Protein AF-A0ABD3R4Q6-F1 (afdb_monomer_lite)

Structure (mmCIF, N/CA/C/O backbone):
data_AF-A0ABD3R4Q6-F1
#
_entry.id   AF-A0ABD3R4Q6-F1
#
loop_
_atom_site.group_PDB
_atom_site.id
_atom_site.type_symbol
_atom_site.label_atom_id
_atom_site.label_alt_id
_atom_site.label_comp_id
_atom_site.label_asym_id
_atom_site.label_entity_id
_atom_site.label_seq_id
_atom_site.pdbx_PDB_ins_code
_atom_site.Cartn_x
_atom_site.Cartn_y
_atom_site.Cartn_z
_atom_site.occupancy
_atom_site.B_iso_or_equiv
_atom_site.auth_seq_id
_atom_site.auth_comp_id
_atom_site.auth_asym_id
_atom_site.auth_atom_id
_atom_site.pdbx_PDB_model_num
ATOM 1 N N . MET A 1 1 ? 31.998 17.784 -16.259 1.00 53.38 1 MET A N 1
ATOM 2 C CA . MET A 1 1 ? 31.174 16.579 -16.033 1.00 53.38 1 MET A CA 1
ATOM 3 C C . MET A 1 1 ? 31.224 15.755 -17.301 1.00 53.38 1 MET A C 1
ATOM 5 O O . MET A 1 1 ? 31.215 16.360 -18.372 1.00 53.38 1 MET A O 1
ATOM 9 N N . ALA A 1 2 ? 31.366 14.434 -17.200 1.00 66.50 2 ALA A N 1
ATOM 10 C CA . ALA A 1 2 ? 31.335 13.581 -18.385 1.00 66.50 2 ALA A CA 1
ATOM 11 C C . ALA A 1 2 ? 29.937 13.654 -19.028 1.00 66.50 2 ALA A C 1
ATOM 13 O O . ALA A 1 2 ? 28.949 13.908 -18.339 1.00 66.50 2 ALA A O 1
ATOM 14 N N . SER A 1 3 ? 29.834 13.437 -20.345 1.00 77.62 3 SER A N 1
ATOM 15 C CA . SER A 1 3 ? 28.534 13.418 -21.044 1.00 77.62 3 SER A CA 1
ATOM 16 C C . SER A 1 3 ? 27.553 12.415 -20.419 1.00 77.62 3 SER A C 1
ATOM 18 O O . SER A 1 3 ? 26.347 12.618 -20.483 1.00 77.62 3 SER A O 1
ATOM 20 N N . GLU A 1 4 ? 28.070 11.350 -19.808 1.00 83.31 4 GLU A N 1
ATOM 21 C CA . GLU A 1 4 ? 27.303 10.290 -19.148 1.00 83.31 4 GLU A CA 1
ATOM 22 C C . GLU A 1 4 ? 26.697 10.732 -17.813 1.00 83.31 4 GLU A C 1
ATOM 24 O O . GLU A 1 4 ? 25.553 10.386 -17.523 1.00 83.31 4 GLU A O 1
ATOM 29 N N . ASP A 1 5 ? 27.404 11.568 -17.046 1.00 84.94 5 ASP A N 1
ATOM 30 C CA . ASP A 1 5 ? 26.883 12.128 -15.793 1.00 84.94 5 ASP A CA 1
ATOM 31 C C . ASP A 1 5 ? 25.649 12.999 -16.061 1.00 84.94 5 ASP A C 1
ATOM 33 O O . ASP A 1 5 ? 24.678 12.976 -15.307 1.00 84.94 5 ASP A O 1
ATOM 37 N N . ILE A 1 6 ? 25.669 13.747 -17.172 1.00 89.81 6 ILE A N 1
ATOM 38 C CA . ILE A 1 6 ? 24.546 14.590 -17.596 1.00 89.81 6 ILE A CA 1
ATOM 39 C C . ILE A 1 6 ? 23.336 13.720 -17.959 1.00 89.81 6 ILE A C 1
ATOM 41 O O . ILE A 1 6 ? 22.220 14.036 -17.546 1.00 89.81 6 ILE A O 1
ATOM 45 N N . TYR A 1 7 ? 23.545 12.614 -18.678 1.00 93.44 7 TYR A N 1
ATOM 46 C CA . TYR A 1 7 ? 22.466 11.694 -19.041 1.00 93.44 7 TYR A CA 1
ATOM 47 C C . TYR A 1 7 ? 21.827 11.028 -17.818 1.00 93.44 7 TYR A C 1
ATOM 49 O O . TYR A 1 7 ? 20.600 10.995 -17.706 1.00 93.44 7 TYR A O 1
ATOM 57 N N . LEU A 1 8 ? 22.644 10.556 -16.871 1.00 91.88 8 LEU A N 1
ATOM 58 C CA . LEU A 1 8 ? 22.163 9.975 -15.615 1.00 91.88 8 LEU A CA 1
ATOM 59 C C . LEU A 1 8 ? 21.398 10.997 -14.769 1.00 91.88 8 LEU A C 1
ATOM 61 O O . LEU A 1 8 ? 20.355 10.663 -14.206 1.00 91.88 8 LEU A O 1
ATOM 65 N N . LEU A 1 9 ? 21.874 12.245 -14.716 1.00 92.50 9 LEU A N 1
ATOM 66 C CA . LEU A 1 9 ? 21.191 13.328 -14.011 1.00 92.50 9 LEU A CA 1
ATOM 67 C C . LEU A 1 9 ? 19.808 13.607 -14.617 1.00 92.50 9 LEU A C 1
ATOM 69 O O . LEU A 1 9 ? 18.820 13.687 -13.886 1.00 92.50 9 LEU A O 1
ATOM 73 N N . ARG A 1 10 ? 19.719 13.725 -15.948 1.00 94.19 10 ARG A N 1
ATOM 74 C CA . ARG A 1 10 ? 18.441 13.936 -16.649 1.00 94.19 10 ARG A CA 1
ATOM 75 C C . ARG A 1 10 ? 17.489 12.768 -16.446 1.00 94.19 10 ARG A C 1
ATOM 77 O O . ARG A 1 10 ? 16.332 12.981 -16.092 1.00 94.19 10 ARG A O 1
ATOM 84 N N . PHE A 1 11 ? 17.983 11.543 -16.573 1.00 95.81 11 PHE A N 1
ATOM 85 C CA . PHE A 1 11 ? 17.195 10.349 -16.297 1.00 95.81 11 PHE A CA 1
ATOM 86 C C . PHE A 1 11 ? 16.667 10.313 -14.854 1.00 95.81 11 PHE A C 1
ATOM 88 O O . PHE A 1 11 ? 15.492 10.017 -14.638 1.00 95.81 11 PHE A O 1
ATOM 95 N N . GLY A 1 12 ? 17.497 10.674 -13.870 1.00 93.44 12 GLY A N 1
ATOM 96 C CA . GLY A 1 12 ? 17.085 10.792 -12.469 1.00 93.44 12 GLY A CA 1
ATOM 97 C C . GLY A 1 12 ? 15.974 11.829 -12.261 1.00 93.44 12 GLY A C 1
ATOM 98 O O . GLY A 1 12 ? 15.008 11.553 -11.549 1.00 93.44 12 GLY A O 1
ATOM 99 N N . GLN A 1 13 ? 16.049 12.984 -12.934 1.00 93.12 13 GLN A N 1
ATOM 100 C CA . GLN A 1 13 ? 14.990 14.007 -12.910 1.00 93.12 13 GLN A CA 1
ATOM 101 C C . GLN A 1 13 ? 13.666 13.466 -13.466 1.00 93.12 13 GLN A C 1
ATOM 103 O O . GLN A 1 13 ? 12.621 13.620 -12.837 1.00 93.12 13 GLN A O 1
ATOM 108 N N . TYR A 1 14 ? 13.710 12.780 -14.607 1.00 94.19 14 TYR A N 1
ATOM 109 C CA . TYR A 1 14 ? 12.537 12.159 -15.224 1.00 94.19 14 TYR A CA 1
ATOM 110 C C . TYR A 1 14 ? 11.936 11.037 -14.362 1.00 94.19 14 TYR A C 1
ATOM 112 O O . TYR A 1 14 ? 10.718 10.996 -14.172 1.00 94.19 14 TYR A O 1
ATOM 120 N N . CYS A 1 15 ? 12.772 10.189 -13.752 1.00 93.25 15 CYS A N 1
ATOM 121 C CA . CYS A 1 15 ? 12.322 9.203 -12.765 1.00 93.25 15 CYS A CA 1
ATOM 122 C C . CYS A 1 15 ? 11.615 9.876 -11.588 1.00 93.25 15 CYS A C 1
ATOM 124 O O . CYS A 1 15 ? 10.561 9.412 -11.154 1.00 93.25 15 CYS A O 1
ATOM 126 N N . ARG A 1 16 ? 12.180 10.979 -11.082 1.00 90.19 16 ARG A N 1
ATOM 127 C CA . ARG A 1 16 ? 11.606 11.728 -9.964 1.00 90.19 16 ARG A CA 1
ATOM 128 C C . ARG A 1 16 ? 10.238 12.281 -10.338 1.00 90.19 16 ARG A C 1
ATOM 130 O O . ARG A 1 16 ? 9.286 12.025 -9.615 1.00 90.19 16 ARG A O 1
ATOM 137 N N . TYR A 1 17 ? 10.103 12.941 -11.489 1.00 89.94 17 TYR A N 1
ATOM 138 C CA . TYR A 1 17 ? 8.802 13.437 -11.943 1.00 89.94 17 TYR A CA 1
ATOM 139 C C . TYR A 1 17 ? 7.760 12.325 -12.060 1.00 89.94 17 TYR A C 1
ATOM 141 O O . TYR A 1 17 ? 6.621 12.519 -11.640 1.00 89.94 17 TYR A O 1
ATOM 149 N N . PHE A 1 18 ? 8.136 11.157 -12.584 1.00 91.94 18 PHE A N 1
ATOM 150 C CA . PHE A 1 18 ? 7.223 10.022 -12.697 1.00 91.94 18 PHE A CA 1
ATOM 151 C C . PHE A 1 18 ? 6.772 9.488 -11.328 1.00 91.94 18 PHE A C 1
ATOM 153 O O . PHE A 1 18 ? 5.569 9.364 -11.067 1.00 91.94 18 PHE A O 1
ATOM 160 N N . TYR A 1 19 ? 7.724 9.187 -10.441 1.00 89.88 19 TYR A N 1
ATOM 161 C CA . TYR A 1 19 ? 7.412 8.588 -9.147 1.00 89.88 19 TYR A CA 1
ATOM 162 C C . TYR A 1 19 ? 6.774 9.585 -8.172 1.00 89.88 19 TYR A C 1
ATOM 164 O O . TYR A 1 19 ? 5.798 9.223 -7.517 1.00 89.88 19 TYR A O 1
ATOM 172 N N . ASP A 1 20 ? 7.239 10.837 -8.124 1.00 84.06 20 ASP A N 1
ATOM 173 C CA . ASP A 1 20 ? 6.680 11.877 -7.249 1.00 84.06 20 ASP A CA 1
ATOM 174 C C . ASP A 1 20 ? 5.255 12.258 -7.676 1.00 84.06 20 ASP A C 1
ATOM 176 O O . ASP A 1 20 ? 4.378 12.448 -6.834 1.00 84.06 20 ASP A O 1
ATOM 180 N N . SER A 1 21 ? 4.965 12.273 -8.982 1.00 80.38 21 SER A N 1
ATOM 181 C CA . SER A 1 21 ? 3.590 12.483 -9.465 1.00 80.38 21 SER A CA 1
ATOM 182 C C . SER A 1 21 ? 2.636 11.361 -9.046 1.00 80.38 21 SER A C 1
ATOM 184 O O . SER A 1 21 ? 1.432 11.586 -9.002 1.00 80.38 21 SER A O 1
ATOM 186 N N . SER A 1 22 ? 3.157 10.172 -8.724 1.00 71.19 22 SER A N 1
ATOM 187 C CA . SER A 1 22 ? 2.369 9.051 -8.188 1.00 71.19 22 SER A CA 1
ATOM 188 C C . SER A 1 22 ? 2.127 9.164 -6.671 1.00 71.19 22 SER A C 1
ATOM 190 O O . SER A 1 22 ? 1.382 8.361 -6.100 1.00 71.19 22 SER A O 1
ATOM 192 N N . LEU A 1 23 ? 2.775 10.127 -6.001 1.00 66.19 23 LEU A N 1
ATOM 193 C CA . LEU A 1 23 ? 2.572 10.441 -4.581 1.00 66.19 23 LEU A CA 1
ATOM 194 C C . LEU A 1 23 ? 1.401 11.380 -4.371 1.00 66.19 23 LEU A C 1
ATOM 196 O O . LEU A 1 23 ? 0.672 11.231 -3.392 1.00 66.19 23 LEU A O 1
ATOM 200 N N . VAL A 1 24 ? 1.228 12.324 -5.293 1.00 59.34 24 VAL A N 1
ATOM 201 C CA . VAL A 1 24 ? 0.051 13.177 -5.323 1.00 59.34 24 VAL A CA 1
ATOM 202 C C . VAL A 1 24 ? -1.122 12.275 -5.684 1.00 59.34 24 VAL A C 1
ATOM 204 O O . VAL A 1 24 ? -1.165 11.723 -6.783 1.00 59.34 24 VAL A O 1
ATOM 207 N N . LEU A 1 25 ? -2.056 12.105 -4.746 1.00 49.44 25 LEU A N 1
ATOM 208 C CA . LEU A 1 25 ? -3.401 11.606 -5.020 1.00 49.44 25 LEU A CA 1
ATOM 209 C C . LEU A 1 25 ? -4.037 12.588 -6.008 1.00 49.44 25 LEU A C 1
ATOM 211 O O . LEU A 1 25 ? -4.637 13.591 -5.629 1.00 49.44 25 LEU A O 1
ATOM 215 N N . ARG A 1 26 ? -3.737 12.414 -7.296 1.00 46.97 26 ARG A N 1
ATOM 216 C CA . ARG A 1 26 ? -4.223 13.322 -8.322 1.00 46.97 26 ARG A CA 1
ATOM 217 C C . ARG A 1 26 ? -5.689 13.016 -8.590 1.00 46.97 26 ARG A C 1
ATOM 219 O O . ARG A 1 26 ? -6.029 11.839 -8.726 1.00 46.97 26 ARG A O 1
ATOM 226 N N . PRO A 1 27 ? -6.516 14.061 -8.770 1.00 35.03 27 PRO A N 1
ATOM 227 C CA . PRO A 1 27 ? -7.819 13.897 -9.387 1.00 35.03 27 PRO A CA 1
ATOM 228 C C . PRO A 1 27 ? -7.601 13.191 -10.723 1.00 35.03 27 PRO A C 1
ATOM 230 O O . PRO A 1 27 ? -6.764 13.619 -11.526 1.00 35.03 27 PRO A O 1
ATOM 233 N N . THR A 1 28 ? -8.308 12.092 -10.962 1.00 37.34 28 THR A N 1
ATOM 234 C CA . THR A 1 28 ? -8.322 11.437 -12.268 1.00 37.34 28 THR A CA 1
ATOM 235 C C . THR A 1 28 ? -9.089 12.314 -13.250 1.00 37.34 28 THR A C 1
ATOM 237 O O . THR A 1 28 ? -10.211 11.995 -13.631 1.00 37.34 28 THR A O 1
ATOM 240 N N . SER A 1 29 ? -8.490 13.417 -13.693 1.00 35.22 29 SER A N 1
ATOM 241 C CA . SER A 1 29 ? -8.990 14.127 -14.856 1.00 35.22 29 SER A CA 1
ATOM 242 C C . SER A 1 29 ? -8.676 13.280 -16.090 1.00 35.22 29 SER A C 1
ATOM 244 O O . SER A 1 29 ? -7.552 13.209 -16.591 1.00 35.22 29 SER A O 1
ATOM 246 N N . SER A 1 30 ? -9.723 12.632 -16.595 1.00 38.41 30 SER A N 1
ATOM 247 C CA . SER A 1 30 ? -9.826 11.985 -17.906 1.00 38.41 30 SER A CA 1
ATOM 248 C C . SER A 1 30 ? -8.954 10.742 -18.152 1.00 38.41 30 SER A C 1
ATOM 250 O O . SER A 1 30 ? -7.757 10.790 -18.440 1.00 38.41 30 SER A O 1
ATOM 252 N N . SER A 1 31 ? -9.634 9.597 -18.191 1.00 35.88 31 SER A N 1
ATOM 253 C CA . SER A 1 31 ? -9.260 8.461 -19.025 1.00 35.88 31 SER A CA 1
ATOM 254 C C . SER A 1 31 ? -9.040 8.927 -20.469 1.00 35.88 31 SER A C 1
ATOM 256 O O . SER A 1 31 ? -9.999 9.169 -21.201 1.00 35.88 31 SER A O 1
ATOM 258 N N . SER A 1 32 ? -7.788 9.020 -20.908 1.00 32.41 32 SER A N 1
ATOM 259 C CA . SER A 1 32 ? -7.478 8.978 -22.337 1.00 32.41 32 SER A CA 1
ATOM 260 C C . SER A 1 32 ? -7.145 7.537 -22.694 1.00 32.41 32 SER A C 1
ATOM 262 O O . SER A 1 32 ? -6.011 7.074 -22.599 1.00 32.41 32 SER A O 1
ATOM 264 N N . SER A 1 33 ? -8.194 6.818 -23.097 1.00 31.52 33 SER A N 1
ATOM 265 C CA . SER A 1 33 ? -8.062 5.761 -24.096 1.00 31.52 33 SER A CA 1
ATOM 266 C C . SER A 1 33 ? -7.215 6.297 -25.255 1.00 31.52 33 SER A C 1
ATOM 268 O O . SER A 1 33 ? -7.381 7.445 -25.666 1.00 31.52 33 SER A O 1
ATOM 270 N N . LEU A 1 34 ? -6.321 5.464 -25.780 1.00 34.88 34 LEU A N 1
ATOM 271 C CA . LEU A 1 34 ? -5.424 5.713 -26.916 1.00 34.88 34 LEU A CA 1
ATOM 272 C C . LEU A 1 34 ? -6.161 5.899 -28.263 1.00 34.88 34 LEU A C 1
ATOM 274 O O . LEU A 1 34 ? -5.714 5.424 -29.303 1.00 34.88 34 LEU A O 1
ATOM 278 N N . THR A 1 35 ? -7.292 6.600 -28.284 1.00 31.91 35 THR A N 1
ATOM 279 C CA . THR A 1 35 ? -8.096 6.811 -29.488 1.00 31.91 35 THR A CA 1
ATOM 280 C C . THR A 1 35 ? -8.675 8.222 -29.517 1.00 31.91 35 THR A C 1
ATOM 282 O O . THR A 1 35 ? -9.535 8.551 -28.707 1.00 31.91 35 THR A O 1
ATOM 285 N N . SER A 1 36 ? -8.250 8.988 -30.528 1.00 35.22 36 SER A N 1
ATOM 286 C CA . SER A 1 36 ? -8.853 10.232 -31.034 1.00 35.22 36 SER A CA 1
ATOM 287 C C . SER A 1 36 ? -8.508 11.546 -30.312 1.00 35.22 36 SER A C 1
ATOM 289 O O . SER A 1 36 ? -9.312 12.112 -29.580 1.00 35.22 36 SER A O 1
ATOM 291 N N . LEU A 1 37 ? -7.327 12.091 -30.631 1.00 35.34 37 LEU A N 1
ATOM 292 C CA . LEU A 1 37 ? -6.992 13.517 -30.507 1.00 35.34 37 LEU A CA 1
ATOM 293 C C . LEU A 1 37 ? -7.356 14.244 -31.816 1.00 35.34 37 LEU A C 1
ATOM 295 O O . LEU A 1 37 ? -6.501 14.481 -32.665 1.00 35.34 37 LEU A O 1
ATOM 299 N N . GLN A 1 38 ? -8.634 14.571 -31.983 1.00 39.84 38 GLN A N 1
ATOM 300 C CA . GLN A 1 38 ? -9.108 15.639 -32.867 1.00 39.84 38 GLN A CA 1
ATOM 301 C C . GLN A 1 38 ? -10.343 16.243 -32.205 1.00 39.84 38 GLN A C 1
ATOM 303 O O . GLN A 1 38 ? -11.409 15.651 -32.275 1.00 39.84 38 GLN A O 1
ATOM 308 N N . ASP A 1 39 ? -10.149 17.338 -31.468 1.00 33.59 39 ASP A N 1
ATOM 309 C CA . ASP A 1 39 ? -11.057 18.493 -31.405 1.00 33.59 39 ASP A CA 1
ATOM 310 C C . ASP A 1 39 ? -10.584 19.456 -30.304 1.00 33.59 39 ASP A C 1
ATOM 312 O O . ASP A 1 39 ? -10.982 19.392 -29.143 1.00 33.59 39 ASP A O 1
ATOM 316 N N . GLU A 1 40 ? -9.699 20.381 -30.682 1.00 40.28 40 GLU A N 1
ATOM 317 C CA . GLU A 1 40 ? -9.416 21.581 -29.899 1.00 40.28 40 GLU A CA 1
ATOM 318 C C . GLU A 1 40 ? -10.441 22.666 -30.252 1.00 40.28 40 GLU A C 1
ATOM 320 O O . GLU A 1 40 ? -10.429 23.206 -31.362 1.00 40.28 40 GLU A O 1
ATOM 325 N N . LYS A 1 41 ? -11.287 23.067 -29.294 1.00 38.59 41 LYS A N 1
ATOM 326 C CA . LYS A 1 41 ? -11.824 24.436 -29.285 1.00 38.59 41 LYS A CA 1
ATOM 327 C C . LYS A 1 41 ? -12.274 24.909 -27.898 1.00 38.59 41 LYS A C 1
ATOM 329 O O . LYS A 1 41 ? -13.338 24.546 -27.420 1.00 38.59 41 LYS A O 1
ATOM 334 N N . LYS A 1 42 ? -11.472 25.849 -27.381 1.00 46.66 42 LYS A N 1
ATOM 335 C CA . LYS A 1 42 ? -11.784 26.958 -26.457 1.00 46.66 42 LYS A CA 1
ATOM 336 C C . LYS A 1 42 ? -12.342 26.608 -25.068 1.00 46.66 42 LYS A C 1
ATOM 338 O O . LYS A 1 42 ? -13.549 26.489 -24.898 1.00 46.66 42 LYS A O 1
ATOM 343 N N . ALA A 1 43 ? -11.465 26.662 -24.066 1.00 38.56 43 ALA A N 1
ATOM 344 C CA . ALA A 1 43 ? -11.812 27.068 -22.702 1.00 38.56 43 ALA A CA 1
ATOM 345 C C . ALA A 1 43 ? -10.619 27.803 -22.058 1.00 38.56 43 ALA A C 1
ATOM 347 O O . ALA A 1 43 ? -9.474 27.585 -22.446 1.00 38.56 43 ALA A O 1
ATOM 348 N N . ASP A 1 44 ? -10.929 28.723 -21.149 1.00 39.91 44 ASP A N 1
ATOM 349 C CA . ASP A 1 44 ? -10.144 29.905 -20.785 1.00 39.91 44 ASP A CA 1
ATOM 350 C C . ASP A 1 44 ? -8.784 29.670 -20.094 1.00 39.91 44 ASP A C 1
ATOM 352 O O . ASP A 1 44 ? -8.634 28.897 -19.148 1.00 39.91 44 ASP A O 1
ATOM 356 N N . ASP A 1 45 ? -7.803 30.455 -20.547 1.00 49.25 45 ASP A N 1
ATOM 357 C CA . ASP A 1 45 ? -6.430 30.570 -20.055 1.00 49.25 45 ASP A CA 1
ATOM 358 C C . ASP A 1 45 ? -6.359 31.304 -18.708 1.00 49.25 45 ASP A C 1
ATOM 360 O O . ASP A 1 45 ? -6.649 32.503 -18.654 1.00 49.25 45 ASP A O 1
ATOM 364 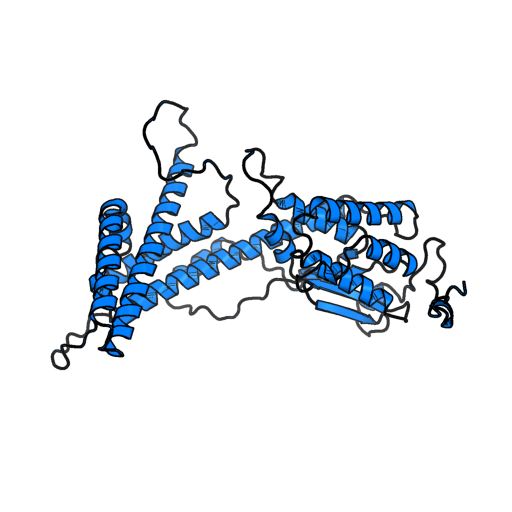N N . LYS A 1 46 ? -5.880 30.627 -17.649 1.00 49.06 46 LYS A N 1
ATOM 365 C CA . LYS A 1 46 ? -4.957 31.229 -16.650 1.00 49.06 46 LYS A CA 1
ATOM 366 C C . LYS A 1 46 ? -4.356 30.277 -15.604 1.00 49.06 46 LYS A C 1
ATOM 368 O O . LYS A 1 46 ? -3.381 30.670 -14.974 1.00 49.06 46 LYS A O 1
ATOM 373 N N . SER A 1 47 ? -4.827 29.034 -15.449 1.00 50.03 47 SER A N 1
ATOM 374 C CA . SER A 1 47 ? -4.181 28.018 -14.578 1.00 50.03 47 SER A CA 1
ATOM 375 C C . SER A 1 47 ? -3.589 26.814 -15.330 1.00 50.03 47 SER A C 1
ATOM 377 O O . SER A 1 47 ? -2.926 25.970 -14.732 1.00 50.03 47 SER A O 1
ATOM 379 N N . ILE A 1 48 ? -3.775 26.756 -16.651 1.00 54.31 48 ILE A N 1
ATOM 380 C CA . ILE A 1 48 ? -3.511 25.579 -17.493 1.00 54.31 48 ILE A CA 1
ATOM 381 C C . ILE A 1 48 ? -2.001 25.274 -17.643 1.00 54.31 48 ILE A C 1
ATOM 383 O O . ILE A 1 48 ? -1.603 24.120 -17.794 1.00 54.31 48 ILE A O 1
ATOM 387 N N . GLY A 1 49 ? -1.130 26.287 -17.549 1.00 58.16 49 GLY A N 1
ATOM 388 C CA . GLY A 1 49 ? 0.304 26.139 -17.834 1.00 58.16 49 GLY A CA 1
ATOM 389 C C . GLY A 1 49 ? 1.066 25.216 -16.874 1.00 58.16 49 GLY A C 1
ATOM 390 O O . GLY A 1 49 ? 1.875 24.404 -17.319 1.00 58.16 49 GLY A O 1
ATOM 391 N N . ALA A 1 50 ? 0.805 25.298 -15.566 1.00 61.12 50 ALA A N 1
ATOM 392 C CA . ALA A 1 50 ? 1.514 24.483 -14.572 1.00 61.12 50 ALA A CA 1
ATOM 393 C C . ALA A 1 50 ? 1.088 23.003 -14.620 1.00 61.12 50 ALA A C 1
ATOM 395 O O . ALA A 1 50 ? 1.921 22.102 -14.477 1.00 61.12 50 ALA A O 1
ATOM 396 N N . ASP A 1 51 ? -0.196 22.746 -14.879 1.00 70.06 51 ASP A N 1
ATOM 397 C CA . ASP A 1 51 ? -0.733 21.388 -14.976 1.00 70.06 51 ASP A CA 1
ATOM 398 C C . ASP A 1 51 ? -0.257 20.682 -16.258 1.00 70.06 51 ASP A C 1
ATOM 400 O O . ASP A 1 51 ? 0.217 19.544 -16.208 1.00 70.06 51 ASP A O 1
ATOM 404 N N . LEU A 1 52 ? -0.231 21.400 -17.391 1.00 72.69 52 LEU A N 1
ATOM 405 C CA . LEU A 1 52 ? 0.334 20.902 -18.653 1.00 72.69 52 LEU A CA 1
ATOM 406 C C . LEU A 1 52 ? 1.814 20.516 -18.527 1.00 72.69 52 LEU A C 1
ATOM 408 O O . LEU A 1 52 ? 2.205 19.443 -18.990 1.00 72.69 52 LEU A O 1
ATOM 412 N N . ILE A 1 53 ? 2.636 21.361 -17.892 1.00 75.75 53 ILE A N 1
ATOM 413 C CA . ILE A 1 53 ? 4.067 21.079 -17.691 1.00 75.75 53 ILE A CA 1
ATOM 414 C C . ILE A 1 53 ? 4.243 19.832 -16.823 1.00 75.75 53 ILE A C 1
ATOM 416 O O . ILE A 1 53 ? 5.043 18.954 -17.146 1.00 75.75 53 ILE A O 1
ATOM 420 N N . THR A 1 54 ? 3.459 19.707 -15.752 1.00 77.50 54 THR A N 1
ATOM 421 C CA . THR A 1 54 ? 3.592 18.561 -14.849 1.00 77.50 54 THR A CA 1
ATOM 422 C C . THR A 1 54 ? 3.100 17.263 -15.494 1.00 77.50 54 THR A C 1
ATOM 424 O O . THR A 1 54 ? 3.717 16.213 -15.313 1.00 77.50 54 THR A O 1
ATOM 427 N N . LYS A 1 55 ? 2.024 17.313 -16.292 1.00 82.81 55 LYS A N 1
ATOM 428 C CA . LYS A 1 55 ? 1.544 16.166 -17.080 1.00 82.81 55 LYS A CA 1
ATOM 429 C C . LYS A 1 55 ? 2.570 15.733 -18.128 1.00 82.81 55 LYS A C 1
ATOM 431 O O . LYS A 1 55 ? 2.814 14.538 -18.274 1.00 82.81 55 LYS A O 1
ATOM 436 N N . LYS A 1 56 ? 3.207 16.689 -18.810 1.00 87.44 56 LYS A N 1
ATOM 437 C CA . LYS A 1 56 ? 4.279 16.407 -19.772 1.00 87.44 56 LYS A CA 1
ATOM 438 C C . LYS A 1 56 ? 5.469 15.717 -19.096 1.00 87.44 56 LYS A C 1
ATOM 440 O O . LYS A 1 56 ? 5.854 14.637 -19.529 1.00 87.44 56 LYS A O 1
ATOM 445 N N . ASN A 1 57 ? 5.977 16.276 -17.996 1.00 86.94 57 ASN A N 1
ATOM 446 C CA . ASN A 1 57 ? 7.118 15.710 -17.267 1.00 86.94 57 ASN A CA 1
ATOM 447 C C . ASN A 1 57 ? 6.841 14.291 -16.742 1.00 86.94 57 ASN A C 1
ATOM 449 O O . ASN A 1 57 ? 7.737 13.448 -16.742 1.00 86.94 57 ASN A O 1
ATOM 453 N N . TYR A 1 58 ? 5.604 14.008 -16.319 1.00 88.31 58 TYR A N 1
ATOM 454 C CA . TYR A 1 58 ? 5.179 12.658 -15.945 1.00 88.31 58 TYR A CA 1
ATOM 455 C C . TYR A 1 58 ? 5.244 11.681 -17.127 1.00 88.31 58 TYR A C 1
ATOM 457 O O . TYR A 1 58 ? 5.818 10.598 -16.997 1.00 88.31 58 TYR A O 1
ATOM 465 N N . CYS A 1 59 ? 4.673 12.060 -18.277 1.00 90.00 59 CYS A N 1
ATOM 466 C CA . CYS A 1 59 ? 4.707 11.239 -19.487 1.00 90.00 59 CYS A CA 1
ATOM 467 C C . CYS A 1 59 ? 6.148 10.981 -19.939 1.00 90.00 59 CYS A C 1
ATOM 469 O O . CYS A 1 59 ? 6.509 9.835 -20.188 1.00 90.00 59 CYS A O 1
ATOM 471 N N . ASP A 1 60 ? 6.981 12.020 -19.970 1.00 92.19 60 ASP A N 1
ATOM 472 C CA . ASP A 1 60 ? 8.393 11.915 -20.342 1.00 92.19 60 ASP A CA 1
ATOM 473 C C . ASP A 1 60 ? 9.158 10.993 -19.370 1.00 92.19 60 ASP A C 1
ATOM 475 O O . ASP A 1 60 ? 9.943 10.142 -19.795 1.00 92.19 60 ASP A O 1
ATOM 479 N N . GLY A 1 61 ? 8.851 11.076 -18.071 1.00 92.56 61 GLY A N 1
ATOM 480 C CA . GLY A 1 61 ? 9.370 10.171 -17.047 1.00 92.56 61 GLY A CA 1
ATOM 481 C C . GLY A 1 61 ? 8.993 8.707 -17.255 1.00 92.56 61 GLY A C 1
ATOM 482 O O . GLY A 1 61 ? 9.855 7.827 -17.181 1.00 92.56 61 GLY A O 1
ATOM 483 N N . LYS A 1 62 ? 7.724 8.443 -17.580 1.00 94.06 62 LYS A N 1
ATOM 484 C CA . LYS A 1 62 ? 7.242 7.099 -17.922 1.00 94.06 62 LYS A CA 1
ATOM 485 C C . LYS A 1 62 ? 7.997 6.535 -19.128 1.00 94.06 62 LYS A C 1
ATOM 487 O O . LYS A 1 62 ? 8.483 5.408 -19.067 1.00 94.06 62 LYS A O 1
ATOM 492 N N . ILE A 1 63 ? 8.143 7.330 -20.189 1.00 95.44 63 ILE A N 1
ATOM 493 C CA . ILE A 1 63 ? 8.848 6.924 -21.411 1.00 95.44 63 ILE A CA 1
ATOM 494 C C . ILE A 1 63 ? 10.317 6.585 -21.130 1.00 95.44 63 ILE A C 1
ATOM 496 O O . ILE A 1 63 ? 10.804 5.558 -21.604 1.00 95.44 63 ILE A O 1
ATOM 500 N N . ALA A 1 64 ? 11.016 7.394 -20.330 1.00 95.62 64 ALA A N 1
ATOM 501 C CA . ALA A 1 64 ? 12.409 7.128 -19.970 1.00 95.62 64 ALA A CA 1
ATOM 502 C C . ALA A 1 64 ? 12.575 5.797 -19.206 1.00 95.62 64 ALA A C 1
ATOM 504 O O . ALA A 1 64 ? 13.498 5.031 -19.494 1.00 95.62 64 ALA A O 1
ATOM 505 N N . ILE A 1 65 ? 11.673 5.493 -18.264 1.00 95.31 65 ILE A N 1
ATOM 506 C CA . ILE A 1 65 ? 11.688 4.227 -17.509 1.00 95.31 65 ILE A CA 1
ATOM 507 C C . ILE A 1 65 ? 11.402 3.037 -18.430 1.00 95.31 65 ILE A C 1
ATOM 509 O O . ILE A 1 65 ? 12.140 2.053 -18.397 1.00 95.31 65 ILE A O 1
ATOM 513 N N . GLU A 1 66 ? 10.382 3.136 -19.284 1.00 94.56 66 GLU A N 1
ATOM 514 C CA . GLU A 1 66 ? 10.033 2.064 -20.219 1.00 94.56 66 GLU A CA 1
ATOM 515 C C . GLU A 1 66 ? 11.140 1.798 -21.258 1.00 94.56 66 GLU A C 1
ATOM 517 O O . GLU A 1 66 ? 11.343 0.656 -21.676 1.00 94.56 66 GLU A O 1
ATOM 522 N N . ALA A 1 67 ? 11.867 2.832 -21.690 1.00 95.19 67 ALA A N 1
ATOM 523 C CA . ALA A 1 67 ? 13.035 2.678 -22.556 1.00 95.19 67 ALA A CA 1
ATOM 524 C C . ALA A 1 67 ? 14.159 1.906 -21.844 1.00 95.19 67 ALA A C 1
ATOM 526 O O . ALA A 1 67 ? 14.722 0.967 -22.411 1.00 95.19 67 ALA A O 1
ATOM 527 N N . LEU A 1 68 ? 14.441 2.239 -20.578 1.00 95.62 68 LEU A N 1
ATOM 528 C CA . LEU A 1 68 ? 15.408 1.498 -19.766 1.00 95.62 68 LEU A CA 1
ATOM 529 C C . LEU A 1 68 ? 14.996 0.026 -19.583 1.00 95.62 68 LEU A C 1
ATOM 531 O O . LEU A 1 68 ? 15.844 -0.857 -19.704 1.00 95.62 68 LEU A O 1
ATOM 535 N N . ASP A 1 69 ? 13.715 -0.256 -19.331 1.00 94.25 69 ASP A N 1
ATOM 536 C CA . ASP A 1 69 ? 13.216 -1.630 -19.179 1.00 94.25 69 ASP A CA 1
ATOM 537 C C . ASP A 1 69 ? 13.425 -2.472 -20.443 1.00 94.25 69 ASP A C 1
ATOM 539 O O . ASP A 1 69 ? 13.851 -3.626 -20.348 1.00 94.25 69 ASP A O 1
ATOM 543 N N . ARG A 1 70 ? 13.220 -1.888 -21.631 1.00 91.88 70 ARG A N 1
ATOM 544 C CA . ARG A 1 70 ? 13.515 -2.558 -22.910 1.00 91.88 70 ARG A CA 1
ATOM 545 C C . ARG A 1 70 ? 15.004 -2.849 -23.074 1.00 91.88 70 ARG A C 1
ATOM 547 O O . ARG A 1 70 ? 15.366 -3.959 -23.460 1.00 91.88 70 ARG A O 1
ATOM 554 N N . ILE A 1 71 ? 15.869 -1.893 -22.732 1.00 93.06 71 ILE A N 1
ATOM 555 C CA . ILE A 1 71 ? 17.328 -2.083 -22.762 1.00 93.06 71 ILE A CA 1
ATOM 556 C C . ILE A 1 71 ? 17.745 -3.235 -21.831 1.00 93.06 71 ILE A C 1
ATOM 558 O O . ILE A 1 71 ? 18.514 -4.113 -22.233 1.00 93.06 71 ILE A O 1
ATOM 562 N N . ILE A 1 72 ? 17.213 -3.269 -20.603 1.00 92.06 72 ILE A N 1
ATOM 563 C CA . ILE A 1 72 ? 17.477 -4.339 -19.628 1.00 92.06 72 ILE A CA 1
ATOM 564 C C . ILE A 1 72 ? 16.982 -5.693 -20.158 1.00 92.06 72 ILE A C 1
ATOM 566 O O . ILE A 1 72 ? 17.715 -6.683 -20.069 1.00 92.06 72 ILE A O 1
ATOM 570 N N . ALA A 1 73 ? 15.780 -5.740 -20.742 1.00 91.19 73 ALA A N 1
ATOM 571 C CA . ALA A 1 73 ? 15.207 -6.955 -21.317 1.00 91.19 73 ALA A CA 1
ATOM 572 C C . ALA A 1 73 ? 16.077 -7.509 -22.456 1.00 91.19 73 ALA A C 1
ATOM 574 O O . ALA A 1 73 ? 16.453 -8.683 -22.426 1.00 91.19 73 ALA A O 1
ATOM 575 N N . ILE A 1 74 ? 16.485 -6.660 -23.407 1.00 89.44 74 ILE A N 1
ATOM 576 C CA . ILE A 1 74 ? 17.371 -7.072 -24.503 1.00 89.44 74 ILE A CA 1
ATOM 577 C C . ILE A 1 74 ? 18.699 -7.596 -23.954 1.00 89.44 74 ILE A C 1
ATOM 579 O O . ILE A 1 74 ? 19.156 -8.665 -24.361 1.00 89.44 74 ILE A O 1
ATOM 583 N N . ARG A 1 75 ? 19.311 -6.899 -22.990 1.00 87.06 75 ARG A N 1
ATOM 584 C CA . ARG A 1 75 ? 20.581 -7.345 -22.401 1.00 87.06 75 ARG A CA 1
ATOM 585 C C . ARG A 1 75 ? 20.453 -8.696 -21.692 1.00 87.06 75 ARG A C 1
ATOM 587 O O . ARG A 1 75 ? 21.359 -9.521 -21.802 1.00 87.06 75 ARG A O 1
ATOM 594 N N . SER A 1 76 ? 19.338 -8.943 -21.006 1.00 87.94 76 SER A N 1
ATOM 595 C CA . SER A 1 76 ? 19.050 -10.236 -20.371 1.00 87.94 76 SER A CA 1
ATOM 596 C C . SER A 1 76 ? 18.940 -11.371 -21.401 1.00 87.94 76 SER A C 1
ATOM 598 O O . SER A 1 76 ? 19.532 -12.440 -21.216 1.00 87.94 76 SER A O 1
ATOM 600 N N . ILE A 1 77 ? 18.274 -11.115 -22.532 1.00 85.81 77 ILE A N 1
ATOM 601 C CA . ILE A 1 77 ? 18.151 -12.066 -23.647 1.00 85.81 77 ILE A CA 1
ATOM 602 C C . ILE A 1 77 ? 19.522 -12.354 -24.271 1.00 85.81 77 ILE A C 1
ATOM 604 O O . ILE A 1 77 ? 19.886 -13.516 -24.448 1.00 85.81 77 ILE A O 1
ATOM 608 N N . VAL A 1 78 ? 20.327 -11.320 -24.533 1.00 83.25 78 VAL A N 1
ATOM 609 C CA . VAL A 1 78 ? 21.682 -11.464 -25.100 1.00 83.25 78 VAL A CA 1
ATOM 610 C C . VAL A 1 78 ? 22.613 -12.234 -24.161 1.00 83.25 78 VAL A C 1
ATOM 612 O O . VAL A 1 78 ? 23.400 -13.064 -24.620 1.00 83.25 78 VAL A O 1
ATOM 615 N N . GLY A 1 79 ? 22.507 -12.016 -22.848 1.00 79.25 79 GLY A N 1
ATOM 616 C CA . GLY A 1 79 ? 23.229 -12.815 -21.854 1.00 79.25 79 GLY A CA 1
ATOM 617 C C . GLY A 1 79 ? 22.818 -14.294 -21.862 1.00 79.25 79 GLY A C 1
ATOM 618 O O . GLY A 1 79 ? 23.668 -15.170 -21.713 1.00 79.25 79 GLY A O 1
ATOM 619 N N . SER A 1 80 ? 21.535 -14.579 -22.105 1.00 76.62 80 SER A N 1
ATOM 620 C CA . SER A 1 80 ? 20.985 -15.945 -22.160 1.00 76.62 80 SER A CA 1
ATOM 621 C C . SER A 1 80 ? 21.350 -16.683 -23.456 1.00 76.62 80 SER A C 1
ATOM 623 O O . SER A 1 80 ? 21.668 -17.872 -23.425 1.00 76.62 80 SER A O 1
ATOM 625 N N . ILE A 1 81 ? 21.400 -15.966 -24.586 1.00 71.62 81 ILE A N 1
ATOM 626 C CA . ILE A 1 81 ? 21.865 -16.456 -25.899 1.00 71.62 81 ILE A CA 1
ATOM 627 C C . ILE A 1 81 ? 23.254 -17.104 -25.801 1.00 71.62 81 ILE A C 1
ATOM 629 O O . ILE A 1 81 ? 23.508 -18.142 -26.411 1.00 71.62 81 ILE A O 1
ATOM 633 N N . GLN A 1 82 ? 24.150 -16.539 -24.988 1.00 63.66 82 GLN A N 1
ATOM 634 C CA . GLN A 1 82 ? 25.507 -17.068 -24.819 1.00 63.66 82 GLN A CA 1
ATOM 635 C C . GLN A 1 82 ? 25.545 -18.460 -24.167 1.00 63.66 82 GLN A C 1
ATOM 637 O O . GLN A 1 82 ? 26.581 -19.121 -24.233 1.00 63.66 82 GLN A O 1
ATOM 642 N N . GLN A 1 83 ? 24.446 -18.910 -23.553 1.00 63.97 83 GLN A N 1
ATOM 643 C CA . GLN A 1 83 ? 24.362 -20.179 -22.830 1.00 63.97 83 GLN A CA 1
ATOM 644 C C . GLN A 1 83 ? 23.602 -21.274 -23.603 1.00 63.97 83 GLN A C 1
ATOM 646 O O . GLN A 1 83 ? 23.748 -22.448 -23.265 1.00 63.97 83 GLN A O 1
ATOM 651 N N . GLN A 1 84 ? 22.808 -20.938 -24.632 1.00 67.81 84 GLN A N 1
ATOM 652 C CA . GLN A 1 84 ? 21.909 -21.895 -25.300 1.00 67.81 84 GLN A CA 1
ATOM 653 C C . GLN A 1 84 ? 21.828 -21.692 -26.825 1.00 67.81 84 GLN A C 1
ATOM 655 O O . GLN A 1 84 ? 20.950 -21.005 -27.342 1.00 67.81 84 GLN A O 1
ATOM 660 N N . ALA A 1 85 ? 22.695 -22.384 -27.571 1.00 66.19 85 ALA A N 1
ATOM 661 C CA . ALA A 1 85 ? 22.741 -22.319 -29.038 1.00 66.19 85 ALA A CA 1
ATOM 662 C C . ALA A 1 85 ? 21.466 -22.836 -29.748 1.00 66.19 85 ALA A C 1
ATOM 664 O O . ALA A 1 85 ? 21.239 -22.522 -30.914 1.00 66.19 85 ALA A O 1
ATOM 665 N N . ALA A 1 86 ? 20.623 -23.618 -29.064 1.00 71.88 86 ALA A N 1
ATOM 666 C CA . ALA A 1 86 ? 19.421 -24.221 -29.647 1.00 71.88 86 ALA A CA 1
ATOM 667 C C . ALA A 1 86 ? 18.274 -23.219 -29.904 1.00 71.88 86 ALA A C 1
ATOM 669 O O . ALA A 1 86 ? 17.417 -23.494 -30.737 1.00 71.88 86 ALA A O 1
ATOM 670 N N . PHE A 1 87 ? 18.279 -22.054 -29.243 1.00 76.50 87 PHE A N 1
ATOM 671 C CA . PHE A 1 87 ? 17.193 -21.060 -29.310 1.00 76.50 87 PHE A CA 1
ATOM 672 C C . PHE A 1 87 ? 17.607 -19.741 -29.983 1.00 76.50 87 PHE A C 1
ATOM 674 O O . PHE A 1 87 ? 16.899 -18.740 -29.898 1.00 76.50 87 PHE A O 1
ATOM 681 N N . MET A 1 88 ? 18.746 -19.727 -30.684 1.00 77.75 88 MET A N 1
ATOM 682 C CA . MET A 1 88 ? 19.331 -18.514 -31.274 1.00 77.75 88 MET A CA 1
ATOM 683 C C . MET A 1 88 ? 18.365 -17.738 -32.176 1.00 77.75 88 MET A C 1
ATOM 685 O O . MET A 1 88 ? 18.286 -16.520 -32.069 1.00 77.75 88 MET A O 1
ATOM 689 N N . ASN A 1 89 ? 17.615 -18.429 -33.041 1.00 80.94 89 ASN A N 1
ATOM 690 C CA . ASN A 1 89 ? 16.711 -17.775 -33.995 1.00 80.94 89 ASN A CA 1
ATOM 691 C C . ASN A 1 89 ? 15.505 -17.115 -33.306 1.00 80.94 89 ASN A C 1
ATOM 693 O O . ASN A 1 89 ? 15.090 -16.028 -33.701 1.00 80.94 89 ASN A O 1
ATOM 697 N N . GLU A 1 90 ? 14.956 -17.751 -32.269 1.00 82.56 90 GLU A N 1
ATOM 698 C CA . GLU A 1 90 ? 13.817 -17.222 -31.509 1.00 82.56 90 GLU A CA 1
ATOM 699 C C . GLU A 1 90 ? 14.239 -16.028 -30.645 1.00 82.56 90 GLU A C 1
ATOM 701 O O . GLU A 1 90 ? 13.587 -14.983 -30.652 1.00 82.56 90 GLU A O 1
ATOM 706 N N . LEU A 1 91 ? 15.391 -16.138 -29.975 1.00 82.69 91 LEU A N 1
ATOM 707 C CA . LEU A 1 91 ? 15.945 -15.055 -29.163 1.00 82.69 91 LEU A CA 1
ATOM 708 C C . LEU A 1 91 ? 16.357 -13.855 -30.032 1.00 82.69 91 LEU A C 1
ATOM 710 O O . LEU A 1 91 ? 16.120 -12.714 -29.639 1.00 82.69 91 LEU A O 1
ATOM 714 N N . GLN A 1 92 ? 16.896 -14.092 -31.234 1.00 84.25 92 GLN A N 1
ATOM 715 C CA . GLN A 1 92 ? 17.206 -13.027 -32.193 1.00 84.25 92 GLN A CA 1
ATOM 716 C C . GLN A 1 92 ? 15.939 -12.294 -32.655 1.00 84.25 92 GLN A C 1
ATOM 718 O O . GLN A 1 92 ? 15.909 -11.066 -32.633 1.00 84.25 92 GLN A O 1
ATOM 723 N N . CYS A 1 93 ? 14.868 -13.028 -32.979 1.00 87.69 93 CYS A N 1
ATOM 724 C CA . CYS A 1 93 ? 13.577 -12.428 -33.322 1.00 87.69 93 CYS A CA 1
ATOM 725 C C . CYS A 1 93 ? 13.029 -11.562 -32.173 1.00 87.69 93 CYS A C 1
ATOM 727 O O . CYS A 1 93 ? 12.548 -10.454 -32.410 1.00 87.69 93 CYS A O 1
ATOM 729 N N . SER A 1 94 ? 13.169 -12.008 -30.919 1.00 88.00 94 SER A N 1
ATOM 730 C CA . SER A 1 94 ? 12.774 -11.207 -29.755 1.00 88.00 94 SER A CA 1
ATOM 731 C C . SER A 1 94 ? 13.598 -9.922 -29.607 1.00 88.00 94 SER A C 1
ATOM 733 O O . SER A 1 94 ? 13.026 -8.884 -29.277 1.00 88.00 94 SER A O 1
ATOM 735 N N . ILE A 1 95 ? 14.914 -9.966 -29.843 1.00 87.31 95 ILE A N 1
ATOM 736 C CA . ILE A 1 95 ? 15.779 -8.772 -29.804 1.00 87.31 95 ILE A CA 1
ATOM 737 C C . ILE A 1 95 ? 15.351 -7.766 -30.872 1.00 87.31 95 ILE A C 1
ATOM 739 O O . ILE A 1 95 ? 15.229 -6.576 -30.579 1.00 87.31 95 ILE A O 1
ATOM 743 N N . ASP A 1 96 ? 15.107 -8.238 -32.093 1.00 88.94 96 ASP A N 1
ATOM 744 C CA . ASP A 1 96 ? 14.724 -7.375 -33.209 1.00 88.94 96 ASP A CA 1
ATOM 745 C C . ASP A 1 96 ? 13.347 -6.734 -32.976 1.00 88.94 96 ASP A C 1
ATOM 747 O O . ASP A 1 96 ? 13.170 -5.548 -33.264 1.00 88.94 96 ASP A O 1
ATOM 751 N N . ASN A 1 97 ? 12.412 -7.456 -32.345 1.00 90.81 97 ASN A N 1
ATOM 752 C CA . ASN A 1 97 ? 11.130 -6.895 -31.910 1.00 90.81 97 ASN A CA 1
ATOM 753 C C . ASN A 1 97 ? 11.315 -5.765 -30.884 1.00 90.81 97 ASN A C 1
ATOM 755 O O . ASN A 1 97 ? 10.784 -4.673 -31.081 1.00 90.81 97 ASN A O 1
ATOM 759 N N . PHE A 1 98 ? 12.112 -5.974 -29.828 1.00 89.38 98 PHE A N 1
ATOM 760 C CA . PHE A 1 98 ? 12.369 -4.920 -28.838 1.00 89.38 98 PHE A CA 1
ATOM 761 C C . PHE A 1 98 ? 13.091 -3.706 -29.439 1.00 89.38 98 PHE A C 1
ATOM 763 O O . PHE A 1 98 ? 12.782 -2.570 -29.075 1.00 89.38 98 PHE A O 1
ATOM 770 N N . ARG A 1 99 ? 14.024 -3.920 -30.377 1.00 91.50 99 ARG A N 1
ATOM 771 C CA . ARG A 1 99 ? 14.676 -2.831 -31.124 1.00 91.50 99 ARG A CA 1
ATOM 772 C C . ARG A 1 99 ? 13.676 -2.044 -31.962 1.00 91.50 99 ARG A C 1
ATOM 774 O O . ARG A 1 99 ? 13.716 -0.816 -31.954 1.00 91.50 99 ARG A O 1
ATOM 781 N N . HIS A 1 100 ? 12.779 -2.736 -32.661 1.00 92.56 100 HIS A N 1
ATOM 782 C CA . HIS A 1 100 ? 11.737 -2.098 -33.457 1.00 92.56 100 HIS A CA 1
ATOM 783 C C . HIS A 1 100 ? 10.794 -1.259 -32.584 1.00 92.56 100 HIS A C 1
ATOM 785 O O . HIS A 1 100 ? 10.554 -0.092 -32.889 1.00 92.56 100 HIS A O 1
ATOM 791 N N . GLU A 1 101 ? 10.321 -1.804 -31.461 1.00 91.19 101 GLU A N 1
ATOM 792 C CA . GLU A 1 101 ? 9.496 -1.058 -30.504 1.00 91.19 101 GLU A CA 1
ATOM 793 C C . GLU A 1 101 ? 10.219 0.170 -29.940 1.00 91.19 101 GLU A C 1
ATOM 795 O O . GLU A 1 101 ? 9.636 1.254 -29.864 1.00 91.19 101 GLU A O 1
ATOM 800 N N . HIS A 1 102 ? 11.494 0.019 -29.568 1.00 92.50 102 HIS A N 1
ATOM 801 C CA . HIS A 1 102 ? 12.306 1.131 -29.078 1.00 92.50 102 HIS A CA 1
ATOM 802 C C . HIS A 1 102 ? 12.462 2.222 -30.140 1.00 92.50 102 HIS A C 1
ATOM 804 O O . HIS A 1 102 ? 12.320 3.398 -29.819 1.00 92.50 102 HIS A O 1
ATOM 810 N N . ALA A 1 103 ? 12.668 1.854 -31.408 1.00 92.69 103 ALA A N 1
ATOM 811 C CA . ALA A 1 103 ? 12.753 2.807 -32.513 1.00 92.69 103 ALA A CA 1
ATOM 812 C C . ALA A 1 103 ? 11.451 3.608 -32.699 1.00 92.69 103 ALA A C 1
ATOM 814 O O . ALA A 1 103 ? 11.506 4.825 -32.876 1.00 92.69 103 ALA A O 1
ATOM 815 N N . LEU A 1 104 ? 10.283 2.963 -32.584 1.00 92.62 104 LEU A N 1
ATOM 816 C CA . LEU A 1 104 ? 8.984 3.650 -32.663 1.00 92.62 104 LEU A CA 1
ATOM 817 C C . LEU A 1 104 ? 8.787 4.658 -31.518 1.00 92.62 104 LEU A C 1
ATOM 819 O O . LEU A 1 104 ? 8.213 5.731 -31.716 1.00 92.62 104 LEU A O 1
ATOM 823 N N . ILE A 1 105 ? 9.259 4.332 -30.312 1.00 91.69 105 ILE A N 1
ATOM 824 C CA . ILE A 1 105 ? 9.209 5.249 -29.162 1.00 91.69 105 ILE A CA 1
ATOM 825 C C . ILE A 1 105 ? 10.219 6.381 -29.341 1.00 91.69 105 ILE A C 1
ATOM 827 O O . ILE A 1 105 ? 9.885 7.537 -29.086 1.00 91.69 105 ILE A O 1
ATOM 831 N N . ALA A 1 106 ? 11.423 6.069 -29.816 1.00 92.50 106 ALA A N 1
ATOM 832 C CA . ALA A 1 106 ? 12.470 7.040 -30.092 1.00 92.50 106 ALA A CA 1
ATOM 833 C C . ALA A 1 106 ? 12.061 8.061 -31.155 1.00 92.50 106 ALA A C 1
ATOM 835 O O . ALA A 1 106 ? 12.375 9.238 -31.005 1.00 92.50 106 ALA A O 1
ATOM 836 N N . GLU A 1 107 ? 11.306 7.656 -32.176 1.00 93.25 107 GLU A N 1
ATOM 837 C CA . GLU A 1 107 ? 10.755 8.578 -33.174 1.00 93.25 107 GLU A CA 1
ATOM 838 C C . GLU A 1 107 ? 9.792 9.593 -32.537 1.00 93.25 107 GLU A C 1
ATOM 840 O O . GLU A 1 107 ? 9.854 10.789 -32.822 1.00 93.25 107 GLU A O 1
ATOM 845 N N . ARG A 1 108 ? 8.930 9.136 -31.621 1.00 92.19 108 ARG A N 1
ATOM 846 C CA . ARG A 1 108 ? 7.905 9.977 -30.977 1.00 92.19 108 ARG A CA 1
ATOM 847 C C . ARG A 1 108 ? 8.439 10.824 -29.823 1.00 92.19 108 ARG A C 1
ATOM 849 O O . ARG A 1 108 ? 7.938 11.920 -29.587 1.00 92.19 108 ARG A O 1
ATOM 856 N N . HIS A 1 109 ? 9.442 10.324 -29.107 1.00 94.62 109 HIS A N 1
ATOM 857 C CA . HIS A 1 109 ? 9.960 10.902 -27.862 1.00 94.62 109 HIS A CA 1
ATOM 858 C C . HIS A 1 109 ? 11.468 11.183 -27.933 1.00 94.62 109 HIS A C 1
ATOM 860 O O . HIS A 1 109 ? 12.182 11.100 -26.931 1.00 94.62 109 HIS A O 1
ATOM 866 N N . HIS A 1 110 ? 11.950 11.533 -29.129 1.00 95.69 110 HIS A N 1
ATOM 867 C CA . HIS A 1 110 ? 13.369 11.718 -29.434 1.00 95.69 110 HIS A CA 1
ATOM 868 C C . HIS A 1 110 ? 14.088 12.621 -28.427 1.00 95.69 110 HIS A C 1
ATOM 870 O O . HIS A 1 110 ? 15.144 12.257 -27.920 1.00 95.69 110 HIS A O 1
ATOM 876 N N . ALA A 1 111 ? 13.522 13.795 -28.122 1.00 94.81 111 ALA A N 1
ATOM 877 C CA . ALA A 1 111 ? 14.145 14.768 -27.223 1.00 94.81 111 ALA A CA 1
ATOM 878 C C . ALA A 1 111 ? 14.398 14.181 -25.824 1.00 94.81 111 ALA A C 1
ATOM 880 O O . ALA A 1 111 ? 15.525 14.223 -25.337 1.00 94.81 111 ALA A O 1
ATOM 881 N N . THR A 1 112 ? 13.384 13.554 -25.224 1.00 94.75 112 THR A N 1
ATOM 882 C CA . THR A 1 112 ? 13.467 12.937 -23.894 1.00 94.75 112 THR A CA 1
ATOM 883 C C . THR A 1 112 ? 14.505 11.817 -23.852 1.00 94.75 112 THR A C 1
ATOM 885 O O . THR A 1 112 ? 15.344 11.779 -22.950 1.00 94.75 112 THR A O 1
ATOM 888 N N . LEU A 1 113 ? 14.495 10.913 -24.840 1.00 96.19 113 LEU A N 1
ATOM 889 C CA . LEU A 1 113 ? 15.459 9.808 -24.882 1.00 96.19 113 LEU A CA 1
ATOM 890 C C . LEU A 1 113 ? 16.886 10.287 -25.169 1.00 96.19 113 LEU A C 1
ATOM 892 O O . LEU A 1 113 ? 17.832 9.728 -24.613 1.00 96.19 113 LEU A O 1
ATOM 896 N N . ALA A 1 114 ? 17.051 11.328 -25.990 1.00 95.25 114 ALA A N 1
ATOM 897 C CA . ALA A 1 114 ? 18.347 11.948 -26.248 1.00 95.25 114 ALA A CA 1
ATOM 898 C C . ALA A 1 114 ? 18.917 12.608 -24.982 1.00 95.25 114 ALA A C 1
ATOM 900 O O . ALA A 1 114 ? 20.078 12.380 -24.647 1.00 95.25 114 ALA A O 1
ATOM 901 N N . GLU A 1 115 ? 18.098 13.352 -24.232 1.00 94.69 115 GLU A N 1
ATOM 902 C CA . GLU A 1 115 ? 18.492 13.945 -22.945 1.00 94.69 115 GLU A CA 1
ATOM 903 C C . GLU A 1 115 ? 18.885 12.894 -21.905 1.00 94.69 115 GLU A C 1
ATOM 905 O O . GLU A 1 115 ? 19.770 13.141 -21.088 1.00 94.69 115 GLU A O 1
ATOM 910 N N . CYS A 1 116 ? 18.245 11.724 -21.938 1.00 94.62 116 CYS A N 1
ATOM 911 C CA . CYS A 1 116 ? 18.554 10.614 -21.042 1.00 94.62 116 CYS A CA 1
ATOM 912 C C . CYS A 1 116 ? 19.698 9.727 -21.540 1.00 94.62 116 CYS A C 1
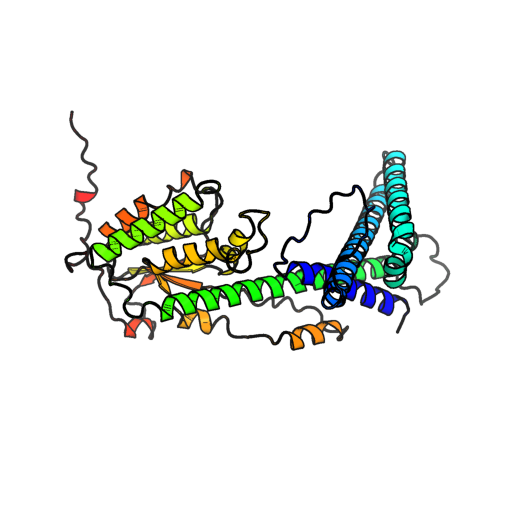ATOM 914 O O . CYS A 1 116 ? 20.048 8.789 -20.834 1.00 94.62 116 CYS A O 1
ATOM 916 N N . GLY A 1 117 ? 20.252 9.948 -22.738 1.00 93.88 117 GLY A N 1
ATOM 917 C CA . GLY A 1 117 ? 21.251 9.050 -23.333 1.00 93.88 117 GLY A CA 1
ATOM 918 C C . GLY A 1 117 ? 20.728 7.636 -23.633 1.00 93.88 117 GLY A C 1
ATOM 919 O O . GLY A 1 117 ? 21.526 6.705 -23.731 1.00 93.88 117 GLY A O 1
ATOM 920 N N . LEU A 1 118 ? 19.406 7.475 -23.763 1.00 94.94 118 LEU A N 1
ATOM 921 C CA . LEU A 1 118 ? 18.707 6.203 -24.011 1.00 94.94 118 LEU A CA 1
ATOM 922 C C . LEU A 1 118 ? 18.234 6.059 -25.467 1.00 94.94 118 LEU A C 1
ATOM 924 O O . LEU A 1 118 ? 17.527 5.111 -25.796 1.00 94.94 118 LEU A O 1
ATOM 928 N N . LEU A 1 119 ? 18.582 7.011 -26.338 1.00 93.88 119 LEU A N 1
ATOM 929 C CA . LEU A 1 119 ? 18.183 6.989 -27.746 1.00 93.88 119 LEU A CA 1
ATOM 930 C C . LEU A 1 119 ? 18.810 5.799 -28.491 1.00 93.88 119 LEU A C 1
ATOM 932 O O . LEU A 1 119 ? 18.109 5.071 -29.188 1.00 93.88 119 LEU A O 1
ATOM 936 N N . ASP A 1 120 ? 20.111 5.580 -28.295 1.00 89.94 120 ASP A N 1
ATOM 937 C CA . ASP A 1 120 ? 20.867 4.485 -28.904 1.00 89.94 120 ASP A CA 1
ATOM 938 C C . ASP A 1 120 ? 20.902 3.260 -27.977 1.00 89.94 120 ASP A C 1
ATOM 940 O O . ASP A 1 120 ? 21.663 3.203 -27.006 1.00 89.94 120 ASP A O 1
ATOM 944 N N . ILE A 1 121 ? 20.055 2.275 -28.282 1.00 87.75 121 ILE A N 1
ATOM 945 C CA . ILE A 1 121 ? 19.956 1.019 -27.533 1.00 87.75 121 ILE A CA 1
ATOM 946 C C . ILE A 1 121 ? 21.183 0.119 -27.729 1.00 87.75 121 ILE A C 1
ATOM 948 O O . ILE A 1 121 ? 21.564 -0.610 -26.809 1.00 87.75 121 ILE A O 1
ATOM 952 N N . ASP A 1 122 ? 21.842 0.185 -28.889 1.00 85.88 122 ASP A N 1
ATOM 953 C CA . ASP A 1 122 ? 22.941 -0.721 -29.234 1.00 85.88 122 ASP A CA 1
ATOM 954 C C . ASP A 1 122 ? 24.187 -0.456 -28.386 1.00 85.88 122 ASP A C 1
ATOM 956 O O . ASP A 1 122 ? 24.914 -1.397 -28.041 1.00 85.88 122 ASP A O 1
ATOM 960 N N . ARG A 1 123 ? 24.353 0.784 -27.909 1.00 85.69 123 ARG A N 1
ATOM 961 C CA . ARG A 1 123 ? 25.356 1.164 -26.903 1.00 85.69 123 ARG A CA 1
ATOM 962 C C . ARG A 1 123 ? 25.349 0.262 -25.661 1.00 85.69 123 ARG A C 1
ATOM 964 O O . ARG A 1 123 ? 26.398 0.047 -25.056 1.00 85.69 123 ARG A O 1
ATOM 971 N N . PHE A 1 124 ? 24.193 -0.278 -25.275 1.00 85.25 124 PHE A N 1
ATOM 972 C CA . PHE A 1 124 ? 24.030 -1.108 -24.075 1.00 85.25 124 PHE A CA 1
ATOM 973 C C . PHE A 1 124 ? 24.052 -2.619 -24.350 1.00 85.25 124 PHE A C 1
ATOM 975 O O . PHE A 1 124 ? 24.070 -3.413 -23.402 1.00 85.25 124 PHE A O 1
ATOM 982 N N . ILE A 1 125 ? 24.045 -3.019 -25.625 1.00 78.31 125 ILE A N 1
ATOM 983 C CA . ILE A 1 125 ? 23.917 -4.413 -26.075 1.00 78.31 125 ILE A CA 1
ATOM 984 C C . ILE A 1 125 ? 25.286 -5.043 -26.369 1.00 78.31 125 ILE A C 1
ATOM 986 O O . ILE A 1 125 ? 25.493 -6.239 -26.121 1.00 78.31 125 ILE A O 1
ATOM 990 N N . VAL A 1 126 ? 26.234 -4.254 -26.887 1.00 70.69 126 VAL A N 1
ATOM 991 C CA . VAL A 1 126 ? 27.546 -4.762 -27.306 1.00 70.69 126 VAL A CA 1
ATOM 992 C C . VAL A 1 126 ? 28.349 -5.235 -26.093 1.00 70.69 126 VAL A C 1
ATOM 994 O O . VAL A 1 126 ? 28.756 -4.453 -25.236 1.00 70.69 126 VAL A O 1
ATOM 997 N N . HIS A 1 127 ? 28.608 -6.542 -26.043 1.00 59.53 127 HIS A N 1
ATOM 998 C CA . HIS A 1 127 ? 29.619 -7.112 -25.164 1.00 59.53 127 HIS A CA 1
ATOM 999 C C . HIS A 1 127 ? 30.981 -6.789 -25.768 1.00 59.53 127 HIS A C 1
ATOM 1001 O O . HIS A 1 127 ? 31.271 -7.231 -26.882 1.00 59.53 127 HIS A O 1
ATOM 1007 N N . SER A 1 128 ? 31.833 -6.066 -25.044 1.00 50.03 128 SER A N 1
ATOM 1008 C CA . SER A 1 128 ? 33.232 -5.899 -25.437 1.00 50.03 128 SER A CA 1
ATOM 1009 C C . SER A 1 128 ? 33.959 -7.250 -25.316 1.00 50.03 128 SER A C 1
ATOM 1011 O O . SER A 1 128 ? 34.595 -7.556 -24.314 1.00 50.03 128 SER A O 1
ATOM 1013 N N . ARG A 1 129 ? 33.778 -8.133 -26.308 1.00 48.53 129 ARG A N 1
ATOM 1014 C CA . ARG A 1 129 ? 34.521 -9.399 -26.472 1.00 48.53 129 ARG A CA 1
ATOM 1015 C C . ARG A 1 129 ? 35.645 -9.285 -27.502 1.00 48.53 129 ARG A C 1
ATOM 1017 O O . ARG A 1 129 ? 36.400 -10.233 -27.675 1.00 48.53 129 ARG A O 1
ATOM 1024 N N . ALA A 1 130 ? 35.784 -8.139 -28.161 1.00 46.25 130 ALA A N 1
ATOM 1025 C CA . ALA A 1 130 ? 36.804 -7.903 -29.169 1.00 46.25 130 ALA A CA 1
ATOM 1026 C C . ALA A 1 130 ? 37.620 -6.669 -28.786 1.00 46.25 130 ALA A C 1
ATOM 1028 O O . ALA A 1 130 ? 37.291 -5.577 -29.214 1.00 46.25 130 ALA A O 1
ATOM 1029 N N . HIS A 1 131 ? 38.617 -6.845 -27.917 1.00 43.53 131 HIS A N 1
ATOM 1030 C CA . HIS A 1 131 ? 39.933 -6.192 -27.974 1.00 43.53 131 HIS A CA 1
ATOM 1031 C C . HIS A 1 131 ? 40.657 -6.418 -26.646 1.00 43.53 131 HIS A C 1
ATOM 1033 O O . HIS A 1 131 ? 40.641 -5.584 -25.749 1.00 43.53 131 HIS A O 1
ATOM 1039 N N . HIS A 1 132 ? 41.339 -7.558 -26.541 1.00 46.94 132 HIS A N 1
ATOM 1040 C CA . HIS A 1 132 ? 42.315 -7.770 -25.476 1.00 46.94 132 HIS A CA 1
ATOM 1041 C C . HIS A 1 132 ? 43.663 -7.066 -25.750 1.00 46.94 132 HIS A C 1
ATOM 1043 O O . HIS A 1 132 ? 44.553 -7.170 -24.917 1.00 46.94 132 HIS A O 1
ATOM 1049 N N . ASP A 1 133 ? 43.797 -6.313 -26.857 1.00 46.03 133 ASP A N 1
ATOM 1050 C CA . ASP A 1 133 ? 45.100 -5.831 -27.353 1.00 46.03 133 ASP A CA 1
ATOM 1051 C C . ASP A 1 133 ? 45.226 -4.325 -27.651 1.00 46.03 133 ASP A C 1
ATOM 1053 O O . ASP A 1 133 ? 46.263 -3.893 -28.146 1.00 46.03 133 ASP A O 1
ATOM 1057 N N . CYS A 1 134 ? 44.252 -3.472 -27.321 1.00 44.19 134 CYS A N 1
ATOM 1058 C CA . CYS A 1 134 ? 44.459 -2.017 -27.395 1.00 44.19 134 CYS A CA 1
ATOM 1059 C C . CYS A 1 134 ? 43.883 -1.341 -26.155 1.00 44.19 134 CYS A C 1
ATOM 1061 O O . CYS A 1 134 ? 42.677 -1.187 -26.000 1.00 44.19 134 CYS A O 1
ATOM 1063 N N . ALA A 1 135 ? 44.785 -0.979 -25.246 1.00 45.47 135 ALA A N 1
ATOM 1064 C CA . ALA A 1 135 ? 44.497 -0.249 -24.026 1.00 45.47 135 ALA A CA 1
ATOM 1065 C C . ALA A 1 135 ? 44.070 1.194 -24.340 1.00 45.47 135 ALA A C 1
ATOM 1067 O O . ALA A 1 135 ? 44.879 2.109 -24.210 1.00 45.47 135 ALA A O 1
ATOM 1068 N N . ASP A 1 136 ? 42.806 1.401 -24.707 1.00 43.41 136 ASP A N 1
ATOM 1069 C CA . ASP A 1 136 ? 42.183 2.723 -24.642 1.00 43.41 136 ASP A CA 1
ATOM 1070 C C . ASP A 1 136 ? 41.406 2.841 -23.324 1.00 43.41 136 ASP A C 1
ATOM 1072 O O . ASP A 1 136 ? 40.351 2.247 -23.112 1.00 43.41 136 ASP A O 1
ATOM 1076 N N . ARG A 1 137 ? 42.020 3.542 -22.368 1.00 47.41 137 ARG A N 1
ATOM 1077 C CA . ARG A 1 137 ? 41.717 3.503 -20.926 1.00 47.41 137 ARG A CA 1
ATOM 1078 C C . ARG A 1 137 ? 40.518 4.349 -20.470 1.00 47.41 137 ARG A C 1
ATOM 1080 O O . ARG A 1 137 ? 40.369 4.540 -19.269 1.00 47.41 137 ARG A O 1
ATOM 1087 N N . ASN A 1 138 ? 39.668 4.845 -21.370 1.00 50.88 138 ASN A N 1
ATOM 1088 C CA . ASN A 1 138 ? 38.675 5.875 -21.015 1.00 50.88 138 ASN A CA 1
ATOM 1089 C C . ASN A 1 138 ? 37.207 5.549 -21.349 1.00 50.88 138 ASN A C 1
ATOM 1091 O O . ASN A 1 138 ? 36.352 6.405 -21.142 1.00 50.88 138 ASN A O 1
ATOM 1095 N N . GLY A 1 139 ? 36.886 4.351 -21.847 1.00 53.97 139 GLY A N 1
ATOM 1096 C CA . GLY A 1 139 ? 35.491 3.936 -22.031 1.00 53.97 139 GLY A CA 1
ATOM 1097 C C . GLY A 1 139 ? 34.954 3.290 -20.759 1.00 53.97 139 GLY A C 1
ATOM 1098 O O . GLY A 1 139 ? 35.341 2.163 -20.453 1.00 53.97 139 GLY A O 1
ATOM 1099 N N . GLU A 1 140 ? 34.086 3.975 -20.008 1.00 61.44 140 GLU A N 1
ATOM 1100 C CA . GLU A 1 140 ? 33.292 3.291 -18.983 1.00 61.44 140 GLU A CA 1
ATOM 1101 C C . GLU A 1 140 ? 32.524 2.136 -19.642 1.00 61.44 140 GLU A C 1
ATOM 1103 O O . GLU A 1 140 ? 31.873 2.302 -20.673 1.00 61.44 140 GLU A O 1
ATOM 1108 N N . ASP A 1 141 ? 32.642 0.939 -19.062 1.00 78.56 141 ASP A N 1
ATOM 1109 C CA . ASP A 1 141 ? 31.967 -0.260 -19.552 1.00 78.56 141 ASP A CA 1
ATOM 1110 C C . ASP A 1 141 ? 30.452 -0.000 -19.642 1.00 78.56 141 ASP A C 1
ATOM 1112 O O . ASP A 1 141 ? 29.830 0.436 -18.670 1.00 78.56 141 ASP A O 1
ATOM 1116 N N . SER A 1 142 ? 29.831 -0.293 -20.789 1.00 81.31 142 SER A N 1
ATOM 1117 C CA . SER A 1 142 ? 28.381 -0.153 -20.991 1.00 81.31 142 SER A CA 1
ATOM 1118 C C . SER A 1 142 ? 27.574 -0.922 -19.937 1.00 81.31 142 SER A C 1
ATOM 1120 O O . SER A 1 142 ? 26.448 -0.539 -19.607 1.00 81.31 142 SER A O 1
ATOM 1122 N N . SER A 1 143 ? 28.160 -1.984 -19.365 1.00 82.25 143 SER A N 1
ATOM 1123 C CA . SER A 1 143 ? 27.626 -2.688 -18.195 1.00 82.25 143 SER A CA 1
ATOM 1124 C C . SER A 1 143 ? 27.538 -1.807 -16.957 1.00 82.25 143 SER A C 1
ATOM 1126 O O . SER A 1 143 ? 26.505 -1.786 -16.288 1.00 82.25 143 SER A O 1
ATOM 1128 N N . SER A 1 144 ? 28.618 -1.082 -16.666 1.00 86.69 144 SER A N 1
ATOM 1129 C CA . SER A 1 144 ? 28.703 -0.148 -15.544 1.00 86.69 144 SER A CA 1
ATOM 1130 C C . SER A 1 144 ? 27.675 0.966 -15.711 1.00 86.69 144 SER A C 1
ATOM 1132 O O . SER A 1 144 ? 26.920 1.258 -14.784 1.00 86.69 144 SER A O 1
ATOM 1134 N N . LEU A 1 145 ? 27.556 1.525 -16.920 1.00 88.81 145 LEU A N 1
ATOM 1135 C CA . LEU A 1 145 ? 26.585 2.580 -17.195 1.00 88.81 145 LEU A CA 1
ATOM 1136 C C . LEU A 1 145 ? 25.138 2.095 -17.012 1.00 88.81 145 LEU A C 1
ATOM 1138 O O . LEU A 1 145 ? 24.371 2.739 -16.298 1.00 88.81 145 LEU A O 1
ATOM 1142 N N . LEU A 1 146 ? 24.758 0.943 -17.580 1.00 91.38 146 LEU A N 1
ATOM 1143 C CA . LEU A 1 146 ? 23.408 0.394 -17.392 1.00 91.38 146 LEU A CA 1
ATOM 1144 C C . LEU A 1 146 ? 23.098 0.115 -15.915 1.00 91.38 146 LEU A C 1
ATOM 1146 O O . LEU A 1 146 ? 21.990 0.382 -15.443 1.00 91.38 146 LEU A O 1
ATOM 1150 N N . GLN A 1 147 ? 24.084 -0.394 -15.174 1.00 91.19 147 GLN A N 1
ATOM 1151 C CA . GLN A 1 147 ? 23.961 -0.607 -13.738 1.00 91.19 147 GLN A CA 1
ATOM 1152 C C . GLN A 1 147 ? 23.705 0.713 -12.996 1.00 91.19 147 GLN A C 1
ATOM 1154 O O . GLN A 1 147 ? 22.836 0.741 -12.123 1.00 91.19 147 GLN A O 1
ATOM 1159 N N . LYS A 1 148 ? 24.375 1.812 -13.374 1.00 92.19 148 LYS A N 1
ATOM 1160 C CA . LYS A 1 148 ? 24.111 3.151 -12.816 1.00 92.19 148 LYS A CA 1
ATOM 1161 C C . LYS A 1 148 ? 22.671 3.612 -13.089 1.00 92.19 148 LYS A C 1
ATOM 1163 O O . LYS A 1 148 ? 22.023 4.101 -12.166 1.00 92.19 148 LYS A O 1
ATOM 1168 N N . TYR A 1 149 ? 22.129 3.405 -14.295 1.00 94.75 149 TYR A N 1
ATOM 1169 C CA . TYR A 1 149 ? 20.718 3.721 -14.596 1.00 94.75 149 TYR A CA 1
ATOM 1170 C C . TYR A 1 149 ? 19.741 2.917 -13.728 1.00 94.75 149 TYR A C 1
ATOM 1172 O O . TYR A 1 149 ? 18.808 3.483 -13.154 1.00 94.75 149 TYR A O 1
ATOM 1180 N N . ALA A 1 150 ? 19.961 1.605 -13.599 1.00 93.62 150 ALA A N 1
ATOM 1181 C CA . ALA A 1 150 ? 19.115 0.743 -12.775 1.00 93.62 150 ALA A CA 1
ATOM 1182 C C . ALA A 1 150 ? 19.162 1.151 -11.292 1.00 93.62 150 ALA A C 1
ATOM 1184 O O . ALA A 1 150 ? 18.115 1.288 -10.655 1.00 93.62 150 ALA A O 1
ATOM 1185 N N . GLN A 1 151 ? 20.362 1.421 -10.766 1.00 92.69 151 GLN A N 1
ATOM 1186 C CA . GLN A 1 151 ? 20.562 1.903 -9.398 1.00 92.69 151 GLN A CA 1
ATOM 1187 C C . GLN A 1 151 ? 19.883 3.253 -9.160 1.00 92.69 151 GLN A C 1
ATOM 1189 O O . GLN A 1 151 ? 19.202 3.406 -8.147 1.00 92.69 151 GLN A O 1
ATOM 1194 N N . MET A 1 152 ? 20.014 4.199 -10.098 1.00 92.88 152 MET A N 1
ATOM 1195 C CA . MET A 1 152 ? 19.341 5.498 -10.037 1.00 92.88 152 MET A CA 1
ATOM 1196 C C . MET A 1 152 ? 17.822 5.317 -9.969 1.00 92.88 152 MET A C 1
ATOM 1198 O O . MET A 1 152 ? 17.188 5.818 -9.043 1.00 92.88 152 MET A O 1
ATOM 1202 N N . ARG A 1 153 ? 17.235 4.525 -10.878 1.00 94.19 153 ARG A N 1
ATOM 1203 C CA . ARG A 1 153 ? 15.790 4.242 -10.879 1.00 94.19 153 ARG A CA 1
ATOM 1204 C C . ARG A 1 153 ? 15.328 3.636 -9.554 1.00 94.19 153 ARG A C 1
ATOM 1206 O O . ARG A 1 153 ? 14.312 4.062 -9.007 1.00 94.19 153 ARG A O 1
ATOM 1213 N N . ASP A 1 154 ? 16.045 2.635 -9.046 1.00 90.31 154 ASP A N 1
ATOM 1214 C CA . ASP A 1 154 ? 15.687 1.965 -7.794 1.00 90.31 154 ASP A CA 1
ATOM 1215 C C . ASP A 1 154 ? 15.838 2.877 -6.575 1.00 90.31 154 ASP A C 1
ATOM 1217 O O . ASP A 1 154 ? 15.032 2.783 -5.646 1.00 90.31 154 ASP A O 1
ATOM 1221 N N . ALA A 1 155 ? 16.836 3.762 -6.572 1.00 87.88 155 ALA A N 1
ATOM 1222 C CA . ALA A 1 155 ? 16.998 4.787 -5.547 1.00 87.88 155 ALA A CA 1
ATOM 1223 C C . ALA A 1 155 ? 15.841 5.794 -5.591 1.00 87.88 155 ALA A C 1
ATOM 1225 O O . ALA A 1 155 ? 15.208 6.028 -4.564 1.00 87.88 155 ALA A O 1
ATOM 1226 N N . THR A 1 156 ? 15.483 6.319 -6.768 1.00 87.94 156 THR A N 1
ATOM 1227 C CA . THR A 1 156 ? 14.361 7.262 -6.912 1.00 87.94 156 THR A CA 1
ATOM 1228 C C . THR A 1 156 ? 13.013 6.620 -6.575 1.00 87.94 156 THR A C 1
ATOM 1230 O O . THR A 1 156 ? 12.170 7.256 -5.945 1.00 87.94 156 THR A O 1
ATOM 1233 N N . ARG A 1 157 ? 12.806 5.345 -6.924 1.00 89.12 157 ARG A N 1
ATOM 1234 C CA . ARG A 1 157 ? 11.593 4.594 -6.564 1.00 89.12 157 ARG A CA 1
ATOM 1235 C C . ARG A 1 157 ? 11.468 4.397 -5.051 1.00 89.12 157 ARG A C 1
ATOM 1237 O O . ARG A 1 157 ? 10.398 4.648 -4.499 1.00 89.12 157 ARG A O 1
ATOM 1244 N N . ARG A 1 158 ? 12.544 3.962 -4.377 1.00 85.88 158 ARG A N 1
ATOM 1245 C CA . ARG A 1 158 ? 12.586 3.811 -2.905 1.00 85.88 158 ARG A CA 1
ATOM 1246 C C . ARG A 1 158 ? 12.390 5.157 -2.206 1.00 85.88 158 ARG A C 1
ATOM 1248 O O . ARG A 1 158 ? 11.513 5.268 -1.356 1.00 85.88 158 ARG A O 1
ATOM 1255 N N . ARG A 1 159 ? 13.117 6.165 -2.696 1.00 84.88 159 ARG A N 1
ATOM 1256 C CA . ARG A 1 159 ? 12.774 7.591 -2.755 1.00 84.88 159 ARG A CA 1
ATOM 1257 C C . ARG A 1 159 ? 11.305 7.908 -2.483 1.00 84.88 159 ARG A C 1
ATOM 1259 O O . ARG A 1 159 ? 10.860 8.191 -1.370 1.00 84.88 159 ARG A O 1
ATOM 1266 N N . ALA A 1 160 ? 10.575 7.897 -3.588 1.00 84.19 160 ALA A N 1
ATOM 1267 C CA . ALA A 1 160 ? 9.181 8.273 -3.641 1.00 84.19 160 ALA A CA 1
ATOM 1268 C C . ALA A 1 160 ? 8.329 7.388 -2.730 1.00 84.19 160 ALA A C 1
ATOM 1270 O O . ALA A 1 160 ? 7.473 7.895 -2.015 1.00 84.19 160 ALA A O 1
ATOM 1271 N N . HIS A 1 161 ? 8.592 6.079 -2.677 1.00 83.75 161 HIS A N 1
ATOM 1272 C CA . HIS A 1 161 ? 7.882 5.184 -1.767 1.00 83.75 161 HIS A CA 1
ATOM 1273 C C . HIS A 1 161 ? 7.982 5.646 -0.303 1.00 83.75 161 HIS A C 1
ATOM 1275 O O . HIS A 1 161 ? 6.951 5.746 0.363 1.00 83.75 161 HIS A O 1
ATOM 1281 N N . LYS A 1 162 ? 9.184 6.001 0.176 1.00 81.12 162 LYS A N 1
ATOM 1282 C CA . LYS A 1 162 ? 9.407 6.528 1.534 1.00 81.12 162 LYS A CA 1
ATOM 1283 C C . LYS A 1 162 ? 8.619 7.817 1.769 1.00 81.12 162 LYS A C 1
ATOM 1285 O O . LYS A 1 162 ? 7.912 7.918 2.767 1.00 81.12 162 LYS A O 1
ATOM 1290 N N . ILE A 1 163 ? 8.671 8.758 0.825 1.00 80.75 163 ILE A N 1
ATOM 1291 C CA . ILE A 1 163 ? 7.893 10.006 0.898 1.00 80.75 163 ILE A CA 1
ATOM 1292 C C . ILE A 1 163 ? 6.384 9.701 0.948 1.00 80.75 163 ILE A C 1
ATOM 1294 O O . ILE A 1 163 ? 5.661 10.291 1.747 1.00 80.75 163 ILE A O 1
ATOM 1298 N N . SER A 1 164 ? 5.903 8.735 0.156 1.00 80.62 164 SER A N 1
ATOM 1299 C CA . SER A 1 164 ? 4.497 8.301 0.164 1.00 80.62 164 SER A CA 1
ATOM 1300 C C . SER A 1 164 ? 4.069 7.754 1.516 1.00 80.62 164 SER A C 1
ATOM 1302 O O . SER A 1 164 ? 2.985 8.084 1.992 1.00 80.62 164 SER A O 1
ATOM 1304 N N . MET A 1 165 ? 4.896 6.887 2.105 1.00 78.62 165 MET A N 1
ATOM 1305 C CA . MET A 1 165 ? 4.644 6.297 3.418 1.00 78.62 165 MET A CA 1
ATOM 1306 C C . MET A 1 165 ? 4.557 7.388 4.479 1.00 78.62 165 MET A C 1
ATOM 1308 O O . MET A 1 165 ? 3.583 7.428 5.225 1.00 78.62 165 MET A O 1
ATOM 1312 N N . TYR A 1 166 ? 5.518 8.312 4.471 1.00 78.12 166 TYR A N 1
ATOM 1313 C CA . TYR A 1 166 ? 5.572 9.425 5.409 1.00 78.12 166 TYR A CA 1
ATOM 1314 C C . TYR A 1 166 ? 4.346 10.340 5.295 1.00 78.12 166 TYR A C 1
ATOM 1316 O O . TYR A 1 166 ? 3.686 10.623 6.291 1.00 78.12 166 TYR A O 1
ATOM 1324 N N . HIS A 1 167 ? 3.961 10.728 4.074 1.00 79.00 167 HIS A N 1
ATOM 1325 C CA . HIS A 1 167 ? 2.751 11.522 3.858 1.00 79.00 167 HIS A CA 1
ATOM 1326 C C . HIS A 1 167 ? 1.503 10.795 4.366 1.00 79.00 167 HIS A C 1
ATOM 1328 O O . HIS A 1 167 ? 0.687 11.381 5.070 1.00 79.00 167 HIS A O 1
ATOM 1334 N N . ARG A 1 168 ? 1.337 9.511 4.022 1.00 80.38 168 ARG A N 1
ATOM 1335 C CA . ARG A 1 168 ? 0.181 8.722 4.472 1.00 80.38 168 ARG A CA 1
ATOM 1336 C C . ARG A 1 168 ? 0.116 8.637 5.990 1.00 80.38 168 ARG A C 1
ATOM 1338 O O . ARG A 1 168 ? -0.960 8.758 6.566 1.00 80.38 168 ARG A O 1
ATOM 1345 N N . GLN A 1 169 ? 1.260 8.435 6.622 1.00 79.44 169 GLN A N 1
ATOM 1346 C CA . GLN A 1 169 ? 1.368 8.383 8.065 1.00 79.44 169 GLN A CA 1
ATOM 1347 C C . GLN A 1 169 ? 1.014 9.721 8.718 1.00 79.44 169 GLN A C 1
ATOM 1349 O O . GLN A 1 169 ? 0.218 9.729 9.653 1.00 79.44 169 GLN A O 1
ATOM 1354 N N . ASN A 1 170 ? 1.534 10.839 8.212 1.00 80.50 170 ASN A N 1
ATOM 1355 C CA . ASN A 1 170 ? 1.195 12.165 8.729 1.00 80.50 170 ASN A CA 1
ATOM 1356 C C . ASN A 1 170 ? -0.297 12.462 8.589 1.00 80.50 170 ASN A C 1
ATOM 1358 O O . ASN A 1 170 ? -0.925 12.848 9.569 1.00 80.50 170 ASN A O 1
ATOM 1362 N N . SER A 1 171 ? -0.889 12.184 7.423 1.00 83.00 171 SER A N 1
ATOM 1363 C CA . SER A 1 171 ? -2.336 12.333 7.228 1.00 83.00 171 SER A CA 1
ATOM 1364 C C . SER A 1 171 ? -3.137 11.465 8.202 1.00 83.00 171 SER A C 1
ATOM 1366 O O . SER A 1 171 ? -4.179 11.883 8.698 1.00 83.00 171 SER A O 1
ATOM 1368 N N . LEU A 1 172 ? -2.659 10.257 8.517 1.00 85.94 172 LEU A N 1
ATOM 1369 C CA . LEU A 1 172 ? -3.301 9.417 9.523 1.00 85.94 172 LEU A CA 1
ATOM 1370 C C . LEU A 1 172 ? -3.160 9.996 10.937 1.00 85.94 172 LEU A C 1
ATOM 1372 O O . LEU A 1 172 ? -4.127 9.959 11.693 1.00 85.94 172 LEU A O 1
ATOM 1376 N N . PHE A 1 173 ? -1.991 10.523 11.304 1.00 84.50 173 PHE A N 1
ATOM 1377 C CA . PHE A 1 173 ? -1.792 11.183 12.596 1.00 84.50 173 PHE A CA 1
ATOM 1378 C C . PHE A 1 173 ? -2.686 12.414 12.748 1.00 84.50 173 PHE A C 1
ATOM 1380 O O . PHE A 1 173 ? -3.299 12.576 13.801 1.00 84.50 173 PHE A O 1
ATOM 1387 N N . GLU A 1 174 ? -2.812 13.237 11.708 1.00 85.00 174 GLU A N 1
ATOM 1388 C CA . GLU A 1 174 ? -3.744 14.369 11.679 1.00 85.00 174 GLU A CA 1
ATOM 1389 C C . GLU A 1 174 ? -5.179 13.897 11.937 1.00 85.00 174 GLU A C 1
ATOM 1391 O O . GLU A 1 174 ? -5.824 14.397 12.858 1.00 85.00 174 GLU A O 1
ATOM 1396 N N . LEU A 1 175 ? -5.635 12.848 11.239 1.00 86.81 175 LEU A N 1
ATOM 1397 C CA . LEU A 1 175 ? -6.947 12.250 11.504 1.00 86.81 175 LEU A CA 1
ATOM 1398 C C . LEU A 1 175 ? -7.078 11.746 12.950 1.00 86.81 175 LEU A C 1
ATOM 1400 O O . LEU A 1 175 ? -8.092 11.986 13.599 1.00 86.81 175 LEU A O 1
ATOM 1404 N N . LEU A 1 176 ? -6.078 11.044 13.487 1.00 87.62 176 LEU A N 1
ATOM 1405 C CA . LEU A 1 176 ? -6.121 10.559 14.871 1.00 87.62 176 LEU A CA 1
ATOM 1406 C C . LEU A 1 176 ? -6.218 11.709 15.884 1.00 87.62 176 LEU A C 1
ATOM 1408 O O . LEU A 1 176 ? -6.865 11.554 16.920 1.00 87.62 176 LEU A O 1
ATOM 1412 N N . LEU A 1 177 ? -5.581 12.849 15.601 1.00 85.69 177 LEU A N 1
ATOM 1413 C CA . LEU A 1 177 ? -5.670 14.050 16.429 1.00 85.69 177 LEU A CA 1
ATOM 1414 C C . LEU A 1 177 ? -7.050 14.710 16.325 1.00 85.69 177 LEU A C 1
ATOM 1416 O O . LEU A 1 177 ? -7.604 15.056 17.368 1.00 85.69 177 LEU A O 1
ATOM 1420 N N . GLU A 1 178 ? -7.629 14.816 15.123 1.00 86.06 178 GLU A N 1
ATOM 1421 C CA . GLU A 1 178 ? -9.003 15.311 14.916 1.00 86.06 178 GLU A CA 1
ATOM 1422 C C . GLU A 1 178 ? -10.007 14.532 15.783 1.00 86.06 178 GLU A C 1
ATOM 1424 O O . GLU A 1 178 ? -10.754 15.123 16.563 1.00 86.06 178 GLU A O 1
ATOM 1429 N N . PHE A 1 179 ? -9.948 13.195 15.748 1.00 82.00 179 PHE A N 1
ATOM 1430 C CA . PHE A 1 179 ? -10.855 12.335 16.518 1.00 82.00 179 PHE A CA 1
ATOM 1431 C C . PHE A 1 179 ? -10.679 12.417 18.040 1.00 82.00 179 PHE A C 1
ATOM 1433 O O . PHE A 1 179 ? -11.589 12.032 18.769 1.00 82.00 179 PHE A O 1
ATOM 1440 N N . GLN A 1 180 ? -9.539 12.901 18.539 1.00 75.94 180 GLN A N 1
ATOM 1441 C CA . GLN A 1 180 ? -9.350 13.098 19.977 1.00 75.94 180 GLN A CA 1
ATOM 1442 C C . GLN A 1 180 ? -9.856 14.444 20.490 1.00 75.94 180 GLN A C 1
ATOM 1444 O O . GLN A 1 180 ? -10.245 14.533 21.654 1.00 75.94 180 GLN A O 1
ATOM 1449 N N . VAL A 1 181 ? -9.815 15.491 19.664 1.00 64.06 181 VAL A N 1
ATOM 1450 C CA . VAL A 1 181 ? -10.278 16.832 20.057 1.00 64.06 181 VAL A CA 1
ATOM 1451 C C . VAL A 1 181 ? -11.804 16.869 20.165 1.00 64.06 181 VAL A C 1
ATOM 1453 O O . VAL A 1 181 ? -12.333 17.534 21.055 1.00 64.06 181 VAL A O 1
ATOM 1456 N N . ASP A 1 182 ? -12.496 16.101 19.322 1.00 57.97 182 ASP A N 1
ATOM 1457 C CA . ASP A 1 182 ? -13.960 16.082 19.259 1.00 57.97 182 ASP A CA 1
ATOM 1458 C C . ASP A 1 182 ? -14.640 15.251 20.366 1.00 57.97 182 ASP A C 1
ATOM 1460 O O . ASP A 1 182 ? -15.856 15.357 20.531 1.00 57.97 182 ASP A O 1
ATOM 1464 N N . ASP A 1 183 ? -13.899 14.467 21.164 1.00 53.81 183 ASP A N 1
ATOM 1465 C CA . ASP A 1 183 ? -14.492 13.660 22.243 1.00 53.81 183 ASP A CA 1
ATOM 1466 C C . ASP A 1 183 ? -13.638 13.593 23.533 1.00 53.81 183 ASP A C 1
ATOM 1468 O O . ASP A 1 183 ? -13.079 12.548 23.886 1.00 53.81 183 ASP A O 1
ATOM 1472 N N . PRO A 1 184 ? -13.547 14.694 24.311 1.00 47.12 184 PRO A N 1
ATOM 1473 C CA . PRO A 1 184 ? -12.879 14.700 25.619 1.00 47.12 184 PRO A CA 1
ATOM 1474 C C . PRO A 1 184 ? -13.612 13.850 26.672 1.00 47.12 184 PRO A C 1
ATOM 1476 O O . PRO A 1 184 ? -13.110 13.660 27.782 1.00 47.12 184 PRO A O 1
ATOM 1479 N N . ALA A 1 185 ? -14.803 13.349 26.342 1.00 47.00 185 ALA A N 1
ATOM 1480 C CA . ALA A 1 185 ? -15.649 12.544 27.199 1.00 47.00 185 ALA A CA 1
ATOM 1481 C C . ALA A 1 185 ? -16.037 11.246 26.492 1.00 47.00 185 ALA A C 1
ATOM 1483 O O . ALA A 1 185 ? -17.200 10.862 26.582 1.00 47.00 185 ALA A O 1
ATOM 1484 N N . ASN A 1 186 ? -15.067 10.590 25.833 1.00 53.44 186 ASN A N 1
ATOM 1485 C CA . ASN A 1 186 ? -15.248 9.292 25.186 1.00 53.44 186 ASN A CA 1
ATOM 1486 C C . ASN A 1 186 ? -16.128 8.424 26.104 1.00 53.44 186 ASN A C 1
ATOM 1488 O O . ASN A 1 186 ? -15.702 8.117 27.231 1.00 53.44 186 ASN A O 1
ATOM 1492 N N . PRO A 1 187 ? -17.410 8.198 25.749 1.00 53.78 187 PRO A N 1
ATOM 1493 C CA . PRO A 1 187 ? -18.410 7.827 26.728 1.00 53.78 187 PRO A CA 1
ATOM 1494 C C . PRO A 1 187 ? -17.994 6.483 27.279 1.00 53.78 187 PRO A C 1
ATOM 1496 O O . PRO A 1 187 ? -17.908 5.503 26.539 1.00 53.78 187 PRO A O 1
ATOM 1499 N N . ARG A 1 188 ? -17.667 6.473 28.578 1.00 62.12 188 ARG A N 1
ATOM 1500 C CA . ARG A 1 188 ? -17.142 5.290 29.255 1.00 62.12 188 ARG A CA 1
ATOM 1501 C C . ARG A 1 188 ? -17.990 4.099 28.832 1.00 62.12 188 ARG A C 1
ATOM 1503 O O . ARG A 1 188 ? -19.219 4.122 28.938 1.00 62.12 188 ARG A O 1
ATOM 1510 N N . MET A 1 189 ? -17.336 3.046 28.362 1.00 67.88 189 MET A N 1
ATOM 1511 C CA . MET A 1 189 ? -18.003 1.852 27.831 1.00 67.88 189 MET A CA 1
ATOM 1512 C C . MET A 1 189 ? -18.739 1.023 28.903 1.00 67.88 189 MET A C 1
ATOM 1514 O O . MET A 1 189 ? -19.175 -0.101 28.654 1.00 67.88 189 MET A O 1
ATOM 1518 N N . ASN A 1 190 ? -18.927 1.608 30.087 1.00 65.81 190 ASN A N 1
ATOM 1519 C CA . ASN A 1 190 ? -19.858 1.189 31.118 1.00 65.81 190 ASN A CA 1
ATOM 1520 C C . ASN A 1 190 ? -21.298 1.687 30.869 1.00 65.81 190 ASN A C 1
ATOM 1522 O O . ASN A 1 190 ? -22.190 1.341 31.631 1.00 65.81 190 ASN A O 1
ATOM 1526 N N . GLN A 1 191 ? -21.562 2.477 29.822 1.00 75.50 191 GLN A N 1
ATOM 1527 C CA . GLN A 1 191 ? -22.919 2.903 29.460 1.00 75.50 191 GLN A CA 1
ATOM 1528 C C . GLN A 1 191 ? -23.480 2.095 28.283 1.00 75.50 191 GLN A C 1
ATOM 1530 O O . GLN A 1 191 ? -22.820 1.915 27.260 1.00 75.50 191 GLN A O 1
ATOM 1535 N N . MET A 1 192 ? -24.751 1.679 28.371 1.00 80.88 192 MET A N 1
ATOM 1536 C CA . MET A 1 192 ? -25.417 0.905 27.307 1.00 80.88 192 MET A CA 1
ATOM 1537 C C . MET A 1 192 ? -25.413 1.618 25.955 1.00 80.88 192 MET A C 1
ATOM 1539 O O . MET A 1 192 ? -25.218 0.978 24.923 1.00 80.88 192 MET A O 1
ATOM 1543 N N . HIS A 1 193 ? -25.612 2.937 25.959 1.00 82.81 193 HIS A N 1
ATOM 1544 C CA . HIS A 1 193 ? -25.602 3.738 24.740 1.00 82.81 193 HIS A CA 1
ATOM 1545 C C . HIS A 1 193 ? -24.227 3.709 24.055 1.00 82.81 193 HIS A C 1
ATOM 1547 O O . HIS A 1 193 ? -24.163 3.523 22.843 1.00 82.81 193 HIS A O 1
ATOM 1553 N N . ALA A 1 194 ? -23.134 3.806 24.823 1.00 82.19 194 ALA A N 1
ATOM 1554 C CA . ALA A 1 194 ? -21.773 3.702 24.297 1.00 82.19 194 ALA A CA 1
ATOM 1555 C C . ALA A 1 194 ? -21.539 2.330 23.649 1.00 82.19 194 ALA A C 1
ATOM 1557 O O . ALA A 1 194 ? -21.156 2.249 22.486 1.00 82.19 194 ALA A O 1
ATOM 1558 N N . VAL A 1 195 ? -21.913 1.248 24.345 1.00 84.75 195 VAL A N 1
ATOM 1559 C CA . VAL A 1 195 ? -21.800 -0.124 23.822 1.00 84.75 195 VAL A CA 1
ATOM 1560 C C . VAL A 1 195 ? -22.593 -0.315 22.525 1.00 84.75 195 VAL A C 1
ATOM 1562 O O . VAL A 1 195 ? -22.089 -0.893 21.559 1.00 84.75 195 VAL A O 1
ATOM 1565 N N . GLN A 1 196 ? -23.843 0.156 22.485 1.00 87.69 196 GLN A N 1
ATOM 1566 C CA . GLN A 1 196 ? -24.678 0.080 21.284 1.00 87.69 196 GLN A CA 1
ATOM 1567 C C . GLN A 1 196 ? -24.081 0.886 20.132 1.00 87.69 196 GLN A C 1
ATOM 1569 O O . GLN A 1 196 ? -24.068 0.391 19.002 1.00 87.69 196 GLN A O 1
ATOM 1574 N N . ASN A 1 197 ? -23.559 2.081 20.416 1.00 89.75 197 ASN A N 1
ATOM 1575 C CA . ASN A 1 197 ? -22.908 2.923 19.425 1.00 89.75 197 ASN A CA 1
ATOM 1576 C C . ASN A 1 197 ? -21.694 2.208 18.818 1.00 89.75 197 ASN A C 1
ATOM 1578 O O . ASN A 1 197 ? -21.648 2.059 17.599 1.00 89.75 197 ASN A O 1
ATOM 1582 N N . SER A 1 198 ? -20.792 1.654 19.634 1.00 89.50 198 SER A N 1
ATOM 1583 C CA . SER A 1 198 ? -19.602 0.934 19.152 1.00 89.50 198 SER A CA 1
ATOM 1584 C C . SER A 1 198 ? -19.960 -0.286 18.306 1.00 89.50 198 SER A C 1
ATOM 1586 O O . SER A 1 198 ? -19.413 -0.472 17.218 1.00 89.50 198 SER A O 1
ATOM 1588 N N . ILE A 1 199 ? -20.951 -1.079 18.730 1.00 91.88 199 ILE A N 1
ATOM 1589 C CA . ILE A 1 199 ? -21.462 -2.198 17.920 1.00 91.88 199 ILE A CA 1
ATOM 1590 C C . ILE A 1 199 ? -22.038 -1.686 16.593 1.00 91.88 199 ILE A C 1
ATOM 1592 O O . ILE A 1 199 ? -21.818 -2.304 15.549 1.00 91.88 199 ILE A O 1
ATOM 1596 N N . SER A 1 200 ? -22.778 -0.573 16.608 1.00 93.56 200 SER A N 1
ATOM 1597 C CA . SER A 1 200 ? -23.344 0.019 15.391 1.00 93.56 200 SER A CA 1
ATOM 1598 C C . SER A 1 200 ? -22.252 0.510 14.437 1.00 93.56 200 SER A C 1
ATOM 1600 O O . SER A 1 200 ? -22.344 0.251 13.237 1.00 93.56 200 SER A O 1
ATOM 1602 N N . THR A 1 201 ? -21.188 1.118 14.970 1.00 94.19 201 THR A N 1
ATOM 1603 C CA . THR A 1 201 ? -20.027 1.615 14.226 1.00 94.19 201 THR A CA 1
ATOM 1604 C C . THR A 1 201 ? -19.291 0.468 13.549 1.00 94.19 201 THR A C 1
ATOM 1606 O O . THR A 1 201 ? -19.078 0.515 12.337 1.00 94.19 201 THR A O 1
ATOM 1609 N N . VAL A 1 202 ? -19.003 -0.616 14.280 1.00 94.25 202 VAL A N 1
ATOM 1610 C CA . VAL A 1 202 ? -18.383 -1.828 13.715 1.00 94.25 202 VAL A CA 1
ATOM 1611 C C . VAL A 1 202 ? -19.270 -2.439 12.629 1.00 94.25 202 VAL A C 1
ATOM 1613 O O . VAL A 1 202 ? -18.800 -2.702 11.523 1.00 94.25 202 VAL A O 1
ATOM 1616 N N . LYS A 1 203 ? -20.573 -2.615 12.890 1.00 94.50 203 LYS A N 1
ATOM 1617 C CA . LYS A 1 203 ? -21.509 -3.174 11.897 1.00 94.50 203 LYS A CA 1
ATOM 1618 C C . LYS A 1 203 ? -21.616 -2.308 10.645 1.00 94.50 203 LYS A C 1
ATOM 1620 O O . LYS A 1 203 ? -21.714 -2.847 9.544 1.00 94.50 203 LYS A O 1
ATOM 1625 N N . LYS A 1 204 ? -21.625 -0.983 10.804 1.00 94.56 204 LYS A N 1
ATOM 1626 C CA . LYS A 1 204 ? -21.659 -0.033 9.690 1.00 94.56 204 LYS A CA 1
ATOM 1627 C C . LYS A 1 204 ? -20.387 -0.144 8.855 1.00 94.56 204 LYS A C 1
ATOM 1629 O O . LYS A 1 204 ? -20.499 -0.278 7.643 1.00 94.56 204 LYS A O 1
ATOM 1634 N N . PHE A 1 205 ? -19.216 -0.183 9.490 1.00 93.31 205 PHE A N 1
ATOM 1635 C CA . PHE A 1 205 ? -17.940 -0.385 8.802 1.00 93.31 205 PHE A CA 1
ATOM 1636 C C . PHE A 1 205 ? -17.933 -1.692 7.997 1.00 93.31 205 PHE A C 1
ATOM 1638 O O . PHE A 1 205 ? -17.690 -1.682 6.794 1.00 93.31 205 PHE A O 1
ATOM 1645 N N . VAL A 1 206 ? -18.282 -2.814 8.634 1.00 92.75 206 VAL A N 1
ATOM 1646 C CA . VAL A 1 206 ? -18.320 -4.134 7.980 1.00 92.75 206 VAL A CA 1
ATOM 1647 C C . VAL A 1 206 ? -19.282 -4.146 6.792 1.00 92.75 206 VAL A C 1
ATOM 1649 O O . VAL A 1 206 ? -18.959 -4.717 5.757 1.00 92.75 206 VAL A O 1
ATOM 1652 N N . ARG A 1 207 ? -20.443 -3.492 6.913 1.00 92.50 207 ARG A N 1
ATOM 1653 C CA . ARG A 1 207 ? -21.410 -3.370 5.815 1.00 92.50 207 ARG A CA 1
ATOM 1654 C C . ARG A 1 207 ? -20.869 -2.522 4.664 1.00 92.50 207 ARG A C 1
ATOM 1656 O O . ARG A 1 207 ? -21.017 -2.919 3.514 1.00 92.50 207 ARG A O 1
ATOM 1663 N N . ASN A 1 208 ? -20.251 -1.383 4.970 1.00 90.38 208 ASN A N 1
ATOM 1664 C CA . ASN A 1 208 ? -19.705 -0.465 3.967 1.00 90.38 208 ASN A CA 1
ATOM 1665 C C . ASN A 1 208 ? -18.596 -1.120 3.130 1.00 90.38 208 ASN A C 1
ATOM 1667 O O . ASN A 1 208 ? -18.484 -0.834 1.943 1.00 90.38 208 ASN A O 1
ATOM 1671 N N . TYR A 1 209 ? -17.813 -2.020 3.732 1.00 88.81 209 TYR A N 1
ATOM 1672 C CA . TYR A 1 209 ? -16.664 -2.669 3.091 1.00 88.81 209 TYR A CA 1
ATOM 1673 C C . TYR A 1 209 ? -16.860 -4.178 2.870 1.00 88.81 209 TYR A C 1
ATOM 1675 O O . TYR A 1 209 ? -15.902 -4.932 2.714 1.00 88.81 209 TYR A O 1
ATOM 1683 N N . GLN A 1 210 ? -18.114 -4.639 2.825 1.00 86.75 210 GLN A N 1
ATOM 1684 C CA . GLN A 1 210 ? -18.443 -6.063 2.721 1.00 86.75 210 GLN A CA 1
ATOM 1685 C C . GLN A 1 210 ? -17.935 -6.711 1.423 1.00 86.75 210 GLN A C 1
ATOM 1687 O O . GLN A 1 210 ? -17.576 -7.887 1.429 1.00 86.75 210 GLN A O 1
ATOM 1692 N N . SER A 1 211 ? -17.890 -5.961 0.317 1.00 84.69 211 SER A N 1
ATOM 1693 C CA . SER A 1 211 ? -17.511 -6.477 -1.007 1.00 84.69 211 SER A CA 1
ATOM 1694 C C . SER A 1 211 ? -16.102 -7.069 -1.054 1.00 84.69 211 SER A C 1
ATOM 1696 O O . SER A 1 211 ? -15.856 -7.959 -1.859 1.00 84.69 211 SER A O 1
ATOM 1698 N N . ASN A 1 212 ? -15.207 -6.614 -0.173 1.00 81.12 212 ASN A N 1
ATOM 1699 C CA . ASN A 1 212 ? -13.813 -7.047 -0.104 1.00 81.12 212 ASN A CA 1
ATOM 1700 C C . ASN A 1 212 ? -13.446 -7.581 1.287 1.00 81.12 212 ASN A C 1
ATOM 1702 O O . ASN A 1 212 ? -12.275 -7.581 1.652 1.00 81.12 212 ASN A O 1
ATOM 1706 N N . ILE A 1 213 ? -14.427 -8.058 2.069 1.00 80.69 213 ILE A N 1
ATOM 1707 C CA . ILE A 1 213 ? -14.263 -8.331 3.507 1.00 80.69 213 ILE A CA 1
ATOM 1708 C C . ILE A 1 213 ? -13.041 -9.211 3.846 1.00 80.69 213 ILE A C 1
ATOM 1710 O O . ILE A 1 213 ? -12.342 -8.948 4.826 1.00 80.69 213 ILE A O 1
ATOM 1714 N N . GLY A 1 214 ? -12.736 -10.194 2.990 1.00 76.19 214 GLY A N 1
ATOM 1715 C CA . GLY A 1 214 ? -11.605 -11.109 3.146 1.00 76.19 214 GLY A CA 1
ATOM 1716 C C . GLY A 1 214 ? -10.233 -10.451 3.042 1.00 76.19 214 GLY A C 1
ATOM 1717 O O . GLY A 1 214 ? -9.289 -10.900 3.686 1.00 76.19 214 GLY A O 1
ATOM 1718 N N . SER A 1 215 ? -10.119 -9.346 2.307 1.00 78.56 215 SER A N 1
ATOM 1719 C CA . SER A 1 215 ? -8.861 -8.636 2.078 1.00 78.56 215 SER A CA 1
ATOM 1720 C C . SER A 1 215 ? -8.642 -7.463 3.036 1.00 78.56 215 SER A C 1
ATOM 1722 O O . SER A 1 215 ? -7.884 -6.557 2.697 1.00 78.56 215 SER A O 1
ATOM 1724 N N . HIS A 1 216 ? -9.283 -7.441 4.214 1.00 82.81 216 HIS A N 1
ATOM 1725 C CA . HIS A 1 216 ? -9.077 -6.391 5.224 1.00 82.81 216 HIS A CA 1
ATOM 1726 C C . HIS A 1 216 ? -8.193 -6.872 6.390 1.00 82.81 216 HIS A C 1
ATOM 1728 O O . HIS A 1 216 ? -8.714 -7.317 7.419 1.00 82.81 216 HIS A O 1
ATOM 1734 N N . PRO A 1 217 ? -6.857 -6.699 6.301 1.00 85.31 217 PRO A N 1
ATOM 1735 C CA . PRO A 1 217 ? -5.929 -6.976 7.398 1.00 85.31 217 PRO A CA 1
ATOM 1736 C C . PRO A 1 217 ? -6.314 -6.307 8.729 1.00 85.31 217 PRO A C 1
ATOM 1738 O O . PRO A 1 217 ? -6.093 -6.877 9.799 1.00 85.31 217 PRO A O 1
ATOM 1741 N N . PHE A 1 218 ? -6.940 -5.124 8.656 1.00 90.69 218 PHE A N 1
ATOM 1742 C CA . PHE A 1 218 ? -7.465 -4.380 9.803 1.00 90.69 218 PHE A CA 1
ATOM 1743 C C . PHE A 1 218 ? -8.501 -5.178 10.609 1.00 90.69 218 PHE A C 1
ATOM 1745 O O . PHE A 1 218 ? -8.359 -5.302 11.823 1.00 90.69 218 PHE A O 1
ATOM 1752 N N . LEU A 1 219 ? -9.508 -5.766 9.951 1.00 90.94 219 LEU A N 1
ATOM 1753 C CA . LEU A 1 219 ? -10.549 -6.547 10.631 1.00 90.94 219 LEU A CA 1
ATOM 1754 C C . LEU A 1 219 ? -9.984 -7.835 11.236 1.00 90.94 219 LEU A C 1
ATOM 1756 O O . LEU A 1 219 ? -10.371 -8.212 12.341 1.00 90.94 219 LEU A O 1
ATOM 1760 N N . ALA A 1 220 ? -9.029 -8.472 10.554 1.00 90.25 220 ALA A N 1
ATOM 1761 C CA . ALA A 1 220 ? -8.319 -9.634 11.085 1.00 90.25 220 ALA A CA 1
ATOM 1762 C C . ALA A 1 220 ? -7.514 -9.280 12.349 1.00 90.25 220 ALA A C 1
ATOM 1764 O O . ALA A 1 220 ? -7.531 -10.031 13.330 1.00 90.25 220 ALA A O 1
ATOM 1765 N N . GLY A 1 221 ? -6.848 -8.120 12.355 1.00 91.56 221 GLY A N 1
ATOM 1766 C CA . GLY A 1 221 ? -6.170 -7.577 13.533 1.00 91.56 221 GLY A CA 1
ATOM 1767 C C . GLY A 1 221 ? -7.133 -7.286 14.681 1.00 91.56 221 GLY A C 1
ATOM 1768 O O . GLY A 1 221 ? -6.939 -7.797 15.784 1.00 91.56 221 GLY A O 1
ATOM 1769 N N . LEU A 1 222 ? -8.227 -6.577 14.400 1.00 92.56 222 LEU A N 1
ATOM 1770 C CA . LEU A 1 222 ? -9.253 -6.239 15.386 1.00 92.56 222 LEU A CA 1
ATOM 1771 C C . LEU A 1 222 ? -9.870 -7.491 16.027 1.00 92.56 222 LEU A C 1
ATOM 1773 O O . LEU A 1 222 ? -9.955 -7.594 17.252 1.00 92.56 222 LEU A O 1
ATOM 1777 N N . HIS A 1 223 ? -10.226 -8.487 15.209 1.00 93.31 223 HIS A N 1
ATOM 1778 C CA . HIS A 1 223 ? -10.729 -9.774 15.687 1.00 93.31 223 HIS A CA 1
ATOM 1779 C C . HIS A 1 223 ? -9.711 -10.462 16.608 1.00 93.31 223 HIS A C 1
ATOM 1781 O O . HIS A 1 223 ? -10.071 -10.996 17.661 1.00 93.31 223 HIS A O 1
ATOM 1787 N N . ARG A 1 224 ? -8.429 -10.489 16.218 1.00 92.44 224 ARG A N 1
ATOM 1788 C CA . ARG A 1 224 ? -7.360 -11.131 16.997 1.00 92.44 224 ARG A CA 1
ATOM 1789 C C . ARG A 1 224 ? -7.180 -10.469 18.362 1.00 92.44 224 ARG A C 1
ATOM 1791 O O . ARG A 1 224 ? -7.065 -11.188 19.351 1.00 92.44 224 ARG A O 1
ATOM 1798 N N . VAL A 1 225 ? -7.176 -9.141 18.410 1.00 92.88 225 VAL A N 1
ATOM 1799 C CA . VAL A 1 225 ? -6.995 -8.343 19.634 1.00 92.88 225 VAL A CA 1
ATOM 1800 C C . VAL A 1 225 ? -8.134 -8.587 20.619 1.00 92.88 225 VAL A C 1
ATOM 1802 O O . VAL A 1 225 ? -7.887 -8.967 21.763 1.00 92.88 225 VAL A O 1
ATOM 1805 N N . VAL A 1 226 ? -9.383 -8.488 20.151 1.00 92.75 226 VAL A N 1
ATOM 1806 C CA . VAL A 1 226 ? -10.570 -8.742 20.982 1.00 92.75 226 VAL A CA 1
ATOM 1807 C C . VAL A 1 226 ? -10.592 -10.190 21.483 1.00 92.75 226 VAL A C 1
ATOM 1809 O O . VAL A 1 226 ? -10.808 -10.436 22.671 1.00 92.75 226 VAL A O 1
ATOM 1812 N N . LYS A 1 227 ? -10.311 -11.163 20.606 1.00 91.81 227 LYS A N 1
ATOM 1813 C CA . LYS A 1 227 ? -10.267 -12.583 20.982 1.00 91.81 227 LYS A CA 1
ATOM 1814 C C . LYS A 1 227 ? -9.174 -12.875 22.011 1.00 91.81 227 LYS A C 1
ATOM 1816 O O . LYS A 1 227 ? -9.421 -13.653 22.930 1.00 91.81 227 LYS A O 1
ATOM 1821 N N . LEU A 1 228 ? -7.987 -12.284 21.859 1.00 91.00 228 LEU A N 1
ATOM 1822 C CA . LEU A 1 228 ? -6.885 -12.487 22.799 1.00 91.00 228 LEU A CA 1
ATOM 1823 C C . LEU A 1 228 ? -7.234 -11.923 24.178 1.00 91.00 228 LEU A C 1
ATOM 1825 O O . LEU A 1 228 ? -7.074 -12.626 25.169 1.00 91.00 228 LEU A O 1
ATOM 1829 N N . GLN A 1 229 ? -7.806 -10.720 24.234 1.00 89.50 229 GLN A N 1
ATOM 1830 C CA . GLN A 1 229 ? -8.221 -10.102 25.494 1.00 89.50 229 GLN A CA 1
ATOM 1831 C C . GLN A 1 229 ? -9.275 -10.921 26.237 1.00 89.50 229 GLN A C 1
ATOM 1833 O O . GLN A 1 229 ? -9.237 -11.001 27.461 1.00 89.50 229 GLN A O 1
ATOM 1838 N N . MET A 1 230 ? -10.201 -11.546 25.508 1.00 87.38 230 MET A N 1
ATOM 1839 C CA . MET A 1 230 ? -11.200 -12.440 26.097 1.00 87.38 230 MET A CA 1
ATOM 1840 C C . MET A 1 230 ? -10.620 -13.784 26.559 1.00 87.38 230 MET A C 1
ATOM 1842 O O . MET A 1 230 ? -11.239 -14.465 27.375 1.00 87.38 230 MET A O 1
ATOM 1846 N N . ALA A 1 231 ? -9.477 -14.204 26.011 1.00 87.00 231 ALA A N 1
ATOM 1847 C CA . ALA A 1 231 ? -8.783 -15.417 26.434 1.00 87.00 231 ALA A CA 1
ATOM 1848 C C . ALA A 1 231 ? -7.929 -15.192 27.695 1.00 87.00 231 ALA A C 1
ATOM 1850 O O . ALA A 1 231 ? -7.621 -16.159 28.393 1.00 87.00 231 ALA A O 1
ATOM 1851 N N . CYS A 1 232 ? -7.575 -13.940 28.003 1.00 82.19 232 CYS A N 1
ATOM 1852 C CA . CYS A 1 232 ? -6.922 -13.562 29.252 1.00 82.19 232 CYS A CA 1
ATOM 1853 C C . CYS A 1 232 ? -7.897 -13.740 30.425 1.00 82.19 232 CYS A C 1
ATOM 1855 O O . CYS A 1 232 ? -8.915 -13.057 30.518 1.00 82.19 232 CYS A O 1
ATOM 1857 N N . THR A 1 233 ? -7.584 -14.672 31.325 1.00 73.00 233 THR A N 1
ATOM 1858 C CA . THR A 1 233 ? -8.392 -14.947 32.525 1.00 73.00 233 THR A CA 1
ATOM 1859 C C . THR A 1 233 ? -8.134 -13.962 33.659 1.00 73.00 233 THR A C 1
ATOM 1861 O O . THR A 1 233 ? -8.959 -13.855 34.561 1.00 73.00 233 THR A O 1
ATOM 1864 N N . ASP A 1 234 ? -6.994 -13.270 33.632 1.00 75.25 234 ASP A N 1
ATOM 1865 C CA . ASP A 1 234 ? -6.658 -12.251 34.618 1.00 75.25 234 ASP A CA 1
ATOM 1866 C C . ASP A 1 234 ? -7.290 -10.902 34.220 1.00 75.25 234 ASP A C 1
ATOM 1868 O O . ASP A 1 234 ? -6.974 -10.375 33.147 1.00 75.25 234 ASP A O 1
ATOM 1872 N N . PRO A 1 235 ? -8.174 -10.321 35.055 1.00 68.62 235 PRO A N 1
ATOM 1873 C CA . PRO A 1 235 ? -8.810 -9.034 34.780 1.00 68.62 235 PRO A CA 1
ATOM 1874 C C . PRO A 1 235 ? -7.846 -7.840 34.863 1.00 68.62 235 PRO A C 1
ATOM 1876 O O . PRO A 1 235 ? -8.261 -6.723 34.553 1.00 68.62 235 PRO A O 1
ATOM 1879 N N . SER A 1 236 ? -6.601 -8.050 35.303 1.00 72.06 236 SER A N 1
ATOM 1880 C CA . SER A 1 236 ? -5.540 -7.040 35.326 1.00 72.06 236 SER A CA 1
ATOM 1881 C C . SER A 1 236 ? -4.724 -6.972 34.030 1.00 72.06 236 SER A C 1
ATOM 1883 O O . SER A 1 236 ? -3.955 -6.032 33.857 1.00 72.06 236 SER A O 1
ATOM 1885 N N . HIS A 1 237 ? -4.898 -7.918 33.101 1.00 79.75 237 HIS A N 1
ATOM 1886 C CA . HIS A 1 237 ? -4.195 -7.887 31.820 1.00 79.75 237 HIS A CA 1
ATOM 1887 C C . HIS A 1 237 ? -4.929 -7.035 30.786 1.00 79.75 237 HIS A C 1
ATOM 1889 O O . HIS A 1 237 ? -6.132 -7.206 30.547 1.00 79.75 237 HIS A O 1
ATOM 1895 N N . VAL A 1 238 ? -4.171 -6.178 30.104 1.00 83.31 238 VAL A N 1
ATOM 1896 C CA . VAL A 1 238 ? -4.650 -5.387 28.966 1.00 83.31 238 VAL A CA 1
ATOM 1897 C C . VAL A 1 238 ? -3.892 -5.814 27.720 1.00 83.31 238 VAL A C 1
ATOM 1899 O O . VAL A 1 238 ? -2.670 -5.935 27.716 1.00 83.31 238 VAL A O 1
ATOM 1902 N N . VAL A 1 239 ? -4.625 -6.071 26.644 1.00 88.25 239 VAL A N 1
ATOM 1903 C CA . VAL A 1 239 ? -4.041 -6.383 25.347 1.00 88.25 239 VAL A CA 1
ATOM 1904 C C . VAL A 1 239 ? -3.753 -5.086 24.608 1.00 88.25 239 VAL A C 1
ATOM 1906 O O . VAL A 1 239 ? -4.664 -4.291 24.359 1.00 88.25 239 VAL A O 1
ATOM 1909 N N . ARG A 1 240 ? -2.492 -4.918 24.205 1.00 89.19 240 ARG A N 1
ATOM 1910 C CA . ARG A 1 240 ? -2.060 -3.853 23.307 1.00 89.19 240 ARG A CA 1
ATOM 1911 C C . ARG A 1 240 ? -1.875 -4.395 21.898 1.00 89.19 240 ARG A C 1
ATOM 1913 O O . ARG A 1 240 ? -1.305 -5.461 21.663 1.00 89.19 240 ARG A O 1
ATOM 1920 N N . TRP A 1 241 ? -2.369 -3.630 20.944 1.00 93.06 241 TRP A N 1
ATOM 1921 C CA . TRP A 1 241 ? -2.225 -3.852 19.524 1.00 93.06 241 TRP A CA 1
ATOM 1922 C C . TRP A 1 241 ? -1.313 -2.792 18.931 1.00 93.06 241 TRP A C 1
ATOM 1924 O O . TRP A 1 241 ? -1.577 -1.600 19.068 1.00 93.06 241 TRP A O 1
ATOM 1934 N N . ARG A 1 242 ? -0.252 -3.227 18.255 1.00 90.44 242 ARG A N 1
ATOM 1935 C CA . ARG A 1 242 ? 0.706 -2.342 17.597 1.00 90.44 242 ARG A CA 1
ATOM 1936 C C . ARG A 1 242 ? 0.718 -2.633 16.113 1.00 90.44 242 ARG A C 1
ATOM 1938 O O . ARG A 1 242 ? 1.036 -3.751 15.716 1.00 90.44 242 ARG A O 1
ATOM 1945 N N . PHE A 1 243 ? 0.399 -1.661 15.272 1.00 88.56 243 PHE A N 1
ATOM 1946 C CA . PHE A 1 243 ? 0.415 -1.857 13.821 1.00 88.56 243 PHE A CA 1
ATOM 1947 C C . PHE A 1 243 ? 0.889 -0.606 13.083 1.00 88.56 243 PHE A C 1
ATOM 1949 O O . PHE A 1 243 ? 0.901 0.489 13.632 1.00 88.56 243 PHE A O 1
ATOM 1956 N N . ARG A 1 244 ? 1.319 -0.779 11.832 1.00 84.69 244 ARG A N 1
ATOM 1957 C CA . ARG A 1 244 ? 1.743 0.332 10.975 1.00 84.69 244 ARG A CA 1
ATOM 1958 C C . ARG A 1 244 ? 0.530 1.063 10.424 1.00 84.69 244 ARG A C 1
ATOM 1960 O O . ARG A 1 244 ? -0.340 0.440 9.811 1.00 84.69 244 ARG A O 1
ATOM 1967 N N . GLY A 1 245 ? 0.489 2.373 10.634 1.00 81.81 245 GLY A N 1
ATOM 1968 C CA . GLY A 1 245 ? -0.616 3.219 10.200 1.00 81.81 245 GLY A CA 1
ATOM 1969 C C . GLY A 1 245 ? -0.849 3.192 8.688 1.00 81.81 245 GLY A C 1
ATOM 1970 O O . GLY A 1 245 ? -2.001 3.210 8.243 1.00 81.81 245 GLY A O 1
ATOM 1971 N N . SER A 1 246 ? 0.225 3.048 7.901 1.00 78.00 246 SER A N 1
ATOM 1972 C CA . SER A 1 246 ? 0.175 2.936 6.438 1.00 78.00 246 SER A CA 1
ATOM 1973 C C . SER A 1 246 ? -0.848 1.922 5.922 1.00 78.00 246 SER A C 1
ATOM 1975 O O . SER A 1 246 ? -1.461 2.165 4.883 1.00 78.00 246 SER A O 1
ATOM 1977 N N . VAL A 1 247 ? -1.127 0.843 6.662 1.00 80.50 247 VAL A N 1
ATOM 1978 C CA . VAL A 1 247 ? -2.074 -0.196 6.227 1.00 80.50 247 VAL A CA 1
ATOM 1979 C C . VAL A 1 247 ? -3.516 0.318 6.133 1.00 80.50 247 VAL A C 1
ATOM 1981 O O . VAL A 1 247 ? -4.271 -0.115 5.262 1.00 80.50 247 VAL A O 1
ATOM 1984 N N . LEU A 1 248 ? -3.917 1.267 6.986 1.00 85.25 248 LEU A N 1
ATOM 1985 C CA . LEU A 1 248 ? -5.246 1.890 6.881 1.00 85.25 248 LEU A CA 1
ATOM 1986 C C . LEU A 1 248 ? -5.332 2.819 5.669 1.00 85.25 248 LEU A C 1
ATOM 1988 O O . LEU A 1 248 ? -6.367 2.916 5.014 1.00 85.25 248 LEU A O 1
ATOM 1992 N N . MET A 1 249 ? -4.218 3.468 5.355 1.00 82.19 249 MET A N 1
ATOM 1993 C CA . MET A 1 249 ? -4.098 4.435 4.271 1.00 82.19 249 MET A CA 1
ATOM 1994 C C . MET A 1 249 ? -3.981 3.766 2.897 1.00 82.19 249 MET A C 1
ATOM 1996 O O . MET A 1 249 ? -4.441 4.306 1.897 1.00 82.19 249 MET A O 1
ATOM 2000 N N . GLU A 1 250 ? -3.392 2.573 2.826 1.00 74.50 250 GLU A N 1
ATOM 2001 C CA . GLU A 1 250 ? -3.292 1.784 1.592 1.00 74.50 250 GLU A CA 1
ATOM 2002 C C . GLU A 1 250 ? -4.652 1.314 1.086 1.00 74.50 250 GLU A C 1
ATOM 2004 O O . GLU A 1 250 ? -4.938 1.405 -0.110 1.00 74.50 250 GLU A O 1
ATOM 2009 N N . ALA A 1 251 ? -5.516 0.882 2.003 1.00 74.75 251 ALA A N 1
ATOM 2010 C CA . ALA A 1 251 ? -6.864 0.428 1.685 1.00 74.75 251 ALA A CA 1
ATOM 2011 C C . ALA A 1 251 ? -7.779 1.551 1.159 1.00 74.75 251 ALA A C 1
ATOM 2013 O O . ALA A 1 251 ? -8.829 1.269 0.586 1.00 74.75 251 ALA A O 1
ATOM 2014 N N . CYS A 1 252 ? -7.375 2.817 1.297 1.00 70.38 252 CYS A N 1
ATOM 2015 C CA . CYS A 1 252 ? -8.135 3.955 0.791 1.00 70.38 252 CYS A CA 1
ATOM 2016 C C . CYS A 1 252 ? -8.099 4.090 -0.745 1.00 70.38 252 CYS A C 1
ATOM 2018 O O . CYS A 1 252 ? -8.948 4.762 -1.317 1.00 70.38 252 CYS A O 1
ATOM 2020 N N . ARG A 1 253 ? -7.170 3.416 -1.440 1.00 60.09 253 ARG A N 1
ATOM 2021 C CA . ARG A 1 253 ? -6.882 3.650 -2.871 1.00 60.09 253 ARG A CA 1
ATOM 2022 C C . ARG A 1 253 ? -7.846 3.006 -3.883 1.00 60.09 253 ARG A C 1
ATOM 2024 O O . ARG A 1 253 ? -7.559 3.045 -5.074 1.00 60.09 253 ARG A O 1
ATOM 2031 N N . SER A 1 254 ? -8.933 2.358 -3.453 1.00 49.25 254 SER A N 1
ATOM 2032 C CA . SER A 1 254 ? -9.670 1.414 -4.325 1.00 49.25 254 SER A CA 1
ATOM 2033 C C . SER A 1 254 ? -11.186 1.610 -4.415 1.00 49.25 254 SER A C 1
ATOM 2035 O O . SER A 1 254 ? -11.875 0.745 -4.955 1.00 49.25 254 SER A O 1
ATOM 2037 N N . CYS A 1 255 ? -11.739 2.718 -3.921 1.00 42.12 255 CYS A N 1
ATOM 2038 C CA . CYS A 1 255 ? -13.191 2.877 -3.839 1.00 42.12 255 CYS A CA 1
ATOM 2039 C C . CYS A 1 255 ? -13.684 4.056 -4.689 1.00 42.12 255 CYS A C 1
ATOM 2041 O O . CYS A 1 255 ? -13.799 5.164 -4.192 1.00 42.12 255 CYS A O 1
ATOM 2043 N N . HIS A 1 256 ? -14.063 3.731 -5.929 1.00 42.28 256 HIS A N 1
ATOM 2044 C CA . HIS A 1 256 ? -14.895 4.505 -6.865 1.00 42.28 256 HIS A CA 1
ATOM 2045 C C . HIS A 1 256 ? -14.181 5.518 -7.760 1.00 42.28 256 HIS A C 1
ATOM 2047 O O . HIS A 1 256 ? -13.516 6.446 -7.323 1.00 42.28 256 HIS A O 1
ATOM 2053 N N . GLY A 1 257 ? -14.365 5.299 -9.061 1.00 46.38 257 GLY A N 1
ATOM 2054 C CA . GLY A 1 257 ? -14.094 6.299 -10.068 1.00 46.38 257 GLY A CA 1
ATOM 2055 C C . GLY A 1 257 ? -15.223 7.321 -10.169 1.00 46.38 257 GLY A C 1
ATOM 2056 O O . GLY A 1 257 ? -16.371 7.039 -9.835 1.00 46.38 257 GLY A O 1
ATOM 2057 N N . GLN A 1 258 ? -14.849 8.430 -10.798 1.00 43.53 258 GLN A N 1
ATOM 2058 C CA . GLN A 1 258 ? -15.670 9.232 -11.700 1.00 43.53 258 GLN A CA 1
ATOM 2059 C C . GLN A 1 258 ? -16.531 10.394 -11.181 1.00 43.53 258 GLN A C 1
ATOM 2061 O O . GLN A 1 258 ? -17.285 10.898 -12.002 1.00 43.53 258 GLN A O 1
ATOM 2066 N N . ASP A 1 259 ? -16.352 10.929 -9.965 1.00 46.41 259 ASP A N 1
ATOM 2067 C CA . ASP A 1 259 ? -16.968 12.228 -9.618 1.00 46.41 259 ASP A CA 1
ATOM 2068 C C . ASP A 1 259 ? -15.979 13.234 -8.994 1.00 46.41 259 ASP A C 1
ATOM 2070 O O . ASP A 1 259 ? -15.403 13.020 -7.939 1.00 46.41 259 ASP A O 1
ATOM 2074 N N . ASP A 1 260 ? -15.780 14.379 -9.645 1.00 46.19 260 ASP A N 1
ATOM 2075 C CA . ASP A 1 260 ? -14.712 15.367 -9.394 1.00 46.19 260 ASP A CA 1
ATOM 2076 C C . ASP A 1 260 ? -14.762 16.147 -8.044 1.00 46.19 260 ASP A C 1
ATOM 2078 O O . ASP A 1 260 ? -14.090 17.166 -7.898 1.00 46.19 260 ASP A O 1
ATOM 2082 N N . ASP A 1 261 ? -15.464 15.664 -7.012 1.00 47.03 261 ASP A N 1
ATOM 2083 C CA . ASP A 1 261 ? -15.582 16.306 -5.679 1.00 47.03 261 ASP A CA 1
ATOM 2084 C C . ASP A 1 261 ? -14.737 15.609 -4.569 1.00 47.03 261 ASP A C 1
ATOM 2086 O O . ASP A 1 261 ? -15.019 15.682 -3.368 1.00 47.03 261 ASP A O 1
ATOM 2090 N N . HIS A 1 262 ? -13.674 14.888 -4.950 1.00 49.12 262 HIS A N 1
ATOM 2091 C CA . HIS A 1 262 ? -13.130 13.758 -4.172 1.00 49.12 262 HIS A CA 1
ATOM 2092 C C . HIS A 1 262 ? -12.032 13.997 -3.112 1.00 49.12 262 HIS A C 1
ATOM 2094 O O . HIS A 1 262 ? -11.651 13.035 -2.444 1.00 49.12 262 HIS A O 1
ATOM 2100 N N . MET A 1 263 ? -11.570 15.220 -2.824 1.00 50.59 263 MET A N 1
ATOM 2101 C CA . MET A 1 263 ? -10.465 15.397 -1.848 1.00 50.59 263 MET A CA 1
ATOM 2102 C C . MET A 1 263 ? -10.799 14.930 -0.415 1.00 50.59 263 MET A C 1
ATOM 2104 O O . MET A 1 263 ? -9.905 14.574 0.346 1.00 50.59 263 MET A O 1
ATOM 2108 N N . ASN A 1 264 ? -12.083 14.884 -0.037 1.00 50.72 264 ASN A N 1
ATOM 2109 C CA . ASN A 1 264 ? -12.514 14.416 1.289 1.00 50.72 264 ASN A CA 1
ATOM 2110 C C . ASN A 1 264 ? -12.922 12.924 1.313 1.00 50.72 264 ASN A C 1
ATOM 2112 O O . ASN A 1 264 ? -13.092 12.345 2.389 1.00 50.72 264 ASN A O 1
ATOM 2116 N N . TYR A 1 265 ? -13.089 12.302 0.139 1.00 55.25 265 TYR A N 1
ATOM 2117 C CA . TYR A 1 265 ? -13.491 10.896 -0.012 1.00 55.25 265 TYR A CA 1
ATOM 2118 C C . TYR A 1 265 ? -12.299 9.936 -0.019 1.00 55.25 265 TYR A C 1
ATOM 2120 O O . TYR A 1 265 ? -12.447 8.795 0.423 1.00 55.25 265 TYR A O 1
ATOM 2128 N N . ASP A 1 266 ? -11.114 10.420 -0.401 1.00 67.38 266 ASP A N 1
ATOM 2129 C CA . ASP A 1 266 ? -9.870 9.637 -0.457 1.00 67.38 266 ASP A CA 1
ATOM 2130 C C . ASP A 1 266 ? -9.426 9.071 0.897 1.00 67.38 266 ASP A C 1
ATOM 2132 O O . ASP A 1 266 ? -8.548 8.222 0.956 1.00 67.38 266 ASP A O 1
ATOM 2136 N N . MET A 1 267 ? -10.042 9.498 1.998 1.00 80.31 267 MET A N 1
ATOM 2137 C CA . MET A 1 267 ? -9.704 9.062 3.354 1.00 80.31 267 MET A CA 1
ATOM 2138 C C . MET A 1 267 ? -10.890 8.418 4.079 1.00 80.31 267 MET A C 1
ATOM 2140 O O . MET A 1 267 ? -10.818 8.174 5.285 1.00 80.31 267 MET A O 1
ATOM 2144 N N . ALA A 1 268 ? -11.996 8.139 3.376 1.00 85.88 268 ALA A N 1
ATOM 2145 C CA . ALA A 1 268 ? -13.225 7.630 3.988 1.00 85.88 268 ALA A CA 1
ATOM 2146 C C . ALA A 1 268 ? -12.997 6.307 4.737 1.00 85.88 268 ALA A C 1
ATOM 2148 O O . ALA A 1 268 ? -13.447 6.159 5.874 1.00 85.88 268 ALA A O 1
ATOM 2149 N N . TYR A 1 269 ? -12.233 5.385 4.138 1.00 88.31 269 TYR A N 1
ATOM 2150 C CA . TYR A 1 269 ? -11.877 4.119 4.781 1.00 88.31 269 TYR A CA 1
ATOM 2151 C C . TYR A 1 269 ? -11.054 4.333 6.052 1.00 88.31 269 TYR A C 1
ATOM 2153 O O . TYR A 1 269 ? -11.413 3.800 7.101 1.00 88.31 269 TYR A O 1
ATOM 2161 N N . ALA A 1 270 ? -9.985 5.134 5.984 1.00 89.88 270 ALA A N 1
ATOM 2162 C CA . ALA A 1 270 ? -9.155 5.432 7.149 1.00 89.88 270 ALA A CA 1
ATOM 2163 C C . ALA A 1 270 ? -9.981 6.086 8.264 1.00 89.88 270 ALA A C 1
ATOM 2165 O O . ALA A 1 270 ? -9.912 5.647 9.409 1.00 89.88 270 ALA A O 1
ATOM 2166 N N . ARG A 1 271 ? -10.834 7.063 7.936 1.00 90.19 271 ARG A N 1
ATOM 2167 C CA . ARG A 1 271 ? -11.727 7.718 8.903 1.00 90.19 271 ARG A CA 1
ATOM 2168 C C . ARG A 1 271 ? -12.699 6.748 9.561 1.00 90.19 271 ARG A C 1
ATOM 2170 O O . ARG A 1 271 ? -12.851 6.774 10.779 1.00 90.19 271 ARG A O 1
ATOM 2177 N N . ASP A 1 272 ? -13.361 5.896 8.787 1.00 91.25 272 ASP A N 1
ATOM 2178 C CA . ASP A 1 272 ? -14.303 4.931 9.350 1.00 91.25 272 ASP A CA 1
ATOM 2179 C C . ASP A 1 272 ? -13.581 3.837 10.162 1.00 91.25 272 ASP A C 1
ATOM 2181 O O . ASP A 1 272 ? -14.097 3.410 11.196 1.00 91.25 272 ASP A O 1
ATOM 2185 N N . ALA A 1 273 ? -12.363 3.442 9.775 1.00 92.25 273 ALA A N 1
ATOM 2186 C CA . ALA A 1 273 ? -11.525 2.537 10.564 1.00 92.25 273 ALA A CA 1
ATOM 2187 C C . ALA A 1 273 ? -11.089 3.176 11.892 1.00 92.25 273 ALA A C 1
ATOM 2189 O O . ALA A 1 273 ? -11.177 2.534 12.937 1.00 92.25 273 ALA A O 1
ATOM 2190 N N . ILE A 1 274 ? -10.690 4.450 11.880 1.00 91.81 274 ILE A N 1
ATOM 2191 C CA . ILE A 1 274 ? -10.344 5.214 13.086 1.00 91.81 274 ILE A CA 1
ATOM 2192 C C . ILE A 1 274 ? -11.550 5.340 14.022 1.00 91.81 274 ILE A C 1
ATOM 2194 O O . ILE A 1 274 ? -11.404 5.120 15.222 1.00 91.81 274 ILE A O 1
ATOM 2198 N N . LYS A 1 275 ? -12.758 5.590 13.495 1.00 91.12 275 LYS A N 1
ATOM 2199 C CA . LYS A 1 275 ? -13.995 5.555 14.301 1.00 91.12 275 LYS A CA 1
ATOM 2200 C C . LYS A 1 275 ? -14.202 4.199 14.966 1.00 91.12 275 LYS A C 1
ATOM 2202 O O . LYS A 1 275 ? -14.582 4.145 16.131 1.00 91.12 275 LYS A O 1
ATOM 2207 N N . VAL A 1 276 ? -13.967 3.103 14.240 1.00 92.56 276 VAL A N 1
ATOM 2208 C CA . VAL A 1 276 ? -14.041 1.752 14.816 1.00 92.56 276 VAL A CA 1
ATOM 2209 C C . VAL A 1 276 ? -13.004 1.582 15.924 1.00 92.56 276 VAL A C 1
ATOM 2211 O O . VAL A 1 276 ? -13.367 1.114 17.001 1.00 92.56 276 VAL A O 1
ATOM 2214 N N . ILE A 1 277 ? -11.754 1.995 15.696 1.00 91.94 277 ILE A N 1
ATOM 2215 C CA . ILE A 1 277 ? -10.683 1.940 16.699 1.00 91.94 277 ILE A CA 1
ATOM 2216 C C . ILE A 1 277 ? -11.100 2.714 17.953 1.00 91.94 277 ILE A C 1
ATOM 2218 O O . ILE A 1 277 ? -11.220 2.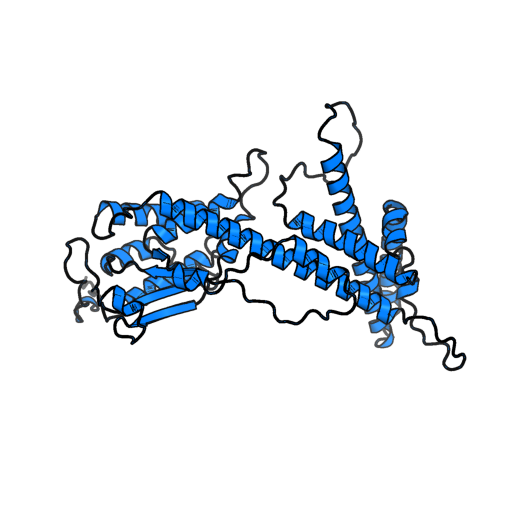112 19.015 1.00 91.94 277 ILE A O 1
ATOM 2222 N N . PHE A 1 278 ? -11.415 4.005 17.839 1.00 90.31 278 PHE A N 1
ATOM 2223 C CA . PHE A 1 278 ? -11.770 4.835 18.995 1.00 90.31 278 PHE A CA 1
ATOM 2224 C C . PHE A 1 278 ? -13.092 4.454 19.660 1.00 90.31 278 PHE A C 1
ATOM 2226 O O . PHE A 1 278 ? -13.327 4.850 20.798 1.00 90.31 278 PHE A O 1
ATOM 2233 N N . SER A 1 279 ? -13.933 3.646 19.007 1.00 89.50 279 SER A N 1
ATOM 2234 C CA . SER A 1 279 ? -15.173 3.174 19.624 1.00 89.50 279 SER A CA 1
ATOM 2235 C C . SER A 1 279 ? -14.954 2.199 20.785 1.00 89.50 279 SER A C 1
ATOM 2237 O O . SER A 1 279 ? -15.885 1.982 21.558 1.00 89.50 279 SER A O 1
ATOM 2239 N N . PHE A 1 280 ? -13.775 1.577 20.909 1.00 88.56 280 PHE A N 1
ATOM 2240 C CA . PHE A 1 280 ? -13.472 0.688 22.040 1.00 88.56 280 PHE A CA 1
ATOM 2241 C C . PHE A 1 280 ? -11.980 0.498 22.366 1.00 88.56 280 PHE A C 1
ATOM 2243 O O . PHE A 1 280 ? -11.646 -0.235 23.301 1.00 88.56 280 PHE A O 1
ATOM 2250 N N . LEU A 1 281 ? -11.079 1.126 21.611 1.00 90.56 281 LEU A N 1
ATOM 2251 C CA . LEU A 1 281 ? -9.643 1.129 21.860 1.00 90.56 281 LEU A CA 1
ATOM 2252 C C . LEU A 1 281 ? -9.164 2.530 22.259 1.00 90.56 281 LEU A C 1
ATOM 2254 O O . LEU A 1 281 ? -9.684 3.545 21.793 1.00 90.56 281 LEU A O 1
ATOM 2258 N N . ILE A 1 282 ? -8.131 2.572 23.093 1.00 88.06 282 ILE A N 1
ATOM 2259 C CA . ILE A 1 282 ? -7.462 3.780 23.572 1.00 88.06 282 ILE A CA 1
ATOM 2260 C C . ILE A 1 282 ? -6.125 3.910 22.852 1.00 88.06 282 ILE A C 1
ATOM 2262 O O . ILE A 1 282 ? -5.334 2.971 22.828 1.00 88.06 282 ILE A O 1
ATOM 2266 N N . TRP A 1 283 ? -5.862 5.082 22.279 1.00 87.81 283 TRP A N 1
ATOM 2267 C CA . TRP A 1 283 ? -4.591 5.379 21.622 1.00 87.81 283 TRP A CA 1
ATOM 2268 C C . TRP A 1 283 ? -3.505 5.781 22.632 1.00 87.81 283 TRP A C 1
ATOM 2270 O O . TRP A 1 283 ? -3.698 6.707 23.423 1.00 87.81 283 TRP A O 1
ATOM 2280 N N . ILE A 1 284 ? -2.349 5.117 22.574 1.00 85.44 284 ILE A N 1
ATOM 2281 C CA . ILE A 1 284 ? -1.211 5.303 23.481 1.00 85.44 284 ILE A CA 1
ATOM 2282 C C . ILE A 1 284 ? -0.161 6.217 22.830 1.00 85.44 284 ILE A C 1
ATOM 2284 O O . ILE A 1 284 ? 0.870 5.776 22.330 1.00 85.44 284 ILE A O 1
ATOM 2288 N N . LYS A 1 285 ? -0.429 7.529 22.841 1.00 75.94 285 LYS A N 1
ATOM 2289 C CA . LYS A 1 285 ? 0.377 8.537 22.123 1.00 75.94 285 LYS A CA 1
ATOM 2290 C C . LYS A 1 285 ? 1.864 8.580 22.485 1.00 75.94 285 LYS A C 1
ATOM 2292 O O . LYS A 1 285 ? 2.684 8.813 21.605 1.00 75.94 285 LYS A O 1
ATOM 2297 N N . HIS A 1 286 ? 2.204 8.428 23.765 1.00 66.75 286 HIS A N 1
ATOM 2298 C CA . HIS A 1 286 ? 3.574 8.633 24.254 1.00 66.75 286 HIS A CA 1
ATOM 2299 C C . HIS A 1 286 ? 4.546 7.603 23.659 1.00 66.75 286 HIS A C 1
ATOM 2301 O O . HIS A 1 286 ? 5.599 7.984 23.161 1.00 66.75 286 HIS A O 1
ATOM 2307 N N . VAL A 1 287 ? 4.126 6.336 23.567 1.00 65.69 287 VAL A N 1
ATOM 2308 C CA . VAL A 1 287 ? 4.902 5.252 22.936 1.00 65.69 287 VAL A CA 1
ATOM 2309 C C . VAL A 1 287 ? 5.116 5.493 21.436 1.00 65.69 287 VAL A C 1
ATOM 2311 O O . VAL A 1 287 ? 6.157 5.134 20.885 1.00 65.69 287 VAL A O 1
ATOM 2314 N N . ASP A 1 288 ? 4.140 6.104 20.765 1.00 60.75 288 ASP A N 1
ATOM 2315 C CA . ASP A 1 288 ? 4.162 6.281 19.310 1.00 60.75 288 ASP A CA 1
ATOM 2316 C C . ASP A 1 288 ? 4.942 7.536 18.878 1.00 60.75 288 ASP A C 1
ATOM 2318 O O . ASP A 1 288 ? 5.561 7.545 17.812 1.00 60.75 288 ASP A O 1
ATOM 2322 N N . MET A 1 289 ? 4.955 8.589 19.704 1.00 57.84 289 MET A N 1
ATOM 2323 C CA . MET A 1 289 ? 5.677 9.835 19.416 1.00 57.84 289 MET A CA 1
ATOM 2324 C C . MET A 1 289 ? 7.192 9.715 19.625 1.00 57.84 289 MET A C 1
ATOM 2326 O O . MET A 1 289 ? 7.956 10.301 18.854 1.00 57.84 289 MET A O 1
ATOM 2330 N N . GLU A 1 290 ? 7.639 8.933 20.612 1.00 50.69 290 GLU A N 1
ATOM 2331 C CA . GLU A 1 290 ? 9.070 8.722 20.888 1.00 50.69 290 GLU A CA 1
ATOM 2332 C C . GLU A 1 290 ? 9.774 7.882 19.809 1.00 50.69 290 GLU A C 1
ATOM 2334 O O . GLU A 1 290 ? 10.978 8.017 19.606 1.00 50.69 290 GLU A O 1
ATOM 2339 N N . CYS A 1 291 ? 9.026 7.062 19.061 1.00 45.50 291 CYS A N 1
ATOM 2340 C CA . CYS A 1 291 ? 9.559 6.228 17.979 1.00 45.50 291 CYS A CA 1
ATOM 2341 C C . CYS A 1 291 ? 9.491 6.867 16.577 1.00 45.50 291 CYS A C 1
ATOM 2343 O O . CYS A 1 291 ? 9.939 6.228 15.626 1.00 45.50 291 CYS A O 1
ATOM 2345 N N . GLY A 1 292 ? 8.912 8.064 16.403 1.00 46.19 292 GLY A N 1
ATOM 2346 C CA . GLY A 1 292 ? 8.559 8.553 15.057 1.00 46.19 292 GLY A CA 1
ATOM 2347 C C . GLY A 1 292 ? 8.672 10.047 14.774 1.00 46.19 292 GLY A C 1
ATOM 2348 O O . GLY A 1 292 ? 8.352 10.476 13.667 1.00 46.19 292 GLY A O 1
ATOM 2349 N N . SER A 1 293 ? 9.126 10.860 15.724 1.00 42.44 293 SER A N 1
ATOM 2350 C CA . SER A 1 293 ? 9.211 12.311 15.541 1.00 42.44 293 SER A CA 1
ATOM 2351 C C . SER A 1 293 ? 10.541 12.758 14.914 1.00 42.44 293 SER A C 1
ATOM 2353 O O . SER A 1 293 ? 11.311 13.495 15.529 1.00 42.44 293 SER A O 1
ATOM 2355 N N . TYR A 1 294 ? 10.774 12.402 13.654 1.00 47.41 294 TYR A N 1
ATOM 2356 C CA . TYR A 1 294 ? 11.604 13.234 12.783 1.00 47.41 294 TYR A CA 1
ATOM 2357 C C . TYR A 1 294 ? 10.764 13.626 11.576 1.00 47.41 294 TYR A C 1
ATOM 2359 O O . TYR A 1 294 ? 10.586 12.867 10.625 1.00 47.41 294 TYR A O 1
ATOM 2367 N N . ILE A 1 295 ? 10.208 14.836 11.634 1.00 48.59 295 ILE A N 1
ATOM 2368 C CA . ILE A 1 295 ? 9.763 15.528 10.431 1.00 48.59 295 ILE A CA 1
ATOM 2369 C C . ILE A 1 295 ? 11.031 15.836 9.650 1.00 48.59 295 ILE A C 1
ATOM 2371 O O . ILE A 1 295 ? 11.677 16.842 9.918 1.00 48.59 295 ILE A O 1
ATOM 2375 N N . ILE A 1 296 ? 11.430 14.939 8.746 1.00 48.75 296 ILE A N 1
ATOM 2376 C CA . ILE A 1 296 ? 12.512 15.232 7.808 1.00 48.75 296 ILE A CA 1
ATOM 2377 C C . ILE A 1 296 ? 11.980 16.353 6.910 1.00 48.75 296 ILE A C 1
ATOM 2379 O O . ILE A 1 296 ? 10.990 16.130 6.200 1.00 48.75 296 ILE A O 1
ATOM 2383 N N . PRO A 1 297 ? 12.568 17.561 6.943 1.00 45.91 297 PRO A N 1
ATOM 2384 C CA . PRO A 1 297 ? 12.191 18.617 6.022 1.00 45.91 297 PRO A CA 1
ATOM 2385 C C . PRO A 1 297 ? 12.345 18.081 4.598 1.00 45.91 297 PRO A C 1
ATOM 2387 O O . PRO A 1 297 ? 13.379 17.510 4.254 1.00 45.91 297 PRO A O 1
ATOM 2390 N N . ILE A 1 298 ? 11.320 18.260 3.761 1.00 51.81 298 ILE A N 1
ATOM 2391 C CA . ILE A 1 298 ? 11.321 17.819 2.353 1.00 51.81 298 ILE A CA 1
ATOM 2392 C C . ILE A 1 298 ? 12.581 18.326 1.617 1.00 51.81 298 ILE A C 1
ATOM 2394 O O . ILE A 1 298 ? 13.095 17.646 0.728 1.00 51.81 298 ILE A O 1
ATOM 2398 N N . ASP A 1 299 ? 13.122 19.462 2.064 1.00 51.25 299 ASP A N 1
ATOM 2399 C CA . ASP A 1 299 ? 14.322 20.114 1.540 1.00 51.25 299 ASP A CA 1
ATOM 2400 C C . ASP A 1 299 ? 15.636 19.360 1.841 1.00 51.25 299 ASP A C 1
ATOM 2402 O O . ASP A 1 299 ? 16.576 19.442 1.050 1.00 51.25 299 ASP A O 1
ATOM 2406 N N . GLU A 1 300 ? 15.727 18.572 2.922 1.00 51.00 300 GLU A N 1
ATOM 2407 C CA . GLU A 1 300 ? 16.940 17.791 3.239 1.00 51.00 300 GLU A CA 1
ATOM 2408 C C . GLU A 1 300 ? 17.088 16.555 2.339 1.00 51.00 300 GLU A C 1
ATOM 2410 O O . GLU A 1 300 ? 18.202 16.148 2.005 1.00 51.00 300 GLU A O 1
ATOM 2415 N N . ILE A 1 301 ? 15.971 16.009 1.852 1.00 52.16 301 ILE A N 1
ATOM 2416 C CA . ILE A 1 301 ? 15.952 14.826 0.979 1.00 52.16 301 ILE A CA 1
ATOM 2417 C C . ILE A 1 301 ? 16.494 15.169 -0.424 1.00 52.16 301 ILE A C 1
ATOM 2419 O O . ILE A 1 301 ? 17.022 14.309 -1.133 1.00 52.16 301 ILE A O 1
ATOM 2423 N N . ASP A 1 302 ? 16.398 16.433 -0.846 1.00 48.91 302 ASP A N 1
ATOM 2424 C CA . ASP A 1 302 ? 16.935 16.909 -2.128 1.00 48.91 302 ASP A CA 1
ATOM 2425 C C . ASP A 1 302 ? 18.455 17.079 -2.146 1.00 48.91 302 ASP A C 1
ATOM 2427 O O . ASP A 1 302 ? 19.060 17.016 -3.220 1.00 48.91 302 ASP A O 1
ATOM 2431 N N . SER A 1 303 ? 19.082 17.195 -0.975 1.00 52.31 303 SER A N 1
ATOM 2432 C CA . SER A 1 303 ? 20.537 17.291 -0.845 1.00 52.31 303 SER A CA 1
ATOM 2433 C C . SER A 1 303 ? 21.244 15.960 -1.159 1.00 52.31 303 SER A C 1
ATOM 2435 O O . SER A 1 303 ? 22.307 15.951 -1.781 1.00 52.31 303 SER A O 1
ATOM 2437 N N . GLU A 1 304 ? 20.620 14.820 -0.833 1.00 52.91 304 GLU A N 1
ATOM 2438 C CA . GLU A 1 304 ? 21.224 13.483 -0.983 1.00 52.91 304 GLU A CA 1
ATOM 2439 C C . GLU A 1 304 ? 21.474 13.053 -2.442 1.00 52.91 304 GLU A C 1
ATOM 2441 O O . GLU A 1 304 ? 22.304 12.184 -2.688 1.00 52.91 304 GLU A O 1
ATOM 2446 N N . LEU A 1 305 ? 20.796 13.653 -3.429 1.00 48.50 305 LEU A N 1
ATOM 2447 C CA . LEU A 1 305 ? 20.985 13.323 -4.854 1.00 48.50 305 LEU A CA 1
ATOM 2448 C C . LEU A 1 305 ? 22.164 14.058 -5.508 1.00 48.50 305 LEU A C 1
ATOM 2450 O O . LEU A 1 305 ? 22.661 13.599 -6.537 1.00 48.50 305 LEU A O 1
ATOM 2454 N N . ASN A 1 306 ? 22.602 15.184 -4.937 1.00 50.06 306 ASN A N 1
ATOM 2455 C CA . ASN A 1 306 ? 23.734 15.955 -5.461 1.00 50.06 306 ASN A CA 1
ATOM 2456 C C . ASN A 1 306 ? 25.081 15.468 -4.916 1.00 50.06 306 ASN A C 1
ATOM 2458 O O . ASN A 1 306 ? 26.124 15.785 -5.492 1.00 50.06 306 ASN A O 1
ATOM 2462 N N . ASP A 1 307 ? 25.075 14.689 -3.834 1.00 47.62 307 ASP A N 1
ATOM 2463 C CA . ASP A 1 307 ? 26.292 14.136 -3.261 1.00 47.62 307 ASP A CA 1
ATOM 2464 C C . ASP A 1 307 ? 26.545 12.733 -3.831 1.00 47.62 307 ASP A C 1
ATOM 2466 O O . ASP A 1 307 ? 26.114 11.713 -3.302 1.00 47.62 307 ASP A O 1
ATOM 2470 N N . HIS A 1 308 ? 27.267 12.665 -4.953 1.00 48.16 308 HIS A N 1
ATOM 2471 C CA . HIS A 1 308 ? 27.630 11.425 -5.663 1.00 48.16 308 HIS A CA 1
ATOM 2472 C C . HIS A 1 308 ? 28.486 10.424 -4.842 1.00 48.16 308 HIS A C 1
ATOM 2474 O O . HIS A 1 308 ? 29.068 9.495 -5.409 1.00 48.16 308 HIS A O 1
ATOM 2480 N N . LYS A 1 309 ? 28.617 10.607 -3.522 1.00 44.38 309 LYS A N 1
ATOM 2481 C CA . LYS A 1 309 ? 29.450 9.797 -2.621 1.00 44.38 309 LYS A CA 1
ATOM 2482 C C . LYS A 1 309 ? 28.723 9.229 -1.405 1.00 44.38 309 LYS A C 1
ATOM 2484 O O . LYS A 1 309 ? 29.306 8.375 -0.734 1.00 44.38 309 LYS A O 1
ATOM 2489 N N . SER A 1 310 ? 27.4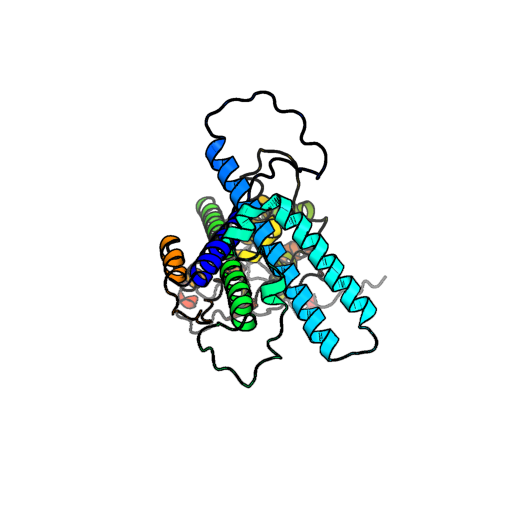83 9.617 -1.123 1.00 43.16 310 SER A N 1
ATOM 2490 C CA . SER A 1 310 ? 26.693 8.959 -0.083 1.00 43.16 310 SER A CA 1
ATOM 2491 C C . SER A 1 310 ? 26.093 7.676 -0.659 1.00 43.16 310 SER A C 1
ATOM 2493 O O . SER A 1 310 ? 25.064 7.661 -1.330 1.00 43.16 310 SER A O 1
ATOM 2495 N N . GLN A 1 311 ? 26.769 6.550 -0.418 1.00 41.66 311 GLN A N 1
ATOM 2496 C CA . GLN A 1 311 ? 26.103 5.254 -0.511 1.00 41.66 311 GLN A CA 1
ATOM 2497 C C . GLN A 1 311 ? 24.814 5.321 0.322 1.00 41.66 311 GLN A C 1
ATOM 2499 O O . GLN A 1 311 ? 24.881 5.797 1.457 1.00 41.66 311 GLN A O 1
ATOM 2504 N N . PRO A 1 312 ? 23.668 4.838 -0.194 1.00 42.97 312 PRO A N 1
ATOM 2505 C CA . PRO A 1 312 ? 22.462 4.723 0.608 1.00 42.97 312 PRO A CA 1
ATOM 2506 C C . PRO A 1 312 ? 22.776 3.751 1.742 1.00 42.97 312 PRO A C 1
ATOM 2508 O O . PRO A 1 312 ? 22.878 2.539 1.536 1.00 42.97 312 PRO A O 1
ATOM 2511 N N . THR A 1 313 ? 23.019 4.279 2.936 1.00 44.66 313 THR A N 1
ATOM 2512 C CA . THR A 1 313 ? 23.116 3.458 4.131 1.00 44.66 313 THR A CA 1
ATOM 2513 C C . THR A 1 313 ? 21.749 2.807 4.299 1.00 44.66 313 THR A C 1
ATOM 2515 O O . THR A 1 313 ? 20.725 3.481 4.339 1.00 44.66 313 THR A O 1
ATOM 2518 N N . ASN A 1 314 ? 21.718 1.474 4.367 1.00 48.12 314 ASN A N 1
ATOM 2519 C CA . ASN A 1 314 ? 20.520 0.651 4.597 1.00 48.12 314 ASN A CA 1
ATOM 2520 C C . ASN A 1 314 ? 19.860 0.900 5.973 1.00 48.12 314 ASN A C 1
ATOM 2522 O O . ASN A 1 314 ? 19.117 0.055 6.470 1.00 48.12 314 ASN A O 1
ATOM 2526 N N . ASN A 1 315 ? 20.113 2.047 6.600 1.00 50.69 315 ASN A N 1
ATOM 2527 C CA . ASN A 1 315 ? 19.413 2.512 7.784 1.00 50.69 315 ASN A CA 1
ATOM 2528 C C . ASN A 1 315 ? 18.056 3.079 7.344 1.00 50.69 315 ASN A C 1
ATOM 2530 O O . ASN A 1 315 ? 17.768 4.263 7.506 1.00 50.69 315 ASN A O 1
ATOM 2534 N N . GLU A 1 316 ? 17.236 2.232 6.719 1.00 59.12 316 GLU A N 1
ATOM 2535 C CA . GLU A 1 316 ? 15.819 2.513 6.536 1.00 59.12 316 GLU A CA 1
ATOM 2536 C C . GLU A 1 316 ? 15.202 2.561 7.934 1.00 59.12 316 GLU A C 1
ATOM 2538 O O . GLU A 1 316 ? 14.966 1.526 8.559 1.00 59.12 316 GLU A O 1
ATOM 2543 N N . GLU A 1 317 ? 15.013 3.772 8.458 1.00 62.16 317 GLU A N 1
ATOM 2544 C CA . GLU A 1 317 ? 14.291 3.962 9.709 1.00 62.16 317 GLU A CA 1
ATOM 2545 C C . GLU A 1 317 ? 12.909 3.307 9.577 1.00 62.16 317 GLU A C 1
ATOM 2547 O O . GLU A 1 317 ? 12.174 3.593 8.621 1.00 62.16 317 GLU A O 1
ATOM 2552 N N . PRO A 1 318 ? 12.568 2.364 10.471 1.00 65.88 318 PRO A N 1
ATOM 2553 C CA . PRO A 1 318 ? 11.320 1.634 10.371 1.00 65.88 318 PRO A CA 1
ATOM 2554 C C . PRO A 1 318 ? 10.143 2.592 10.557 1.00 65.88 318 PRO A C 1
ATOM 2556 O O . PRO A 1 318 ? 10.164 3.443 11.439 1.00 65.88 318 PRO A O 1
ATOM 2559 N N . GLU A 1 319 ? 9.095 2.416 9.746 1.00 69.06 319 GLU A N 1
ATOM 2560 C CA . GLU A 1 319 ? 7.845 3.165 9.902 1.00 69.06 319 GLU A CA 1
ATOM 2561 C C . GLU A 1 319 ? 7.352 3.084 11.366 1.00 69.06 319 GLU A C 1
ATOM 2563 O O . GLU A 1 319 ? 7.238 1.966 11.893 1.00 69.06 319 GLU A O 1
ATOM 2568 N N . PRO A 1 320 ? 7.039 4.226 12.010 1.00 72.00 320 PRO A N 1
ATOM 2569 C CA . PRO A 1 320 ? 6.526 4.262 13.371 1.00 72.00 320 PRO A CA 1
ATOM 2570 C C . PRO A 1 320 ? 5.259 3.417 13.503 1.00 72.00 320 PRO A C 1
ATOM 2572 O O . PRO A 1 320 ? 4.346 3.484 12.675 1.00 72.00 320 PRO A O 1
ATOM 2575 N N . PHE A 1 321 ? 5.200 2.619 14.563 1.00 83.38 321 PHE A N 1
ATOM 2576 C CA . PHE A 1 321 ? 4.000 1.868 14.909 1.00 83.38 321 PHE A CA 1
ATOM 2577 C C . PHE A 1 321 ? 3.007 2.771 15.638 1.00 83.38 321 PHE A C 1
ATOM 2579 O O . PHE A 1 321 ? 3.410 3.652 16.388 1.00 83.38 321 PHE A O 1
ATOM 2586 N N . LEU A 1 322 ? 1.719 2.508 15.428 1.00 87.31 322 LEU A N 1
ATOM 2587 C CA . LEU A 1 322 ? 0.636 3.026 16.249 1.00 87.31 322 LEU A CA 1
ATOM 2588 C C . LEU A 1 322 ? 0.225 1.973 17.272 1.00 87.31 322 LEU A C 1
ATOM 2590 O O . LEU A 1 322 ? 0.061 0.799 16.917 1.00 87.31 322 LEU A O 1
ATOM 2594 N N . SER A 1 323 ? 0.024 2.401 18.510 1.00 89.56 323 SER A N 1
ATOM 2595 C CA . SER A 1 323 ? -0.218 1.544 19.662 1.00 89.56 323 SER A CA 1
ATOM 2596 C C . SER A 1 323 ? -1.586 1.830 20.270 1.00 89.56 323 SER A C 1
ATOM 2598 O O . SER A 1 323 ? -1.868 2.936 20.728 1.00 89.56 323 SER A O 1
ATOM 2600 N N . PHE A 1 324 ? -2.440 0.811 20.308 1.00 90.81 324 PHE A N 1
ATOM 2601 C CA . PHE A 1 324 ? -3.790 0.903 20.853 1.00 90.81 324 PHE A CA 1
ATOM 2602 C C . PHE A 1 324 ? -4.034 -0.175 21.900 1.00 90.81 324 PHE A C 1
ATOM 2604 O O . PHE A 1 324 ? -3.667 -1.330 21.703 1.00 90.81 324 PHE A O 1
ATOM 2611 N N . GLU A 1 325 ? -4.698 0.176 22.990 1.00 90.25 325 GLU A N 1
ATOM 2612 C CA . GLU A 1 325 ? -5.091 -0.751 24.054 1.00 90.25 325 GLU A CA 1
ATOM 2613 C C . GLU A 1 325 ? -6.604 -0.909 24.094 1.00 90.25 325 GLU A C 1
ATOM 2615 O O . GLU A 1 325 ? -7.336 0.017 23.753 1.00 90.25 325 GLU A O 1
ATOM 2620 N N . ILE A 1 326 ? -7.099 -2.065 24.528 1.00 88.12 326 ILE A N 1
ATOM 2621 C CA . ILE A 1 326 ? -8.523 -2.177 24.858 1.00 88.12 326 ILE A CA 1
ATOM 2622 C C . ILE A 1 326 ? -8.811 -1.326 26.092 1.00 88.12 326 ILE A C 1
ATOM 2624 O O . ILE A 1 326 ? -8.099 -1.422 27.091 1.00 88.12 326 ILE A O 1
ATOM 2628 N N . ASP A 1 327 ? -9.877 -0.522 26.040 1.00 83.81 327 ASP A N 1
ATOM 2629 C CA . ASP A 1 327 ? -10.303 0.246 27.207 1.00 83.81 327 ASP A CA 1
ATOM 2630 C C . ASP A 1 327 ? -10.603 -0.701 28.381 1.00 83.81 327 ASP A C 1
ATOM 2632 O O . ASP A 1 327 ? -11.470 -1.580 28.317 1.00 83.81 327 ASP A O 1
ATOM 2636 N N . LYS A 1 328 ? -9.874 -0.493 29.480 1.00 78.25 328 LYS A N 1
ATOM 2637 C CA . LYS A 1 328 ? -9.988 -1.244 30.733 1.00 78.25 328 LYS A CA 1
ATOM 2638 C C . LYS A 1 328 ? -11.392 -1.192 31.341 1.00 78.25 328 LYS A C 1
ATOM 2640 O O . LYS A 1 328 ? -11.735 -2.035 32.159 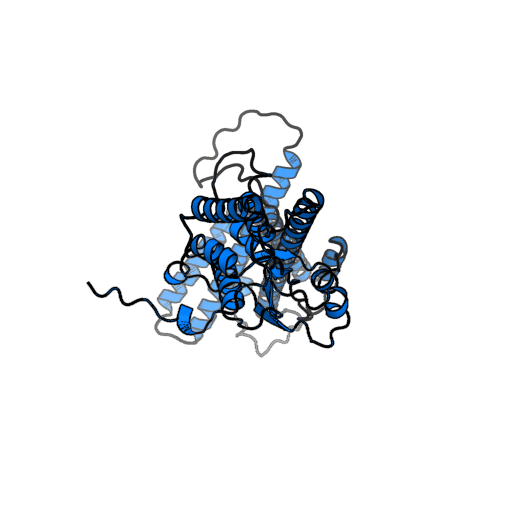1.00 78.25 328 LYS A O 1
ATOM 2645 N N . HIS A 1 329 ? -12.237 -0.246 30.949 1.00 77.69 329 HIS A N 1
ATOM 2646 C CA . HIS A 1 329 ? -13.625 -0.173 31.406 1.00 77.69 329 HIS A CA 1
ATOM 2647 C C . HIS A 1 329 ? -14.601 -1.020 30.577 1.00 77.69 329 HIS A C 1
ATOM 2649 O O . HIS A 1 329 ? -15.800 -1.022 30.853 1.00 77.69 329 HIS A O 1
ATOM 2655 N N . ILE A 1 330 ? -14.115 -1.756 29.577 1.00 81.06 330 ILE A N 1
ATOM 2656 C CA . ILE A 1 330 ? -14.930 -2.672 28.780 1.00 81.06 330 ILE A CA 1
ATOM 2657 C C . ILE A 1 330 ? -14.896 -4.059 29.415 1.00 81.06 330 ILE A C 1
ATOM 2659 O O . ILE A 1 330 ? -13.822 -4.620 29.603 1.00 81.06 330 ILE A O 1
ATOM 2663 N N . SER A 1 331 ? -16.054 -4.675 29.648 1.00 83.56 331 SER A N 1
ATOM 2664 C CA . SER A 1 331 ? -16.160 -6.085 30.071 1.00 83.56 331 SER A CA 1
ATOM 2665 C C . SER A 1 331 ? -15.996 -7.093 28.936 1.00 83.56 331 SER A C 1
ATOM 2667 O O . SER A 1 331 ? -16.218 -6.799 27.760 1.00 83.56 331 SER A O 1
ATOM 2669 N N . ASN A 1 332 ? -15.677 -8.335 29.285 1.00 85.19 332 ASN A N 1
ATOM 2670 C CA . ASN A 1 332 ? -15.631 -9.479 28.382 1.00 85.19 332 ASN A CA 1
ATOM 2671 C C . ASN A 1 332 ? -16.990 -9.761 27.738 1.00 85.19 332 ASN A C 1
ATOM 2673 O O . ASN A 1 332 ? -17.043 -10.142 26.567 1.00 85.19 332 ASN A O 1
ATOM 2677 N N . ALA A 1 333 ? -18.091 -9.529 28.459 1.00 84.19 333 ALA A N 1
ATOM 2678 C CA . ALA A 1 333 ? -19.436 -9.619 27.897 1.00 84.19 333 ALA A CA 1
ATOM 2679 C C . ALA A 1 333 ? -19.644 -8.598 26.762 1.00 84.19 333 ALA A C 1
ATOM 2681 O O . ALA A 1 333 ? -20.143 -8.952 25.687 1.00 84.19 333 ALA A O 1
ATOM 2682 N N . THR A 1 334 ? -19.207 -7.351 26.960 1.00 86.19 334 THR A N 1
ATOM 2683 C CA . THR A 1 334 ? -19.247 -6.310 25.924 1.00 86.19 334 THR A CA 1
ATOM 2684 C C . THR A 1 334 ? -18.313 -6.637 24.760 1.00 86.19 334 THR A C 1
ATOM 2686 O O . THR A 1 334 ? -18.749 -6.591 23.608 1.00 86.19 334 THR A O 1
ATOM 2689 N N . LEU A 1 335 ? -17.070 -7.052 25.029 1.00 89.62 335 LEU A N 1
ATOM 2690 C CA . LEU A 1 335 ? -16.134 -7.484 23.984 1.00 89.62 335 LEU A CA 1
ATOM 2691 C C . LEU A 1 335 ? -16.694 -8.637 23.151 1.00 89.62 335 LEU A C 1
ATOM 2693 O O . LEU A 1 335 ? -16.549 -8.624 21.934 1.00 89.62 335 LEU A O 1
ATOM 2697 N N . ARG A 1 336 ? -17.399 -9.594 23.767 1.00 90.44 336 ARG A N 1
ATOM 2698 C CA . ARG A 1 336 ? -18.067 -10.685 23.042 1.00 90.44 336 ARG A CA 1
ATOM 2699 C C . ARG A 1 336 ? -19.117 -10.151 22.071 1.00 90.44 336 ARG A C 1
ATOM 2701 O O . ARG A 1 336 ? -19.201 -10.624 20.943 1.00 90.44 336 ARG A O 1
ATOM 2708 N N . ARG A 1 337 ? -19.908 -9.159 22.486 1.00 90.62 337 ARG A N 1
ATOM 2709 C CA . ARG A 1 337 ? -20.907 -8.518 21.614 1.00 90.62 337 ARG A CA 1
ATOM 2710 C C . ARG A 1 337 ? -20.262 -7.758 20.456 1.00 90.62 337 ARG A C 1
ATOM 2712 O O . ARG A 1 337 ? -20.787 -7.813 19.348 1.00 90.62 337 ARG A O 1
ATOM 2719 N N . ILE A 1 338 ? -19.138 -7.085 20.704 1.00 91.31 338 ILE A N 1
ATOM 2720 C CA . ILE A 1 338 ? -18.341 -6.426 19.660 1.00 91.31 338 ILE A CA 1
ATOM 2721 C C . ILE A 1 338 ? -17.756 -7.472 18.705 1.00 91.31 338 ILE A C 1
ATOM 2723 O O . ILE A 1 338 ? -17.875 -7.319 17.494 1.00 91.31 338 ILE A O 1
ATOM 2727 N N . LEU A 1 339 ? -17.208 -8.573 19.227 1.00 93.12 339 LEU A N 1
ATOM 2728 C CA . LEU A 1 339 ? -16.642 -9.661 18.429 1.00 93.12 339 LEU A CA 1
ATOM 2729 C C . LEU A 1 339 ? -17.675 -10.267 17.472 1.00 93.12 339 LEU A C 1
ATOM 2731 O O . LEU A 1 339 ? -17.345 -10.525 16.325 1.00 93.12 339 LEU A O 1
ATOM 2735 N N . LEU A 1 340 ? -18.932 -10.416 17.904 1.00 93.00 340 LEU A N 1
ATOM 2736 C CA . LEU A 1 340 ? -20.037 -10.884 17.052 1.00 93.00 340 LEU A CA 1
ATOM 2737 C C . LEU A 1 340 ? -20.396 -9.920 15.907 1.00 93.00 340 LEU A C 1
ATOM 2739 O O . LEU A 1 340 ? -21.094 -10.313 14.974 1.00 93.00 340 LEU A O 1
ATOM 2743 N N . ALA A 1 341 ? -19.983 -8.653 15.983 1.00 93.50 341 ALA A N 1
ATOM 2744 C CA . ALA A 1 341 ? -20.142 -7.692 14.895 1.00 93.50 341 ALA A CA 1
ATOM 2745 C C . ALA A 1 341 ? -18.982 -7.738 13.887 1.00 93.50 341 ALA A C 1
ATOM 2747 O O . ALA A 1 341 ? -19.133 -7.222 12.780 1.00 93.50 341 ALA A O 1
ATOM 2748 N N . ILE A 1 342 ? -17.849 -8.340 14.258 1.00 93.12 342 ILE A N 1
ATOM 2749 C CA . ILE A 1 342 ? -16.688 -8.531 13.389 1.00 93.12 342 ILE A CA 1
ATOM 2750 C C . ILE A 1 342 ? -16.871 -9.858 12.626 1.00 93.12 342 ILE A C 1
ATOM 2752 O O . ILE A 1 342 ? -17.313 -10.840 13.224 1.00 93.12 342 ILE A O 1
ATOM 2756 N N . PRO A 1 343 ? -16.552 -9.932 11.319 1.00 91.81 343 PRO A N 1
ATOM 2757 C CA . PRO A 1 343 ? -16.628 -11.183 10.571 1.00 91.81 343 PRO A CA 1
ATOM 2758 C C . PRO A 1 343 ? -15.783 -12.288 11.209 1.00 91.81 343 PRO A C 1
ATOM 2760 O O . PRO A 1 343 ? -14.693 -12.035 11.724 1.00 91.81 343 PRO A O 1
ATOM 2763 N N . GLU A 1 344 ? -16.268 -13.528 11.137 1.00 89.31 344 GLU A N 1
ATOM 2764 C CA . GLU A 1 344 ? -15.497 -14.676 11.612 1.00 89.31 344 GLU A CA 1
ATOM 2765 C C . GLU A 1 344 ? -14.178 -14.827 10.831 1.00 89.31 344 GLU A C 1
ATOM 2767 O O . GLU A 1 344 ? -14.147 -14.549 9.629 1.00 89.31 344 GLU A O 1
ATOM 2772 N N . PRO A 1 345 ? -13.107 -15.366 11.447 1.00 87.00 345 PRO A N 1
ATOM 2773 C CA . PRO A 1 345 ? -11.785 -15.438 10.823 1.00 87.00 345 PRO A CA 1
ATOM 2774 C C . PRO A 1 345 ? -11.753 -16.216 9.507 1.00 87.00 345 PRO A C 1
ATOM 2776 O O . PRO A 1 345 ? -10.931 -15.929 8.652 1.00 87.00 345 PRO A O 1
ATOM 2779 N N . LYS A 1 346 ? -12.659 -17.182 9.321 1.00 88.94 346 LYS A N 1
ATOM 2780 C CA . LYS A 1 346 ? -12.771 -17.966 8.080 1.00 88.94 346 LYS A CA 1
ATOM 2781 C C . LYS A 1 346 ? -13.190 -17.140 6.858 1.00 88.94 346 LYS A C 1
ATOM 2783 O O . LYS A 1 346 ? -13.087 -17.633 5.746 1.00 88.94 346 LYS A O 1
ATOM 2788 N N . TYR A 1 347 ? -13.710 -15.932 7.077 1.00 86.25 347 TYR A N 1
ATOM 2789 C CA . TYR A 1 347 ? -14.065 -14.975 6.029 1.00 86.25 347 TYR A CA 1
ATOM 2790 C C . TYR A 1 347 ? -13.024 -13.858 5.890 1.00 86.25 347 TYR A C 1
ATOM 2792 O O . TYR A 1 347 ? -13.257 -12.915 5.140 1.00 86.25 347 TYR A O 1
ATOM 2800 N N . LEU A 1 348 ? -11.925 -13.924 6.648 1.00 86.44 348 LEU A N 1
ATOM 2801 C CA . LEU A 1 348 ? -10.843 -12.946 6.682 1.00 86.44 348 LEU A CA 1
ATOM 2802 C C . LEU A 1 348 ? -9.558 -13.632 6.202 1.00 86.44 348 LEU A C 1
ATOM 2804 O O . LEU A 1 348 ? -8.748 -14.088 7.005 1.00 86.44 348 LEU A O 1
ATOM 2808 N N . ASP A 1 349 ? -9.386 -13.712 4.884 1.00 79.88 349 ASP A N 1
ATOM 2809 C CA . ASP A 1 349 ? -8.220 -14.350 4.251 1.00 79.88 349 ASP A CA 1
ATOM 2810 C C . ASP A 1 349 ? -6.913 -13.575 4.502 1.00 79.88 349 ASP A C 1
ATOM 2812 O O . ASP A 1 349 ? -5.809 -14.117 4.406 1.00 79.88 349 ASP A O 1
ATOM 2816 N N . ALA A 1 350 ? -7.022 -12.291 4.849 1.00 79.75 350 ALA A N 1
ATOM 2817 C CA . ALA A 1 350 ? -5.893 -11.436 5.165 1.00 79.75 350 ALA A CA 1
ATOM 2818 C C . ALA A 1 350 ? -5.229 -11.792 6.506 1.00 79.75 350 ALA A C 1
ATOM 2820 O O . ALA A 1 350 ? -5.872 -12.002 7.538 1.00 79.75 350 ALA A O 1
ATOM 2821 N N . ARG A 1 351 ? -3.893 -11.739 6.530 1.00 82.00 351 ARG A N 1
ATOM 2822 C CA . ARG A 1 351 ? -3.124 -11.810 7.777 1.00 82.00 351 ARG A CA 1
ATOM 2823 C C . ARG A 1 351 ? -3.438 -10.587 8.647 1.00 82.00 351 ARG A C 1
ATOM 2825 O O . ARG A 1 351 ? -3.409 -9.459 8.164 1.00 82.00 351 ARG A O 1
ATOM 2832 N N . ALA A 1 352 ? -3.677 -10.817 9.939 1.00 80.69 352 ALA A N 1
ATOM 2833 C CA . ALA A 1 352 ? -3.855 -9.755 10.929 1.00 80.69 352 ALA A CA 1
ATOM 2834 C C . ALA A 1 352 ? -2.700 -8.741 10.887 1.00 80.69 352 ALA A C 1
ATOM 2836 O O . ALA A 1 352 ? -1.529 -9.136 10.883 1.00 80.69 352 ALA A O 1
ATOM 2837 N N . THR A 1 353 ? -3.030 -7.450 10.893 1.00 80.50 353 THR A N 1
ATOM 2838 C CA . THR A 1 353 ? -2.035 -6.376 10.950 1.00 80.50 353 THR A CA 1
ATOM 2839 C C . THR A 1 353 ? -1.330 -6.313 12.292 1.00 80.50 353 THR A C 1
ATOM 2841 O O . THR A 1 353 ? -1.959 -6.415 13.344 1.00 80.50 353 THR A O 1
ATOM 2844 N N . GLY A 1 354 ? -0.020 -6.073 12.243 1.00 84.69 354 GLY A N 1
ATOM 2845 C CA . GLY A 1 354 ? 0.761 -5.722 13.421 1.00 84.69 354 GLY A CA 1
ATOM 2846 C C . GLY A 1 354 ? 1.079 -6.870 14.384 1.00 84.69 354 GLY A C 1
ATOM 2847 O O . GLY A 1 354 ? 0.911 -8.055 14.079 1.00 84.69 354 GLY A O 1
ATOM 2848 N N . SER A 1 355 ? 1.576 -6.493 15.557 1.00 87.81 355 SER A N 1
ATOM 2849 C CA . SER A 1 355 ? 1.822 -7.362 16.703 1.00 87.81 355 SER A CA 1
ATOM 2850 C C . SER A 1 355 ? 0.776 -7.117 17.787 1.00 87.81 355 SER A C 1
ATOM 2852 O O . SER A 1 355 ? 0.200 -6.038 17.904 1.00 87.81 355 SER A O 1
ATOM 2854 N N . VAL A 1 356 ? 0.502 -8.154 18.571 1.00 87.88 356 VAL A N 1
ATOM 2855 C CA . VAL A 1 356 ? -0.413 -8.084 19.708 1.00 87.88 356 VAL A CA 1
ATOM 2856 C C . VAL A 1 356 ? 0.358 -8.573 20.923 1.00 87.88 356 VAL A C 1
ATOM 2858 O O . VAL A 1 356 ? 0.919 -9.670 20.875 1.00 87.88 356 VAL A O 1
ATOM 2861 N N . GLU A 1 357 ? 0.394 -7.765 21.973 1.00 87.75 357 GLU A N 1
ATOM 2862 C CA . GLU A 1 357 ? 1.076 -8.048 23.235 1.00 87.75 357 GLU A CA 1
ATOM 2863 C C . GLU A 1 357 ? 0.072 -8.025 24.394 1.00 87.75 357 GLU A C 1
ATOM 2865 O O . GLU A 1 357 ? -0.918 -7.295 24.361 1.00 87.75 357 GLU A O 1
ATOM 2870 N N . VAL A 1 358 ? 0.299 -8.876 25.393 1.00 84.62 358 VAL A N 1
ATOM 2871 C CA . VAL A 1 358 ? -0.457 -8.871 26.651 1.00 84.62 358 VAL A CA 1
ATOM 2872 C C . VAL A 1 358 ? 0.409 -8.142 27.664 1.00 84.62 358 VAL A C 1
ATOM 2874 O O . VAL A 1 358 ? 1.561 -8.526 27.857 1.00 84.62 358 VAL A O 1
ATOM 2877 N N . LEU A 1 359 ? -0.124 -7.082 28.259 1.00 79.50 359 LEU A N 1
ATOM 2878 C CA . LEU A 1 359 ? 0.569 -6.280 29.255 1.00 79.50 359 LEU A CA 1
ATOM 2879 C C . LEU A 1 359 ? 0.082 -6.659 30.645 1.00 79.50 359 LEU A C 1
ATOM 2881 O O . LEU A 1 359 ? -1.123 -6.641 30.918 1.00 79.50 359 LEU A O 1
ATOM 2885 N N . ASP A 1 360 ? 1.037 -6.947 31.522 1.00 68.38 360 ASP A N 1
ATOM 2886 C CA . ASP A 1 360 ? 0.775 -7.180 32.934 1.00 68.38 360 ASP A CA 1
ATOM 2887 C C . ASP A 1 360 ? 0.710 -5.829 33.653 1.00 68.38 360 ASP A C 1
ATOM 2889 O O . ASP A 1 360 ? 1.694 -5.082 33.680 1.00 68.38 360 ASP A O 1
ATOM 2893 N N . ALA A 1 361 ? -0.420 -5.524 34.299 1.00 56.69 361 ALA A N 1
ATOM 2894 C CA . ALA A 1 361 ? -0.568 -4.306 35.103 1.00 56.69 361 ALA A CA 1
ATOM 2895 C C . ALA A 1 361 ? 0.373 -4.254 36.327 1.00 56.69 361 ALA A C 1
ATOM 2897 O O . ALA A 1 361 ? 0.463 -3.224 36.991 1.00 56.69 361 ALA A O 1
ATOM 2898 N N . THR A 1 362 ? 1.071 -5.353 36.635 1.00 53.25 362 THR A N 1
ATOM 2899 C CA . THR A 1 362 ? 2.097 -5.454 37.685 1.00 53.25 362 THR A CA 1
ATOM 2900 C C . THR A 1 362 ? 3.526 -5.325 37.160 1.00 53.25 362 THR A C 1
ATOM 2902 O O . THR A 1 362 ? 4.469 -5.482 37.935 1.00 53.25 362 THR A O 1
ATOM 2905 N N . SER A 1 363 ? 3.717 -5.107 35.856 1.00 49.00 363 SER A N 1
ATOM 2906 C CA . SER A 1 363 ? 5.052 -4.891 35.302 1.00 49.00 363 SER A CA 1
ATOM 2907 C C . SER A 1 363 ? 5.672 -3.629 35.917 1.00 49.00 363 SER A C 1
ATOM 2909 O O . SER A 1 363 ? 5.002 -2.615 36.097 1.00 49.00 363 SER A O 1
ATOM 2911 N N . ASN A 1 364 ? 6.959 -3.701 36.273 1.00 44.88 364 ASN A N 1
ATOM 2912 C CA . ASN A 1 364 ? 7.738 -2.615 36.893 1.00 44.88 364 ASN A CA 1
ATOM 2913 C C . ASN A 1 364 ? 7.981 -1.421 35.947 1.00 44.88 364 ASN A C 1
ATOM 2915 O O . ASN A 1 364 ? 8.944 -0.680 36.138 1.00 44.88 364 ASN A O 1
ATOM 2919 N N . ASP A 1 365 ? 7.156 -1.260 34.915 1.00 52.19 365 ASP A N 1
ATOM 2920 C CA . ASP A 1 365 ? 7.243 -0.142 33.996 1.00 52.19 365 ASP A CA 1
ATOM 2921 C C . ASP A 1 365 ? 6.712 1.103 34.729 1.00 52.19 365 ASP A C 1
ATOM 2923 O O . ASP A 1 365 ? 5.527 1.147 35.089 1.00 52.19 365 ASP A O 1
ATOM 2927 N N . PRO A 1 366 ? 7.564 2.100 35.031 1.00 48.59 366 PRO A N 1
ATOM 2928 C CA . PRO A 1 366 ? 7.192 3.237 35.874 1.00 48.59 366 PRO A CA 1
ATOM 2929 C C . PRO A 1 366 ? 6.030 4.064 35.296 1.00 48.59 366 PRO A C 1
ATOM 2931 O O . PRO A 1 366 ? 5.372 4.788 36.041 1.00 48.59 366 PRO A O 1
ATOM 2934 N N . GLU A 1 367 ? 5.722 3.911 34.006 1.00 51.28 367 GLU A N 1
ATOM 2935 C CA . GLU A 1 367 ? 4.587 4.560 33.342 1.00 51.28 367 GLU A CA 1
ATOM 2936 C C . GLU A 1 367 ? 3.268 3.781 33.483 1.00 51.28 367 GLU A C 1
ATOM 2938 O O . GLU A 1 367 ? 2.204 4.390 33.624 1.00 51.28 367 GLU A O 1
ATOM 2943 N N . SER A 1 368 ? 3.311 2.443 33.568 1.00 45.03 368 SER A N 1
ATOM 2944 C CA . SER A 1 368 ? 2.119 1.618 33.831 1.00 45.03 368 SER A CA 1
ATOM 2945 C C . SER A 1 368 ? 1.612 1.789 35.274 1.00 45.03 368 SER A C 1
ATOM 2947 O O . SER A 1 368 ? 0.426 1.599 35.559 1.00 45.03 368 SER A O 1
ATOM 2949 N N . ALA A 1 369 ? 2.488 2.233 36.183 1.00 43.41 369 ALA A N 1
ATOM 2950 C CA . ALA A 1 369 ? 2.158 2.541 37.572 1.00 43.41 369 ALA A CA 1
ATOM 2951 C C . ALA A 1 369 ? 1.262 3.787 37.742 1.00 43.41 369 ALA A C 1
ATOM 2953 O O . ALA A 1 369 ? 0.556 3.892 38.747 1.00 43.41 369 ALA A O 1
ATOM 2954 N N . VAL A 1 370 ? 1.228 4.708 36.765 1.00 44.19 370 VAL A N 1
ATOM 2955 C CA . VAL A 1 370 ? 0.427 5.950 36.848 1.00 44.19 370 VAL A CA 1
ATOM 2956 C C . VAL A 1 370 ? -1.080 5.668 36.768 1.00 44.19 370 VAL A C 1
ATOM 2958 O O . VAL A 1 370 ? -1.886 6.450 37.268 1.00 44.19 370 VAL A O 1
ATOM 2961 N N . ASN A 1 371 ? -1.481 4.522 36.207 1.00 45.88 371 ASN A N 1
ATOM 2962 C CA . ASN A 1 371 ? -2.890 4.185 36.002 1.00 45.88 371 ASN A CA 1
ATOM 2963 C C . ASN A 1 371 ? -3.497 3.213 37.021 1.00 45.88 371 ASN A C 1
ATOM 2965 O O . ASN A 1 371 ? -4.708 2.989 36.946 1.00 45.88 371 ASN A O 1
ATOM 2969 N N . GLY A 1 372 ? -2.708 2.684 37.966 1.00 50.59 372 GLY A N 1
ATOM 2970 C CA . GLY A 1 372 ? -3.139 1.669 38.932 1.00 50.59 372 GLY A CA 1
ATOM 2971 C C . GLY A 1 372 ? -3.640 0.371 38.277 1.00 50.59 372 GLY A C 1
ATOM 2972 O O . GLY A 1 372 ? -4.023 0.332 37.108 1.00 50.59 372 GLY A O 1
ATOM 2973 N N . VAL A 1 373 ? -3.680 -0.725 39.037 1.00 55.66 373 VAL A N 1
ATOM 2974 C CA . VAL A 1 373 ? -4.349 -1.955 38.582 1.00 55.66 373 VAL A CA 1
ATOM 2975 C C . VAL A 1 373 ? -5.857 -1.693 38.558 1.00 55.66 373 VAL A C 1
ATOM 2977 O O . VAL A 1 373 ? -6.547 -1.858 39.563 1.00 55.66 373 VAL A O 1
ATOM 2980 N N . VAL A 1 374 ? -6.381 -1.236 37.422 1.00 59.75 374 VAL A N 1
ATOM 2981 C CA . VAL A 1 374 ? -7.826 -1.073 37.233 1.00 59.75 374 VAL A CA 1
ATOM 2982 C C . VAL A 1 374 ? -8.374 -2.374 36.682 1.00 59.75 374 VAL A C 1
ATOM 2984 O O . VAL A 1 374 ? -8.168 -2.710 35.519 1.00 59.75 374 VAL A O 1
ATOM 2987 N N . ARG A 1 375 ? -9.077 -3.107 37.545 1.00 68.06 375 ARG A N 1
ATOM 2988 C CA . ARG A 1 375 ? -9.822 -4.299 37.143 1.00 68.06 375 ARG A CA 1
ATOM 2989 C C . ARG A 1 375 ? -10.939 -3.906 36.189 1.00 68.06 375 ARG A C 1
ATOM 2991 O O . ARG A 1 375 ? -11.619 -2.897 36.396 1.00 68.06 375 ARG A O 1
ATOM 2998 N N . ARG A 1 376 ? -11.138 -4.730 35.167 1.00 72.19 376 ARG A N 1
ATOM 2999 C CA . ARG A 1 376 ? -12.200 -4.519 34.186 1.00 72.19 376 ARG A CA 1
ATOM 3000 C C . ARG A 1 376 ? -13.572 -4.646 34.842 1.00 72.19 376 ARG A C 1
ATOM 3002 O O . ARG A 1 376 ? -13.773 -5.498 35.706 1.00 72.19 376 ARG A O 1
ATOM 3009 N N . GLN A 1 377 ? -14.496 -3.775 34.445 1.00 68.62 377 GLN A N 1
ATOM 3010 C CA . GLN A 1 377 ? -15.852 -3.715 34.989 1.00 68.62 377 GLN A CA 1
ATOM 3011 C C . GLN A 1 377 ? -16.898 -3.940 33.894 1.00 68.62 377 GLN A C 1
ATOM 3013 O O . GLN A 1 377 ? -16.675 -3.632 32.721 1.00 68.62 377 GLN A O 1
ATOM 3018 N N . ASN A 1 378 ? -18.046 -4.494 34.274 1.00 69.06 378 ASN A N 1
ATOM 3019 C CA . ASN A 1 378 ? -19.208 -4.628 33.408 1.00 69.06 378 ASN A CA 1
ATOM 3020 C C . ASN A 1 378 ? -20.028 -3.335 33.327 1.00 69.06 378 ASN A C 1
ATOM 3022 O O . ASN A 1 378 ? -19.702 -2.313 33.929 1.00 69.06 378 ASN A O 1
ATOM 3026 N N . ILE A 1 379 ? -21.089 -3.382 32.521 1.00 66.44 379 ILE A N 1
ATOM 3027 C CA . ILE A 1 379 ? -22.001 -2.254 32.298 1.00 66.44 379 ILE A CA 1
ATOM 3028 C C . ILE A 1 379 ? -22.707 -1.795 33.586 1.00 66.44 379 ILE A C 1
ATOM 3030 O O . ILE A 1 379 ? -23.095 -0.639 33.703 1.00 66.44 379 ILE A O 1
ATOM 3034 N N . ASP A 1 380 ? -22.816 -2.687 34.570 1.00 68.25 380 ASP A N 1
ATOM 3035 C CA . ASP A 1 380 ? -23.391 -2.415 35.886 1.00 68.25 380 ASP A CA 1
ATOM 3036 C C . ASP A 1 380 ? -22.324 -1.938 36.895 1.00 68.25 380 ASP A C 1
ATOM 3038 O O . ASP A 1 380 ? -22.614 -1.758 38.078 1.00 68.25 380 ASP A O 1
ATOM 3042 N N . GLY A 1 381 ? -21.075 -1.736 36.448 1.00 66.62 381 GLY A N 1
ATOM 3043 C CA . GLY A 1 381 ? -19.943 -1.305 37.273 1.00 66.62 381 GLY A CA 1
ATOM 3044 C C . GLY A 1 381 ? -19.372 -2.390 38.191 1.00 66.62 381 GLY A C 1
ATOM 3045 O O . GLY A 1 381 ? -18.535 -2.089 39.043 1.00 66.62 381 GLY A O 1
ATOM 3046 N N . GLN A 1 382 ? -19.809 -3.641 38.041 1.00 68.69 382 GLN A N 1
ATOM 3047 C CA . GLN A 1 382 ? -19.304 -4.779 38.812 1.00 68.69 382 GLN A CA 1
ATOM 3048 C C . GLN A 1 382 ? -18.021 -5.324 38.181 1.00 68.69 382 GLN A C 1
ATOM 3050 O O . GLN A 1 382 ? -17.811 -5.150 36.982 1.00 68.69 382 GLN A O 1
ATOM 3055 N N . GLU A 1 383 ? -17.157 -5.974 38.968 1.00 66.75 383 GLU A N 1
ATOM 3056 C CA . GLU A 1 383 ? -15.971 -6.646 38.420 1.00 66.75 383 GLU A CA 1
ATOM 3057 C C . GLU A 1 383 ? -16.392 -7.639 37.332 1.00 66.75 383 GLU A C 1
ATOM 3059 O O . GLU A 1 383 ? -17.359 -8.385 37.498 1.00 66.75 383 GLU A O 1
ATOM 3064 N N . ASP A 1 384 ? -15.689 -7.596 36.200 1.00 64.19 384 ASP A N 1
ATOM 3065 C CA . ASP A 1 384 ? -15.962 -8.461 35.059 1.00 64.19 384 ASP A CA 1
ATOM 3066 C C . ASP A 1 384 ? -15.916 -9.920 35.521 1.00 64.19 384 ASP A C 1
ATOM 3068 O O . ASP A 1 384 ? -14.962 -10.334 36.185 1.00 64.19 384 ASP A O 1
ATOM 3072 N N . GLU A 1 385 ? -16.984 -10.668 35.229 1.00 57.75 385 GLU A N 1
ATOM 3073 C CA . GLU A 1 385 ? -17.191 -12.003 35.777 1.00 57.75 385 GLU A CA 1
ATOM 3074 C C . GLU A 1 385 ? -15.947 -12.855 35.505 1.00 57.75 385 GLU A C 1
ATOM 3076 O O . GLU A 1 385 ? -15.628 -13.170 34.351 1.00 57.75 385 GLU A O 1
ATOM 3081 N N . GLN A 1 386 ? -15.237 -13.255 36.568 1.00 54.59 386 GLN A N 1
ATOM 3082 C CA . GLN A 1 386 ? -14.341 -14.398 36.473 1.00 54.59 386 GLN A CA 1
ATOM 3083 C C . GLN A 1 386 ? -15.222 -15.530 35.979 1.00 54.59 386 GLN A C 1
ATOM 3085 O O . GLN A 1 386 ? -16.123 -15.944 36.707 1.00 54.59 386 GLN A O 1
ATOM 3090 N N . LEU A 1 387 ? -15.023 -15.956 34.727 1.00 49.81 387 LEU A N 1
ATOM 3091 C CA . LEU A 1 387 ? -15.765 -17.059 34.134 1.00 49.81 387 LEU A CA 1
ATOM 3092 C C . LEU A 1 387 ? -15.709 -18.209 35.122 1.00 49.81 387 LEU A C 1
ATOM 3094 O O . LEU A 1 387 ? -14.697 -18.904 35.238 1.00 49.81 387 LEU A O 1
ATOM 3098 N N . ALA A 1 388 ? -16.797 -18.391 35.856 1.00 47.12 388 ALA A N 1
ATOM 3099 C CA . ALA A 1 388 ? -16.896 -19.518 36.728 1.00 47.12 388 ALA A CA 1
ATOM 3100 C C . ALA A 1 388 ? -16.820 -20.732 35.802 1.00 47.12 388 ALA A C 1
ATOM 3102 O O . ALA A 1 388 ? -17.451 -20.758 34.745 1.00 47.12 388 ALA A O 1
ATOM 3103 N N . TRP A 1 389 ? -15.963 -21.690 36.133 1.00 48.41 389 TRP A N 1
ATOM 3104 C CA . TRP A 1 389 ? -15.603 -22.828 35.282 1.00 48.41 389 TRP A CA 1
ATOM 3105 C C . TRP A 1 389 ? -16.815 -23.568 34.676 1.00 48.41 389 TRP A C 1
ATOM 3107 O O . TRP A 1 389 ? -16.687 -24.198 33.630 1.00 48.41 389 TRP A O 1
ATOM 3117 N N . PHE A 1 390 ? -18.001 -23.443 35.279 1.00 47.00 390 PHE A N 1
ATOM 3118 C CA . PHE A 1 390 ? -19.268 -23.980 34.786 1.00 47.00 390 PHE A CA 1
ATOM 3119 C C . PHE A 1 390 ? -19.894 -23.221 33.599 1.00 47.00 390 PHE A C 1
ATOM 3121 O O . PHE A 1 390 ? -20.645 -23.824 32.844 1.00 47.00 390 PHE A O 1
ATOM 3128 N N . ALA A 1 391 ? -19.555 -21.953 33.344 1.00 44.97 391 ALA A N 1
ATOM 3129 C CA . ALA A 1 391 ? -19.995 -21.223 32.144 1.00 44.97 391 ALA A CA 1
ATOM 3130 C C . ALA A 1 391 ? -19.316 -21.718 30.845 1.00 44.97 391 ALA A C 1
ATOM 3132 O O . ALA A 1 391 ? -19.703 -21.317 29.749 1.00 44.97 391 ALA A O 1
ATOM 3133 N N . ARG A 1 392 ? -18.300 -22.590 30.962 1.00 43.28 392 ARG A N 1
ATOM 3134 C CA . ARG A 1 392 ? -17.696 -23.347 29.849 1.00 43.28 392 ARG A CA 1
ATOM 3135 C C . ARG A 1 392 ? -18.412 -24.664 29.547 1.00 43.28 392 ARG A C 1
ATOM 3137 O O . ARG A 1 392 ? -18.033 -25.336 28.592 1.00 43.28 392 ARG A O 1
ATOM 3144 N N . ILE A 1 393 ? -19.407 -25.049 30.343 1.00 41.53 393 ILE A N 1
ATOM 3145 C CA . ILE A 1 393 ? -20.252 -26.190 30.013 1.00 41.53 393 ILE A CA 1
ATOM 3146 C C . ILE A 1 393 ? -21.210 -25.691 28.934 1.00 41.53 393 ILE A C 1
ATOM 3148 O O . ILE A 1 393 ? -22.182 -24.995 29.224 1.00 41.53 393 ILE A O 1
ATOM 3152 N N . GLU A 1 394 ? -20.896 -25.995 27.674 1.00 42.12 394 GLU A N 1
ATOM 3153 C CA . GLU A 1 394 ? -21.892 -25.962 26.609 1.00 42.12 394 GLU A CA 1
ATOM 3154 C C . GLU A 1 394 ? -23.072 -26.796 27.106 1.00 42.12 394 GLU A C 1
ATOM 3156 O O . GLU A 1 394 ? -22.940 -27.999 27.338 1.00 42.12 394 GLU A O 1
ATOM 3161 N N . PHE A 1 395 ? -24.208 -26.148 27.367 1.00 39.16 395 PHE A N 1
ATOM 3162 C CA . PHE A 1 395 ? -25.437 -26.862 27.658 1.00 39.16 395 PHE A CA 1
ATOM 3163 C C . PHE A 1 395 ? -25.752 -27.699 26.419 1.00 39.16 395 PHE A C 1
ATOM 3165 O O . PHE A 1 395 ? -26.280 -27.194 25.428 1.00 39.16 395 PHE A O 1
ATOM 3172 N N . CYS A 1 396 ? -25.395 -28.984 26.467 1.00 36.00 396 CYS A N 1
ATOM 3173 C CA . CYS A 1 396 ? -26.015 -30.001 25.643 1.00 36.00 396 CYS A CA 1
ATOM 3174 C C . CYS A 1 396 ? -27.515 -29.870 25.889 1.00 36.00 396 CYS A C 1
ATOM 3176 O O . CYS A 1 396 ? -28.013 -30.281 26.938 1.00 36.00 396 CYS A O 1
ATOM 3178 N N . ASN A 1 397 ? -28.222 -29.244 24.951 1.00 36.12 397 ASN A N 1
ATOM 3179 C CA . ASN A 1 397 ? -29.670 -29.297 24.913 1.00 36.12 397 ASN A CA 1
ATOM 3180 C C . ASN A 1 397 ? -30.040 -30.773 24.759 1.00 36.12 397 ASN A C 1
ATOM 3182 O O . ASN A 1 397 ? -29.922 -31.343 23.675 1.00 36.12 397 ASN A O 1
ATOM 3186 N N . VAL A 1 398 ? -30.416 -31.403 25.869 1.00 35.97 398 VAL A N 1
ATOM 3187 C CA . VAL A 1 398 ? -31.101 -32.689 25.855 1.00 35.97 398 VAL A CA 1
ATOM 3188 C C . VAL A 1 398 ? -32.490 -32.396 25.297 1.00 35.97 398 VAL A C 1
ATOM 3190 O O . VAL A 1 398 ? -33.276 -31.700 25.939 1.00 35.97 398 VAL A O 1
ATOM 3193 N N . LEU A 1 399 ? -32.711 -32.833 24.056 1.00 36.66 399 LEU A N 1
ATOM 3194 C CA . LEU A 1 399 ? -34.020 -32.880 23.405 1.00 36.66 399 LEU A CA 1
ATOM 3195 C C . LEU A 1 399 ? -34.924 -33.914 24.074 1.00 36.66 399 LEU A C 1
ATOM 3197 O O . LEU A 1 399 ? -34.402 -35.000 24.424 1.00 36.66 399 LEU A O 1
#

Sequence (399 aa):
MASEDIYLLRFGQYCRYFYDSSLVLRPTSSSSSLTSLQDEKKADDKSIGADLITKKNYCDGKIAIEALDRIIAIRSIVGSIQQQAAFMNELQCSIDNFRHEHALIAERHHATLAECGLLDIDRFIVHSRAHHDCADRNGEDSSSLLQKYAQMRDATRRRAHKISMYHRQNSLFELLLEFQVDDPANPRMNQMHAVQNSISTVKKFVRNYQSNIGSHPFLAGLHRVVKLQMACTDPSHVVRWRFRGSVLMEACRSCHGQDDDHMNYDMAYARDAIKVIFSFLIWIKHVDMECGSYIIPIDEIDSELNDHKSQPTNNEEPEPFLSFEIDKHISNATLRRILLAIPEPKYLDARATGSVEVLDATSNDPESAVNGVVRRQNIDGQEDEQLAWFARIEFCNVL

Organism: NCBI:txid382380

Radius of gyration: 29.05 Å; chains: 1; bounding box: 79×64×73 Å

Foldseek 3Di:
DPPLVQLLVLLLQLLLLQLLVVLPPDAPPDDDDPDDDDDDDDDDDDPVVVVVVSVVSNVLSVLSVVLLVLLVVLQVLLVVCVVDVPCVVVSVVVNVVSVVVLQVSCVVNVVSCVSNVSSDSVLLNDDPPPDPDDPPPPDDRSVNSSVSSVVSSVVVNVVSVLVSLVVLQVVLVVLLVVVCVVPPCQPQQLAPVLLVVLLVLLLVLCVVCVVPQQAQLLLLQLLVQLVVVLVDLDLLKKKKFKFFSVSQLVVLPDDDDDDRPPPPSSCVSSNSSSVNCSSFKDWDPVQQCVLAPDPPPPVVSVVVVVPPPDDPDPPPRDRGITMIIGPSQEANVSSVSSSVSRDDVVSHNDHHGGDMDMDRCPPPPVVSPVVHSRGYAHSVRHGHDSPDPCVPPPPPPPD

pLDDT: mean 73.64, std 19.09, range [31.52, 96.19]

Secondary structure (DSSP, 8-state):
--HHHHHHHHHHHHHHHHHHHTTS---------SS----------SSHHHHHHHHHHHHHHHHHHHHHHHHHHHHHHHHHHTT-GGGHHHHHHHHHHHHHHHHHHHHHSHHHHHHTT-S-SGGGT----S-SS---TT---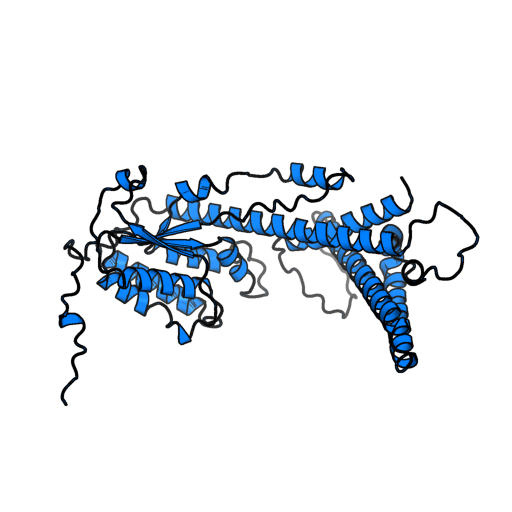HHHHHHHHHHHHHHHHHHHHHHHHHHHHHHHHHHHHHHHHS-TT---TTSHHHHHHHHHHHHHHHHHTGGGGGG-HHHHHHHHHHHHHHH---TTEEEEEEEETHHHHHGGGGS----S-GGGTTTHHHHHHHHHHHTTEEE-HHHHHHTT-----HHHHTGGGT-TT----S--PPPPEEEEEE-TT--HHHHHHHHTTSPPGGG--SPPPSEEEEEETTS--TTGGGG-----B-TTSSBP----GGGGS------